Protein 8WX5 (pdb70)

Radius of gyration: 22.92 Å; Cα contacts (8 Å, |Δi|>4): 724; chains: 2; bounding box: 66×60×56 Å

Secondary structure (DSSP, 8-state):
-HHHHHHHHHHHHHHHHHHHHHHHHHHHHSHHHHHHHSTT---THHHHHHHHHHHHHHHHHHHHHHHHHTTTS-HHHHHHHHHHHHHHHHHHHHHHHSHHHHHHHH--TTTTT--SSSHHHHHHHHHHHHHHHHHHHHHHHHHHHHHHHHHHHHHHHTT-HHHHHHHHHHHHHHHHHHHHHIIIIIHHHHHHT-HHHHHHHHHHHHHHHHHHHHHHHTTS--------THHHHHHHHHHH--HHHHHHHHHHHHHHHHHHHHHHHHHHHHHHHHHHHHHHHSB--B-GGG-SS-PBPPHHHHHHHHHHHHHHHHHHHHHHHHHHHHTSTT---HHHHHHHHHHHHHHHHHHHHHHHHHHHHHHTT--EEE--TTS-EEE-S-BGGGHHHHHHHHHHHHHHHHHHHHHHHHHTS-STTHHHHHHHHHHHHHHHHHHHHHHHHHHHSTTT-SS-TT--SS-GGGS-HHHHHHHHHHHHHHHHHHHHHHHH--/-TTHHHHHHHHHH-

Foldseek 3Di:
DVCVLLVLLLVLLLLLLLLLLLLVLLCLFCQLVVCQQALLNDFALVSLLVSLLLLLLLLQLL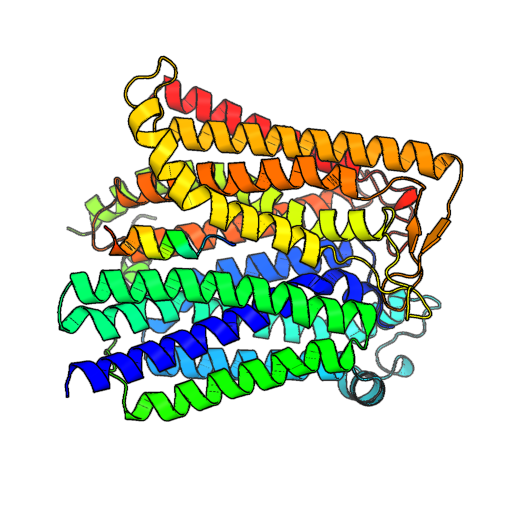LVLLLVCLPPHDLLVSLLVLLVLLLVLLVLVLLCQDVVSVCVVQHDLVPQVLPDPDSNSSNSRRVVSNSVSSNSNSNSSSNNVNRSLVQSVVSQVPPHDVSSVVSVVSNVVSSLVSSLVSLPPLQLCCWAPGVNVSSVVSSVSSVVSSVSSVVSVVSTDTDHRDHSCVVVLVVVVVVVCVVVVQSVQLCVQQVLLLLLCLLVLLLVSVCSRVLQVVQLQADWDFPCPVHDLGRTDGPSVLVSVLSVVLVVCLVVVCVPCVVVLVVDPNNDALLNLLLVLLVLLLVLLLLVLVVLVVFLVQVVVPWDWRATGNRIATYGHHHSVSNSSSSNSNSVSCSRNVVSSLVSSCVSHDDVCNSVSSSVSSNSSSVSSNVSSVLSVVQADVPPHQFDPVGRSRPCSNGNVSVSSNVSSVVSVVSSVVSVVVVVVD/DVPVPCVVVVVVVD

B-factor: mean 110.36, std 24.59, range [78.03, 239.89]

Nearest PDB structures (foldseek):
  8wx5-assembly1_A  TM=1.002E+00  e=7.885E-67  Homo sapiens
  8jzu-assembly1_A  TM=9.643E-01  e=3.768E-49  Homo sapiens
  8qsk-assembly1_C  TM=7.786E-01  e=4.017E-47  Homo sapiens
  8wx4-assembly1_A  TM=7.878E-01  e=1.775E-46  Homo sapiens
  8qsn-assembly1_A  TM=7.482E-01  e=2.469E-41  Homo sapiens

Sequence (504 aa):
GAFAGRRAACGAVLLTELLERAAFYGITSNLVLFLNGAPFCWEGAQASEALLLFMGLTYLGSPFGGWLADARLGRARAILLSLALYLLGMLAFPLLAAPATRAALCGSARLLNCTAPGPDAAARCCSPATFAGLVLVGLGVATVKANITPFGADQVKDRGPEATRRFFNWFYWSINLGAILSLGGIAYIQQNVSFVTGYAIPTVCVGLAFVVFLCGQSVFITKPPDGSAFTDMFKILTYSCEEKVEDVKALVKIVPVFLALIPYWTVYFQMQTTYVLQSLHLRIPEISNITTTPHTLPAAWLTMFDAVLILLLIPLKDKLVDPILRRHGLLPSSLKRIAVGMFFVMCSAFAAGILESKRLNLVKEKTINQTIGNVVYHAADLSLWWQVPQYLLIGISEIFASIAGLEFAYSAAPKSMQSAIMGLFFFFSGVGSFVGSGLLALVSIKAIGWMSSHTDFGNINGCYLNYYFFLLAAIQGATLLLFLIISVKYMLSEGYLSGLEYWN

Solvent-accessible surface area: 22351 Å² total; per-residue (Å²): 94,60,148,45,34,77,166,69,9,20,31,20,0,22,72,2,1,41,15,3,1,12,1,1,4,0,0,3,3,6,0,0,3,5,1,11,16,5,84,3,31,7,69,1,8,69,0,0,39,5,1,0,66,4,1,0,48,1,8,34,10,1,8,133,8,18,92,77,2,30,16,202,41,11,36,10,141,1,2,27,98,2,3,42,55,1,46,90,0,0,84,21,2,17,50,6,3,25,94,80,44,32,69,82,88,22,20,54,32,199,126,85,136,8,107,67,140,46,75,73,9,31,5,159,6,16,26,82,27,2,94,48,3,8,58,49,0,0,76,1,0,0,20,3,6,22,2,2,16,37,2,0,3,32,2,10,129,82,95,18,100,137,32,11,117,176,11,4,58,175,1,20,139,17,4,11,91,0,4,41,121,1,4,12,34,21,0,84,49,4,14,23,101,35,28,53,62,0,0,33,71,2,19,98,22,0,20,100,0,49,66,37,0,81,86,11,75,102,112,22,62,81,114,100,75,115,44,9,62,46,56,67,49,130,112,38,112,70,179,97,146,175,92,148,80,50,20,70,129,9,80,84,60,4,53,66,8,2,95,16,1,15,22,0,7,4,6,4,1,0,2,6,0,1,2,5,5,4,0,6,2,0,64,5,36,83,77,43,122,170,26,123,93,52,34,12,29,4,7,3,107,12,4,33,94,3,10,52,45,5,24,115,62,12,69,107,30,43,155,101,42,74,62,88,34,205,180,79,73,127,112,49,41,17,40,102,65,0,24,64,0,0,108,48,1,28,53,0,1,83,32,0,0,94,11,2,41,89,1,8,86,59,15,139,148,128,51,59,89,18,62,0,21,123,42,75,5,72,0,1,86,22,44,1,139,134,0,23,69,0,1,69,44,1,4,49,0,1,6,46,0,0,7,0,0,1,60,28,2,35,104,27,23,43,188,72,26,52,63,20,4,32,6,41,7,17,60,26,4,0,37,0,0,80,69,0,7,31,36,0,46,119,8,30,92,167,85,142,21,103,3,45,56,174,45,14,85,12,64,5,32,50,2,92,7,8,117,0,4,74,54,7,0,59,54,1,10,50,25,14,108,118,18,91,106,104,51,108,183,173,14,9,1,12,0,34,6,8,2,11,16,57,84,121

GO terms:
  GO:0071916 dipeptide transmembrane transporter activity (F, IDA)
  GO:0015333 peptide:proton symporter activity (F, IDA)
  GO:0015647 peptidoglycan transmembrane transporter activity (F, IDA)
  GO:0005290 L-histidine transmembrane transporter activity (F, IDA)
  GO:0036020 endolysosome membrane (C, IDA)
  GO:0005765 lysosomal membrane (C, IDA)
  GO:0045089 positive regulation of innate immune response (P, IDA)
  GO:0015835 peptidoglycan transport (P, IDA)
  GO:0140206 dipeptide import across plasma membrane (P, IDA)
  GO:0034157 positive regulation of toll-like receptor 7 signaling pathway (P, IMP)
  GO:0034161 positive regulation of toll-like receptor 8 signaling pathway (P, IMP)
  GO:0034165 positive regulation of toll-like receptor 9 signaling pathway (P, IMP)
  GO:0005515 protein binding (F, IPI)
  GO:0015333 peptide:proton symporter activity (F, TAS)
  GO:0035579 specific granule membrane (C, TAS)
  GO:0036020 endolysosome membrane (C, TAS)
  GO:0035672 oligopeptide transmembrane transport (P, TAS)
  GO:0005765 lysosomal membrane (C, TAS)
  GO:0005886 plasma membrane (C, TAS)
  GO:0034157 positive regulation of toll-like receptor 7 signaling pathway (P, IDA)

Structure (mmCIF, N/CA/C/O backbone):
data_8WX5
#
_entry.id   8WX5
#
_cell.length_a   1.00
_cell.length_b   1.00
_cell.length_c   1.00
_cell.angle_alpha   90.00
_cell.angle_beta   90.00
_cell.angle_gamma   90.00
#
_symmetry.space_group_name_H-M   'P 1'
#
loop_
_entity.id
_entity.type
_entity.pdbx_description
1 polymer 'Solute carrier family 15 member 4'
2 polymer 'TASL (TASL-SLC15A4 fusion protein)'
#
loop_
_atom_site.group_PDB
_atom_site.id
_atom_site.type_symbol
_atom_site.label_atom_id
_atom_site.label_alt_id
_atom_site.label_comp_id
_atom_site.label_asym_id
_atom_site.label_entity_id
_atom_site.label_seq_id
_atom_site.pdbx_PDB_ins_code
_atom_site.Cartn_x
_atom_site.Cartn_y
_atom_site.Cartn_z
_atom_site.occupancy
_atom_site.B_iso_or_equiv
_atom_site.auth_seq_id
_atom_site.auth_comp_id
_atom_site.auth_asym_id
_atom_site.auth_atom_id
_atom_site.pdbx_PDB_model_num
ATOM 1 N N . GLY A 1 28 ? 76.795 112.848 130.071 1.00 142.77 28 GLY A N 1
ATOM 2 C CA . GLY A 1 28 ? 77.095 111.506 130.536 1.00 142.77 28 GLY A CA 1
ATOM 3 C C . GLY A 1 28 ? 77.771 110.650 129.484 1.00 142.77 28 GLY A C 1
ATOM 4 O O . GLY A 1 28 ? 78.994 110.492 129.491 1.00 142.77 28 GLY A O 1
ATOM 5 N N . ALA A 1 29 ? 76.964 110.090 128.579 1.00 144.53 29 ALA A N 1
ATOM 6 C CA . ALA A 1 29 ? 77.510 109.279 127.496 1.00 144.53 29 ALA A CA 1
ATOM 7 C C . ALA A 1 29 ? 78.434 110.105 126.610 1.00 144.53 29 ALA A C 1
ATOM 8 O O . ALA A 1 29 ? 79.498 109.634 126.189 1.00 144.53 29 ALA A O 1
ATOM 10 N N . PHE A 1 30 ? 78.035 111.344 126.314 1.00 137.96 30 PHE A N 1
ATOM 11 C CA . PHE A 1 30 ? 78.873 112.271 125.563 1.00 137.96 30 PHE A CA 1
ATOM 12 C C . PHE A 1 30 ? 80.250 112.385 126.201 1.00 137.96 30 PHE A C 1
ATOM 13 O O . PHE A 1 30 ? 81.261 112.111 125.549 1.00 137.96 30 PHE A O 1
ATOM 21 N N . ALA A 1 31 ? 80.292 112.781 127.474 1.00 132.69 31 ALA A N 1
ATOM 22 C CA . ALA A 1 31 ? 81.541 112.967 128.205 1.00 132.69 31 ALA A CA 1
ATOM 23 C C . ALA A 1 31 ? 82.376 111.693 128.247 1.00 132.69 31 ALA A C 1
ATOM 24 O O . ALA A 1 31 ? 83.594 111.738 128.045 1.00 132.69 31 ALA A O 1
ATOM 26 N N . GLY A 1 32 ? 81.737 110.556 128.515 1.00 126.41 32 GLY A N 1
ATOM 27 C CA . GLY A 1 32 ? 82.450 109.296 128.605 1.00 126.41 32 GLY A CA 1
ATOM 28 C C . GLY A 1 32 ? 83.101 108.871 127.305 1.00 126.41 32 GLY A C 1
ATOM 29 O O . GLY A 1 32 ? 84.310 108.601 127.262 1.00 126.41 32 GLY A O 1
ATOM 30 N N . ARG A 1 33 ? 82.310 108.805 126.234 1.00 127.04 33 ARG A N 1
ATOM 31 C CA . ARG A 1 33 ? 82.852 108.426 124.937 1.00 127.04 33 ARG A CA 1
ATOM 32 C C . ARG A 1 33 ? 83.857 109.466 124.461 1.00 127.04 33 ARG A C 1
ATOM 33 O O . ARG A 1 33 ? 84.811 109.126 123.755 1.00 127.04 33 ARG A O 1
ATOM 41 N N . ARG A 1 34 ? 83.683 110.724 124.876 1.00 123.29 34 ARG A N 1
ATOM 42 C CA . ARG A 1 34 ? 84.619 111.774 124.495 1.00 123.29 34 ARG A CA 1
ATOM 43 C C . ARG A 1 34 ? 85.971 111.569 125.165 1.00 123.29 34 ARG A C 1
ATOM 44 O O . ARG A 1 34 ? 87.016 111.679 124.520 1.00 123.29 34 ARG A O 1
ATOM 52 N N . ALA A 1 35 ? 85.966 111.265 126.464 1.00 112.02 35 ALA A N 1
ATOM 53 C CA . ALA A 1 35 ? 87.208 110.928 127.149 1.00 112.02 35 ALA A CA 1
ATOM 54 C C . ALA A 1 35 ? 87.866 109.694 126.550 1.00 112.02 35 ALA A C 1
ATOM 55 O O . ALA A 1 35 ? 89.093 109.669 126.391 1.00 112.02 35 ALA A O 1
ATOM 57 N N . ALA A 1 36 ? 87.074 108.678 126.197 1.00 104.95 36 ALA A N 1
ATOM 58 C CA . ALA A 1 36 ? 87.640 107.475 125.591 1.00 104.95 36 ALA A CA 1
ATOM 59 C C . ALA A 1 36 ? 88.322 107.790 124.263 1.00 104.95 36 ALA A C 1
ATOM 60 O O . ALA A 1 36 ? 89.488 107.426 124.045 1.00 104.95 36 ALA A O 1
ATOM 62 N N . CYS A 1 37 ? 87.611 108.471 123.359 1.00 107.22 37 CYS A N 1
ATOM 63 C CA . CYS A 1 37 ? 88.201 108.773 122.061 1.00 107.22 37 CYS A CA 1
ATOM 64 C C . CYS A 1 37 ? 89.350 109.760 122.194 1.00 107.22 37 CYS A C 1
ATOM 65 O O . CYS A 1 37 ? 90.277 109.732 121.386 1.00 107.22 37 CYS A O 1
ATOM 68 N N . GLY A 1 38 ? 89.328 110.618 123.216 1.00 99.97 38 GLY A N 1
ATOM 69 C CA . GLY A 1 38 ? 90.446 111.524 123.426 1.00 99.97 38 GLY A CA 1
ATOM 70 C C . GLY A 1 38 ? 91.692 110.796 123.891 1.00 99.97 38 GLY A C 1
ATOM 71 O O . GLY A 1 38 ? 92.807 111.124 123.481 1.00 99.97 38 GLY A O 1
ATOM 72 N N . ALA A 1 39 ? 91.518 109.794 124.755 1.00 90.91 39 ALA A N 1
ATOM 73 C CA . ALA A 1 39 ? 92.643 108.943 125.129 1.00 90.91 39 ALA A CA 1
ATOM 74 C C . ALA A 1 39 ? 93.202 108.220 123.909 1.00 90.91 39 ALA A C 1
ATOM 75 O O . ALA A 1 39 ? 94.423 108.169 123.703 1.00 90.91 39 ALA A O 1
ATOM 77 N N . VAL A 1 40 ? 92.314 107.655 123.084 1.00 85.60 40 VAL A N 1
ATOM 78 C CA . VAL A 1 40 ? 92.761 106.975 121.868 1.00 85.60 40 VAL A CA 1
ATOM 79 C C . VAL A 1 40 ? 93.494 107.946 120.948 1.00 85.60 40 VAL A C 1
ATOM 80 O O . VAL A 1 40 ? 94.518 107.606 120.340 1.00 85.60 40 VAL A O 1
ATOM 84 N N . LEU A 1 41 ? 92.987 109.177 120.846 1.00 84.79 41 LEU A N 1
ATOM 85 C CA . LEU A 1 41 ? 93.604 110.190 119.998 1.00 84.79 41 LEU A CA 1
ATOM 86 C C . LEU A 1 41 ? 94.985 110.564 120.514 1.00 84.79 41 LEU A C 1
ATOM 87 O O . LEU A 1 41 ? 95.916 110.770 119.730 1.00 84.79 41 LEU A O 1
ATOM 92 N N . LEU A 1 42 ? 95.129 110.674 121.836 1.00 86.98 42 LEU A N 1
ATOM 93 C CA . LEU A 1 42 ? 96.435 110.963 122.415 1.00 86.98 42 LEU A CA 1
ATOM 94 C C . LEU A 1 42 ? 97.428 109.846 122.127 1.00 86.98 42 LEU A C 1
ATOM 95 O O . LEU A 1 42 ? 98.574 110.120 121.750 1.00 86.98 42 LEU A O 1
ATOM 100 N N . THR A 1 43 ? 97.010 108.587 122.291 1.00 85.72 43 THR A N 1
ATOM 101 C CA . THR A 1 43 ? 97.903 107.475 121.967 1.00 85.72 43 THR A CA 1
ATOM 102 C C . THR A 1 43 ? 98.306 107.501 120.496 1.00 85.72 43 THR A C 1
ATOM 103 O O . THR A 1 43 ? 99.479 107.293 120.160 1.00 85.72 43 THR A O 1
ATOM 107 N N . GLU A 1 44 ? 97.345 107.760 119.605 1.00 88.28 44 GLU A N 1
ATOM 108 C CA . GLU A 1 44 ? 97.656 107.810 118.179 1.00 88.28 44 GLU A CA 1
ATOM 109 C C . GLU A 1 44 ? 98.626 108.939 117.861 1.00 88.28 44 GLU A C 1
ATOM 110 O O . GLU A 1 44 ? 99.585 108.751 117.101 1.00 88.28 44 GLU A O 1
ATOM 116 N N . LEU A 1 45 ? 98.391 110.122 118.431 1.00 82.27 45 LEU A N 1
ATOM 117 C CA . LEU A 1 45 ? 99.276 111.254 118.195 1.00 82.27 45 LEU A CA 1
ATOM 118 C C . LEU A 1 45 ? 100.686 110.948 118.679 1.00 82.27 45 LEU A C 1
ATOM 119 O O . LEU A 1 45 ? 101.666 111.222 117.979 1.00 82.27 45 LEU A O 1
ATOM 124 N N . LEU A 1 46 ? 100.807 110.356 119.870 1.00 83.04 46 LEU A N 1
ATOM 125 C CA . LEU A 1 46 ? 102.133 110.082 120.413 1.00 83.04 46 LEU A CA 1
ATOM 126 C C . LEU A 1 46 ? 102.860 109.012 119.606 1.00 83.04 46 LEU A C 1
ATOM 127 O O . LEU A 1 46 ? 104.072 109.117 119.380 1.00 83.04 46 LEU A O 1
ATOM 132 N N . GLU A 1 47 ? 102.143 107.982 119.144 1.00 89.28 47 GLU A N 1
ATOM 133 C CA . GLU A 1 47 ? 102.814 106.939 118.373 1.00 89.28 47 GLU A CA 1
ATOM 134 C C . GLU A 1 47 ? 103.236 107.465 117.004 1.00 89.28 47 GLU A C 1
ATOM 135 O O . GLU A 1 47 ? 104.343 107.174 116.531 1.00 89.28 47 GLU A O 1
ATOM 141 N N . ARG A 1 48 ? 102.374 108.257 116.358 1.00 93.63 48 ARG A N 1
ATOM 142 C CA . ARG A 1 48 ? 102.749 108.872 115.090 1.00 93.63 48 ARG A CA 1
ATOM 143 C C . ARG A 1 48 ? 103.929 109.815 115.272 1.00 93.63 48 ARG A C 1
ATOM 144 O O . ARG A 1 48 ? 104.818 109.886 114.413 1.00 93.63 48 ARG A O 1
ATOM 152 N N . ALA A 1 49 ? 103.964 110.533 116.395 1.00 86.66 49 ALA A N 1
ATOM 153 C CA . ALA A 1 49 ? 105.061 111.436 116.704 1.00 86.66 49 ALA A CA 1
ATOM 154 C C . ALA A 1 49 ? 106.367 110.669 116.835 1.00 86.66 49 ALA A C 1
ATOM 155 O O . ALA A 1 49 ? 107.372 111.043 116.227 1.00 86.66 49 ALA A O 1
ATOM 157 N N . ALA A 1 50 ? 106.356 109.597 117.629 1.00 84.44 50 ALA A N 1
ATOM 158 C CA . ALA A 1 50 ? 107.557 108.787 117.802 1.00 84.44 50 ALA A CA 1
ATOM 159 C C . ALA A 1 50 ? 108.026 108.203 116.475 1.00 84.44 50 ALA A C 1
ATOM 160 O O . ALA A 1 50 ? 109.227 108.186 116.177 1.00 84.44 50 ALA A O 1
ATOM 162 N N . PHE A 1 51 ? 107.083 107.723 115.660 1.00 89.65 51 PHE A N 1
ATOM 163 C CA . PHE A 1 51 ? 107.434 107.140 114.369 1.00 89.65 51 PHE A CA 1
ATOM 164 C C . PHE A 1 51 ? 108.101 108.168 113.462 1.00 89.65 51 PHE A C 1
ATOM 165 O O . PHE A 1 51 ? 109.194 107.936 112.931 1.00 89.65 51 PHE A O 1
ATOM 173 N N . TYR A 1 52 ? 107.453 109.320 113.275 1.00 92.93 52 TYR A N 1
ATOM 174 C CA . TYR A 1 52 ? 107.992 110.328 112.367 1.00 92.93 52 TYR A CA 1
ATOM 175 C C . TYR A 1 52 ? 109.253 110.966 112.937 1.00 92.93 52 TYR A C 1
ATOM 176 O O . TYR A 1 52 ? 110.052 111.554 112.199 1.00 92.93 52 TYR A O 1
ATOM 185 N N . GLY A 1 53 ? 109.451 110.860 114.248 1.00 85.61 53 GLY A N 1
ATOM 186 C CA . GLY A 1 53 ? 110.676 111.333 114.856 1.00 85.61 53 GLY A CA 1
ATOM 187 C C . GLY A 1 53 ? 111.849 110.414 114.594 1.00 85.61 53 GLY A C 1
ATOM 188 O O . GLY A 1 53 ? 112.920 110.871 114.185 1.00 85.61 53 GLY A O 1
ATOM 189 N N . ILE A 1 54 ? 111.661 109.115 114.826 1.00 84.25 54 ILE A N 1
ATOM 190 C CA . ILE A 1 54 ? 112.750 108.158 114.663 1.00 84.25 54 ILE A CA 1
ATOM 191 C C . ILE A 1 54 ? 113.076 107.977 113.184 1.00 84.25 54 ILE A C 1
ATOM 192 O O . ILE A 1 54 ? 114.246 107.827 112.814 1.00 84.25 54 ILE A O 1
ATOM 197 N N . THR A 1 55 ? 112.056 108.002 112.325 1.00 91.24 55 THR A N 1
ATOM 198 C CA . THR A 1 55 ? 112.277 107.715 110.912 1.00 91.24 55 THR A CA 1
ATOM 199 C C . THR A 1 55 ? 112.929 108.892 110.192 1.00 91.24 55 THR A C 1
ATOM 200 O O . THR A 1 55 ? 113.590 108.703 109.166 1.00 91.24 55 THR A O 1
ATOM 204 N N . SER A 1 56 ? 112.748 110.105 110.714 1.00 89.56 56 SER A N 1
ATOM 205 C CA . SER A 1 56 ? 113.270 111.303 110.066 1.00 89.56 56 SER A CA 1
ATOM 206 C C . SER A 1 56 ? 114.794 111.319 110.029 1.00 89.56 56 SER A C 1
ATOM 207 O O . SER A 1 56 ? 115.395 111.288 108.950 1.00 89.56 56 SER A O 1
ATOM 210 N N . ASN A 1 57 ? 115.425 111.366 111.201 1.00 92.04 57 ASN A N 1
ATOM 211 C CA . ASN A 1 57 ? 116.875 111.501 111.286 1.00 92.04 57 ASN A CA 1
ATOM 212 C C . ASN A 1 57 ? 117.595 110.174 111.474 1.00 92.04 57 ASN A C 1
ATOM 213 O O . ASN A 1 57 ? 118.727 110.177 111.970 1.00 92.04 57 ASN A O 1
ATOM 218 N N . LEU A 1 58 ? 116.980 109.049 111.107 1.00 91.04 58 LEU A N 1
ATOM 219 C CA . LEU A 1 58 ? 117.636 107.757 111.276 1.00 91.04 58 LEU A CA 1
ATOM 220 C C . LEU A 1 58 ? 118.856 107.640 110.370 1.00 91.04 58 LEU A C 1
ATOM 221 O O . LEU A 1 58 ? 119.903 107.127 110.779 1.00 91.04 58 LEU A O 1
ATOM 226 N N . VAL A 1 59 ? 118.735 108.113 109.127 1.00 85.67 59 VAL A N 1
ATOM 227 C CA . VAL A 1 59 ? 119.844 108.023 108.178 1.00 85.67 59 VAL A CA 1
ATOM 228 C C . VAL A 1 59 ? 121.028 108.850 108.665 1.00 85.67 59 VAL A C 1
ATOM 229 O O . VAL A 1 59 ? 122.188 108.434 108.561 1.00 85.67 59 VAL A O 1
ATOM 233 N N . LEU A 1 60 ? 120.749 110.037 109.210 1.00 88.45 60 LEU A N 1
ATOM 234 C CA . LEU A 1 60 ? 121.814 110.903 109.704 1.00 88.45 60 LEU A CA 1
ATOM 235 C C . LEU A 1 60 ? 122.554 110.261 110.872 1.00 88.45 60 LEU A C 1
ATOM 236 O O . LEU A 1 60 ? 123.790 110.254 110.913 1.00 88.45 60 LEU A O 1
ATOM 241 N N . PHE A 1 61 ? 121.810 109.715 111.836 1.00 98.57 61 PHE A N 1
ATOM 242 C CA . PHE A 1 61 ? 122.443 109.127 113.011 1.00 98.57 61 PHE A CA 1
ATOM 243 C C . PHE A 1 61 ? 123.131 107.806 112.693 1.00 98.57 61 PHE A C 1
ATOM 244 O O . PHE A 1 61 ? 124.102 107.442 113.365 1.00 98.57 61 PHE A O 1
ATOM 252 N N . LEU A 1 62 ? 122.650 107.082 111.680 1.00 97.82 62 LEU A N 1
ATOM 253 C CA . LEU A 1 62 ? 123.269 105.819 111.297 1.00 97.82 62 LEU A CA 1
ATOM 254 C C . LEU A 1 62 ? 124.671 106.002 110.735 1.00 97.82 62 LEU A C 1
ATOM 255 O O . LEU A 1 62 ? 125.435 105.032 110.699 1.00 97.82 62 LEU A O 1
ATOM 260 N N . ASN A 1 63 ? 125.022 107.207 110.290 1.00 101.16 63 ASN A N 1
ATOM 261 C CA . ASN A 1 63 ? 126.368 107.520 109.830 1.00 101.16 63 ASN A CA 1
ATOM 262 C C . ASN A 1 63 ? 127.087 108.496 110.752 1.00 101.16 63 ASN A C 1
ATOM 263 O O . ASN A 1 63 ? 128.259 108.808 110.516 1.00 101.16 63 ASN A O 1
ATOM 268 N N . GLY A 1 64 ? 126.415 108.985 111.791 1.00 108.73 64 GLY A N 1
ATOM 269 C CA . GLY A 1 64 ? 127.024 109.917 112.719 1.00 108.73 64 GLY A CA 1
ATOM 270 C C . GLY A 1 64 ? 127.682 109.234 113.900 1.00 108.73 64 GLY A C 1
ATOM 271 O O . GLY A 1 64 ? 128.781 109.613 114.317 1.00 108.73 64 GLY A O 1
ATOM 272 N N . ALA A 1 65 ? 127.013 108.222 114.446 1.00 118.66 65 ALA A N 1
ATOM 273 C CA . ALA A 1 65 ? 127.498 107.442 115.570 1.00 118.66 65 ALA A CA 1
ATOM 274 C C . ALA A 1 65 ? 128.717 106.623 115.157 1.00 118.66 65 ALA A C 1
ATOM 275 O O . ALA A 1 65 ? 128.932 106.391 113.963 1.00 118.66 65 ALA A O 1
ATOM 277 N N . PRO A 1 66 ? 129.541 106.170 116.119 1.00 126.18 66 PRO A N 1
ATOM 278 C CA . PRO A 1 66 ? 130.774 105.455 115.750 1.00 126.18 66 PRO A CA 1
ATOM 279 C C . PRO A 1 66 ? 130.540 104.129 115.041 1.00 126.18 66 PRO A C 1
ATOM 280 O O . PRO A 1 66 ? 131.487 103.548 114.503 1.00 126.18 66 PRO A O 1
ATOM 284 N N . PHE A 1 67 ? 129.300 103.639 115.016 1.00 127.48 67 PHE A N 1
ATOM 285 C CA . PHE A 1 67 ? 128.999 102.452 114.224 1.00 127.48 67 PHE A CA 1
ATOM 286 C C . PHE A 1 67 ? 128.504 102.867 112.845 1.00 127.48 67 PHE A C 1
ATOM 287 O O . PHE A 1 67 ? 127.721 102.150 112.212 1.00 127.48 67 PHE A O 1
ATOM 295 N N . CYS A 1 68 ? 128.981 104.021 112.373 1.00 114.72 68 CYS A N 1
ATOM 296 C CA . CYS A 1 68 ? 128.571 104.613 111.105 1.00 114.72 68 CYS A CA 1
ATOM 297 C C . CYS A 1 68 ? 128.593 103.608 109.961 1.00 114.72 68 CYS A C 1
ATOM 298 O O . CYS A 1 68 ? 129.648 103.062 109.622 1.00 114.72 68 CYS A O 1
ATOM 301 N N . TRP A 1 69 ? 127.429 103.360 109.364 1.00 111.03 69 TRP A N 1
ATOM 302 C CA . TRP A 1 69 ? 127.330 102.441 108.238 1.00 111.03 69 TRP A CA 1
ATOM 303 C C . TRP A 1 69 ? 127.769 103.137 106.957 1.00 111.03 69 TRP A C 1
ATOM 304 O O . TRP A 1 69 ? 128.317 104.243 107.004 1.00 111.03 69 TRP A O 1
ATOM 315 N N . GLU A 1 70 ? 127.535 102.505 105.809 1.00 117.31 70 GLU A N 1
ATOM 316 C CA . GLU A 1 70 ? 128.066 102.983 104.533 1.00 117.31 70 GLU A CA 1
ATOM 317 C C . GLU A 1 70 ? 126.918 103.463 103.648 1.00 117.31 70 GLU A C 1
ATOM 318 O O . GLU A 1 70 ? 126.457 102.721 102.777 1.00 117.31 70 GLU A O 1
ATOM 324 N N . GLY A 1 71 ? 126.479 104.706 103.861 1.00 107.23 71 GLY A N 1
ATOM 325 C CA . GLY A 1 71 ? 125.590 105.373 102.926 1.00 107.23 71 GLY A CA 1
ATOM 326 C C . GLY A 1 71 ? 124.345 104.595 102.554 1.00 107.23 71 GLY A C 1
ATOM 327 O O . GLY A 1 71 ? 123.375 104.513 103.320 1.00 107.23 71 GLY A O 1
ATOM 328 N N . ALA A 1 72 ? 124.365 104.050 101.334 1.00 104.15 72 ALA A N 1
ATOM 329 C CA . ALA A 1 72 ? 123.279 103.193 100.869 1.00 104.15 72 ALA A CA 1
ATOM 330 C C . ALA A 1 72 ? 122.981 102.074 101.860 1.00 104.15 72 ALA A C 1
ATOM 331 O O . ALA A 1 72 ? 121.870 101.538 101.876 1.00 104.15 72 ALA A O 1
ATOM 333 N N . GLN A 1 73 ? 123.955 101.707 102.697 1.00 108.82 73 GLN A N 1
ATOM 334 C CA . GLN A 1 73 ? 123.679 100.748 103.762 1.00 108.82 73 GLN A CA 1
ATOM 335 C C . GLN A 1 73 ? 122.626 101.277 104.728 1.00 108.82 73 GLN A C 1
ATOM 336 O O . GLN A 1 73 ? 121.630 100.595 104.997 1.00 108.82 73 GLN A O 1
ATOM 342 N N . ALA A 1 74 ? 122.813 102.492 105.247 1.00 96.06 74 ALA A N 1
ATOM 343 C CA . ALA A 1 74 ? 121.790 103.106 106.086 1.00 96.06 74 ALA A CA 1
ATOM 344 C C . ALA A 1 74 ? 120.507 103.371 105.311 1.00 96.06 74 ALA A C 1
ATOM 345 O O . ALA A 1 74 ? 119.409 103.288 105.880 1.00 96.06 74 ALA A O 1
ATOM 347 N N . SER A 1 75 ? 120.627 103.686 104.019 1.00 92.26 75 SER A N 1
ATOM 348 C CA . SER A 1 75 ? 119.438 103.892 103.198 1.00 92.26 75 SER A CA 1
ATOM 349 C C . SER A 1 75 ? 118.578 102.633 103.145 1.00 92.26 75 SER A C 1
ATOM 350 O O . SER A 1 75 ? 117.367 102.687 103.395 1.00 92.26 75 SER A O 1
ATOM 353 N N . GLU A 1 76 ? 119.189 101.486 102.835 1.00 101.38 76 GLU A N 1
ATOM 354 C CA . GLU A 1 76 ? 118.437 100.237 102.784 1.00 101.38 76 GLU A CA 1
ATOM 355 C C . GLU A 1 76 ? 118.016 99.799 104.180 1.00 101.38 76 GLU A C 1
ATOM 356 O O . GLU A 1 76 ? 117.019 99.094 104.341 1.00 101.38 76 GLU A O 1
ATOM 362 N N . ALA A 1 77 ? 118.764 100.211 105.207 1.00 93.02 77 ALA A N 1
ATOM 363 C CA . ALA A 1 77 ? 118.335 99.943 106.576 1.00 93.02 77 ALA A CA 1
ATOM 364 C C . ALA A 1 77 ? 116.997 100.612 106.867 1.00 93.02 77 ALA A C 1
ATOM 365 O O . ALA A 1 77 ? 116.056 99.968 107.348 1.00 93.02 77 ALA A O 1
ATOM 367 N N . LEU A 1 78 ? 116.890 101.908 106.565 1.00 86.91 78 LEU A N 1
ATOM 368 C CA . LEU A 1 78 ? 115.620 102.606 106.755 1.00 86.91 78 LEU A CA 1
ATOM 369 C C . LEU A 1 78 ? 114.532 102.058 105.835 1.00 86.91 78 LEU A C 1
ATOM 370 O O . LEU A 1 78 ? 113.364 101.952 106.243 1.00 86.91 78 LEU A O 1
ATOM 375 N N . LEU A 1 79 ? 114.895 101.706 104.598 1.00 85.16 79 LEU A N 1
ATOM 376 C C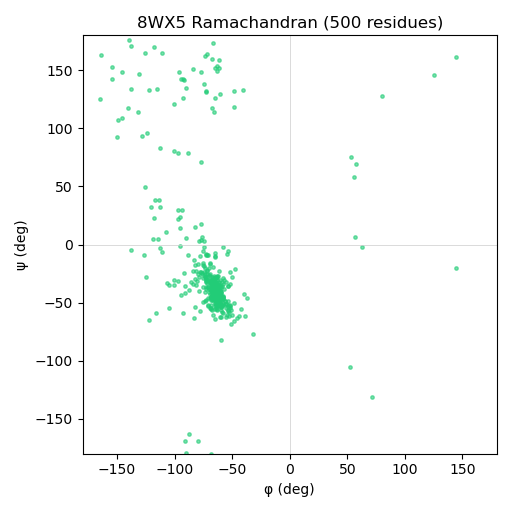A . LEU A 1 79 ? 113.925 101.127 103.675 1.00 85.16 79 LEU A CA 1
ATOM 377 C C . LEU A 1 79 ? 113.366 99.817 104.214 1.00 85.16 79 LEU A C 1
ATOM 378 O O . LEU A 1 79 ? 112.153 99.584 104.163 1.00 85.16 79 LEU A O 1
ATOM 383 N N . LEU A 1 80 ? 114.236 98.951 104.738 1.00 81.86 80 LEU A N 1
ATOM 384 C CA . LEU A 1 80 ? 113.791 97.690 105.313 1.00 81.86 80 LEU A CA 1
ATOM 385 C C . LEU A 1 80 ? 113.000 97.909 106.592 1.00 81.86 80 LEU A C 1
ATOM 386 O O . LEU A 1 80 ? 112.085 97.139 106.882 1.00 81.86 80 LEU A O 1
ATOM 391 N N . PHE A 1 81 ? 113.327 98.950 107.360 1.00 80.16 81 PHE A N 1
ATOM 392 C CA . PHE A 1 81 ? 112.509 99.294 108.519 1.00 80.16 81 PHE A CA 1
ATOM 393 C C . PHE A 1 81 ? 111.076 99.604 108.099 1.00 80.16 81 PHE A C 1
ATOM 3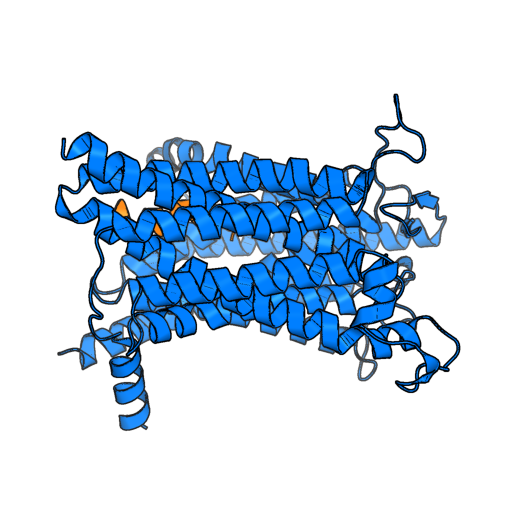94 O O . PHE A 1 81 ? 110.119 99.017 108.623 1.00 80.16 81 PHE A O 1
ATOM 402 N N . MET A 1 82 ? 110.914 100.524 107.144 1.00 78.03 82 MET A N 1
ATOM 403 C CA . MET A 1 82 ? 109.575 100.869 106.669 1.00 78.03 82 MET A CA 1
ATOM 404 C C . MET A 1 82 ? 108.867 99.666 106.054 1.00 78.03 82 MET A C 1
ATOM 405 O O . MET A 1 82 ? 107.666 99.461 106.288 1.00 78.03 82 MET A O 1
ATOM 410 N N . GLY A 1 83 ? 109.589 98.865 105.269 1.00 82.86 83 GLY A N 1
ATOM 411 C CA . GLY A 1 83 ? 108.981 97.693 104.663 1.00 82.86 83 GLY A CA 1
ATOM 412 C C . GLY A 1 83 ? 108.543 96.673 105.692 1.00 82.86 83 GLY A C 1
ATOM 413 O O . GLY A 1 83 ? 107.492 96.050 105.556 1.00 82.86 83 GLY A O 1
ATOM 414 N N . LEU A 1 84 ? 109.341 96.499 106.746 1.00 80.43 84 LEU A N 1
ATOM 415 C CA . LEU A 1 84 ? 108.977 95.587 107.820 1.00 80.43 84 LEU A CA 1
ATOM 416 C C . LEU A 1 84 ? 107.733 96.074 108.546 1.00 80.43 84 LEU A C 1
ATOM 417 O O . LEU A 1 84 ? 106.849 95.282 108.885 1.00 80.43 84 LEU A O 1
ATOM 422 N N . THR A 1 85 ? 107.648 97.384 108.791 1.00 80.04 85 THR A N 1
ATOM 423 C CA . THR A 1 85 ? 106.437 97.942 109.388 1.00 80.04 85 THR A CA 1
ATOM 424 C C . THR A 1 85 ? 105.212 97.637 108.533 1.00 80.04 85 THR A C 1
ATOM 425 O O . THR A 1 85 ? 104.200 97.120 109.024 1.00 80.04 85 THR A O 1
ATOM 429 N N . TYR A 1 86 ? 105.295 97.943 107.239 1.00 81.86 86 TYR A N 1
ATOM 430 C CA . TYR A 1 86 ? 104.118 97.813 106.386 1.00 81.86 86 TYR A CA 1
ATOM 431 C C . TYR A 1 86 ? 103.821 96.352 106.058 1.00 81.86 86 TYR A C 1
ATOM 432 O O . TYR A 1 86 ? 102.706 96.013 105.645 1.00 81.86 86 TYR A O 1
ATOM 441 N N . LEU A 1 87 ? 104.802 95.466 106.249 1.00 82.03 87 LEU A N 1
ATOM 442 C CA . LEU A 1 87 ? 104.562 94.039 106.064 1.00 82.03 87 LEU A CA 1
ATOM 443 C C . LEU A 1 87 ? 103.970 93.407 107.315 1.00 82.03 87 LEU A C 1
ATOM 444 O O . LEU A 1 87 ? 103.171 92.469 107.221 1.00 82.03 87 LEU A O 1
ATOM 449 N N . GLY A 1 88 ? 104.361 93.892 108.490 1.00 86.83 88 GLY A N 1
ATOM 450 C CA . GLY A 1 88 ? 103.828 93.392 109.737 1.00 86.83 88 GLY A CA 1
ATOM 451 C C . GLY A 1 88 ? 102.444 93.923 110.036 1.00 86.83 88 GLY A C 1
ATOM 452 O O . GLY A 1 88 ? 101.699 93.311 110.806 1.00 86.83 88 GLY A O 1
ATOM 453 N N . SER A 1 89 ? 102.097 95.075 109.449 1.00 86.63 89 SER A N 1
ATOM 454 C CA . SER A 1 89 ? 100.770 95.652 109.649 1.00 86.63 89 SER A CA 1
ATOM 455 C C . SER A 1 89 ? 99.646 94.652 109.361 1.00 86.63 89 SER A C 1
ATOM 456 O O . SER A 1 89 ? 98.800 94.431 110.237 1.00 86.63 89 SER A O 1
ATOM 459 N N . PRO A 1 90 ? 99.586 94.009 108.169 1.00 85.55 90 PRO A N 1
ATOM 460 C CA . PRO A 1 90 ? 98.490 93.056 107.931 1.00 85.55 90 PRO A CA 1
ATOM 461 C C . PRO A 1 90 ? 98.591 91.819 108.810 1.00 85.55 90 PRO A C 1
ATOM 462 O O . PRO A 1 90 ? 97.586 91.354 109.360 1.00 85.55 90 PRO A O 1
ATOM 466 N N . PHE A 1 91 ? 99.803 91.275 108.947 1.00 90.50 91 PHE A N 1
ATOM 467 C CA . PHE A 1 91 ? 100.003 90.139 109.839 1.00 90.50 91 PHE A CA 1
ATOM 468 C C . PHE A 1 91 ? 99.719 90.514 111.285 1.00 90.50 91 PHE A C 1
ATOM 469 O O . PHE A 1 91 ? 99.189 89.699 112.048 1.00 90.50 91 PHE A O 1
ATOM 477 N N . GLY A 1 92 ? 100.051 91.745 111.679 1.00 94.44 92 GLY A N 1
ATOM 478 C CA . GLY A 1 92 ? 99.714 92.196 113.018 1.00 94.44 92 GLY A CA 1
ATOM 479 C C . GLY A 1 92 ? 98.217 92.285 113.239 1.00 94.44 92 GLY A C 1
ATOM 480 O O . GLY A 1 92 ? 97.713 91.891 114.294 1.00 94.44 92 GLY A O 1
ATOM 481 N N . GLY A 1 93 ? 97.485 92.796 112.248 1.00 96.76 93 GLY A N 1
ATOM 482 C CA . GLY A 1 93 ? 96.035 92.827 112.358 1.00 96.76 93 GLY A CA 1
ATOM 483 C C . GLY A 1 93 ? 95.432 91.437 112.422 1.00 96.76 93 GLY A C 1
ATOM 484 O O . GLY A 1 93 ? 94.468 91.195 113.154 1.00 96.76 93 GLY A O 1
ATOM 485 N N . TRP A 1 94 ? 95.993 90.504 111.650 1.00 102.00 94 TRP A N 1
ATOM 486 C CA . TRP A 1 94 ? 95.547 89.116 111.706 1.00 102.00 94 TRP A CA 1
ATOM 487 C C . TRP A 1 94 ? 95.771 88.530 113.095 1.00 102.00 94 TRP A C 1
ATOM 488 O O . TRP A 1 94 ? 94.876 87.908 113.677 1.00 102.00 94 TRP A O 1
ATOM 499 N N . LEU A 1 95 ? 96.974 88.723 113.641 1.00 101.69 95 LEU A N 1
ATOM 500 C CA . LEU A 1 95 ? 97.306 88.225 114.970 1.00 101.69 95 LEU A CA 1
ATOM 501 C C . LEU A 1 95 ? 96.410 88.850 116.036 1.00 101.69 95 LEU A C 1
ATOM 502 O O . LEU A 1 95 ? 96.050 88.204 117.027 1.00 101.69 95 LEU A O 1
ATOM 507 N N . ALA A 1 96 ? 96.050 90.119 115.846 1.00 98.81 96 ALA A N 1
ATOM 508 C CA . ALA A 1 96 ? 95.182 90.822 116.782 1.00 98.81 96 ALA A CA 1
ATOM 509 C C . ALA A 1 96 ? 93.766 90.264 116.753 1.00 98.81 96 ALA A C 1
ATOM 510 O O . ALA A 1 96 ? 93.227 89.873 117.793 1.00 98.81 96 ALA A O 1
ATOM 512 N N . ASP A 1 97 ? 93.153 90.224 115.570 1.00 109.99 97 ASP A N 1
ATOM 513 C CA . ASP A 1 97 ? 91.797 89.702 115.438 1.00 109.99 97 ASP A CA 1
ATOM 514 C C . ASP A 1 97 ? 91.786 88.181 115.551 1.00 109.99 97 ASP A C 1
ATOM 515 O O . ASP A 1 97 ? 90.737 87.544 115.409 1.00 109.99 97 ASP A O 1
ATOM 520 N N . ALA A 1 98 ? 92.954 87.597 115.810 1.00 109.17 98 ALA A N 1
ATOM 521 C CA . ALA A 1 98 ? 93.162 86.182 116.050 1.00 109.17 98 ALA A CA 1
ATOM 522 C C . ALA A 1 98 ? 92.969 85.886 117.539 1.00 109.17 98 ALA A C 1
ATOM 523 O O . ALA A 1 98 ? 92.338 86.671 118.260 1.00 109.17 98 ALA A O 1
ATOM 525 N N . ARG A 1 99 ? 93.466 84.728 117.979 1.00 113.39 99 ARG A N 1
ATOM 526 C CA . ARG A 1 99 ? 93.369 84.260 119.359 1.00 113.39 99 ARG A CA 1
ATOM 527 C C . ARG A 1 99 ? 93.568 85.360 120.402 1.00 113.39 99 ARG A C 1
ATOM 528 O O . ARG A 1 99 ? 92.837 85.408 121.397 1.00 113.39 99 ARG A O 1
ATOM 536 N N . LEU A 1 100 ? 94.544 86.245 120.194 1.00 105.11 100 LEU A N 1
ATOM 537 C CA . LEU A 1 100 ? 94.849 87.290 121.166 1.00 105.11 100 LEU A CA 1
ATOM 538 C C . LEU A 1 100 ? 93.765 88.365 121.134 1.00 105.11 100 LEU A C 1
ATOM 539 O O . LEU A 1 100 ? 92.997 88.446 120.171 1.00 105.11 100 LEU A O 1
ATOM 544 N N . GLY A 1 101 ? 93.685 89.185 122.168 1.00 105.70 101 GLY A N 1
ATOM 545 C CA . GLY A 1 101 ? 92.684 90.239 122.230 1.00 105.70 101 GLY A CA 1
ATOM 546 C C . GLY A 1 101 ? 93.224 91.540 121.681 1.00 105.70 101 GLY A C 1
ATOM 547 O O . GLY A 1 101 ? 94.391 91.874 121.882 1.00 105.70 101 GLY A O 1
ATOM 548 N N . ARG A 1 102 ? 92.358 92.268 120.973 1.00 95.55 102 ARG A N 1
ATOM 549 C CA . ARG A 1 102 ? 92.727 93.521 120.322 1.00 95.55 102 ARG A CA 1
ATOM 550 C C . ARG A 1 102 ? 93.374 94.494 121.300 1.00 95.55 102 ARG A C 1
ATOM 551 O O . ARG A 1 102 ? 94.462 95.018 121.035 1.00 95.55 102 ARG A O 1
ATOM 559 N N . ALA A 1 103 ? 92.714 94.738 122.435 1.00 98.09 103 ALA A N 1
ATOM 560 C CA . ALA A 1 103 ? 93.269 95.652 123.428 1.00 98.09 103 ALA A CA 1
ATOM 561 C C . ALA A 1 103 ? 94.585 95.127 123.988 1.00 98.09 103 ALA A C 1
ATOM 562 O O . ALA A 1 103 ? 95.556 95.882 124.117 1.00 98.09 103 ALA A O 1
ATOM 564 N N . ARG A 1 104 ? 94.641 93.835 124.321 1.00 101.91 104 ARG A N 1
ATOM 565 C CA . ARG A 1 104 ? 95.897 93.251 124.777 1.00 101.91 104 ARG A CA 1
ATOM 566 C C . ARG A 1 104 ? 96.953 93.279 123.682 1.00 101.91 104 ARG A C 1
ATOM 567 O O . ARG A 1 104 ? 98.147 93.425 123.971 1.00 101.91 104 ARG A O 1
ATOM 575 N N . ALA A 1 105 ? 96.536 93.148 122.423 1.00 99.81 105 ALA A N 1
ATOM 576 C CA . ALA A 1 105 ? 97.458 93.247 121.301 1.00 99.81 105 ALA A CA 1
ATOM 577 C C . ALA A 1 105 ? 98.092 94.631 121.255 1.00 99.81 105 ALA A C 1
ATOM 578 O O . ALA A 1 105 ? 99.305 94.755 121.065 1.00 99.81 105 ALA A O 1
ATOM 580 N N . ILE A 1 106 ? 97.282 95.673 121.438 1.00 89.02 106 ILE A N 1
ATOM 581 C CA . ILE A 1 106 ? 97.788 97.043 121.414 1.00 89.02 106 ILE A CA 1
ATOM 582 C C . ILE A 1 106 ? 98.699 97.268 122.614 1.00 89.02 106 ILE A C 1
ATOM 583 O O . ILE A 1 106 ? 99.719 97.957 122.508 1.00 89.02 106 ILE A O 1
ATOM 588 N N . LEU A 1 107 ? 98.338 96.688 123.762 1.00 93.38 107 LEU A N 1
ATOM 589 C CA . LEU A 1 107 ? 99.195 96.783 124.943 1.00 93.38 107 LEU A CA 1
ATOM 590 C C . LEU A 1 107 ? 100.575 96.190 124.677 1.00 93.38 107 LEU A C 1
ATOM 591 O O . LEU A 1 107 ? 101.599 96.836 124.927 1.00 93.38 107 LEU A O 1
ATOM 596 N N . LEU A 1 108 ? 100.623 94.952 124.179 1.00 94.52 108 LEU A N 1
ATOM 597 C CA . LEU A 1 108 ? 101.905 94.316 123.887 1.00 94.52 108 LEU A CA 1
ATOM 598 C C . LEU A 1 108 ? 102.676 95.053 122.797 1.00 94.52 108 LEU A C 1
ATOM 599 O O . LEU A 1 108 ? 103.909 95.152 122.874 1.00 94.52 108 LEU A O 1
ATOM 604 N N . SER A 1 109 ? 101.976 95.583 121.792 1.00 93.64 109 SER A N 1
ATOM 605 C CA . SER A 1 109 ? 102.626 96.364 120.747 1.00 93.64 109 SER A CA 1
ATOM 606 C C . SER A 1 109 ? 103.282 97.615 121.320 1.00 93.64 109 SER A C 1
ATOM 607 O O . SER A 1 109 ? 104.435 97.921 121.007 1.00 93.64 109 SER A O 1
ATOM 610 N N . LEU A 1 110 ? 102.553 98.354 122.160 1.00 89.63 110 LEU A N 1
ATOM 611 C CA . LEU A 1 110 ? 103.123 99.535 122.796 1.00 89.63 110 LEU A CA 1
ATOM 612 C C . LEU A 1 110 ? 104.255 99.178 123.747 1.00 89.63 110 LEU A C 1
ATOM 613 O O . LEU A 1 110 ? 105.208 99.952 123.877 1.00 89.63 110 LEU A O 1
ATOM 618 N N . ALA A 1 111 ? 104.184 98.016 124.397 1.00 93.12 111 ALA A N 1
ATOM 619 C CA . ALA A 1 111 ? 105.273 97.582 125.266 1.00 93.12 111 ALA A CA 1
ATOM 620 C C . ALA A 1 111 ? 106.548 97.347 124.464 1.00 93.12 111 ALA A C 1
ATOM 621 O O . ALA A 1 111 ? 107.624 97.842 124.821 1.00 93.12 111 ALA A O 1
ATOM 623 N N . LEU A 1 112 ? 106.445 96.589 123.369 1.00 92.81 112 LEU A N 1
ATOM 624 C CA . LEU A 1 112 ? 107.607 96.380 122.510 1.00 92.81 112 LEU A CA 1
ATOM 625 C C . LEU A 1 112 ? 108.087 97.677 121.869 1.00 92.81 112 LEU A C 1
ATOM 626 O O . LEU A 1 112 ? 109.298 97.863 121.689 1.00 92.81 112 LEU A O 1
ATOM 631 N N . TYR A 1 113 ? 107.166 98.585 121.540 1.00 89.22 113 TYR A N 1
ATOM 632 C CA . TYR A 1 113 ? 107.549 99.876 120.983 1.00 89.22 113 TYR A CA 1
ATOM 633 C C . TYR A 1 113 ? 108.349 100.688 121.991 1.00 89.22 113 TYR A C 1
ATOM 634 O O . TYR A 1 113 ? 109.355 101.312 121.638 1.00 89.22 113 TYR A O 1
ATOM 643 N N . LEU A 1 114 ? 107.918 100.688 123.254 1.00 89.89 114 LEU A N 1
ATOM 644 C CA . LEU A 1 114 ? 108.666 101.377 124.299 1.00 89.89 114 LEU A CA 1
ATOM 645 C C . LEU A 1 114 ? 110.023 100.721 124.515 1.00 89.89 114 LEU A C 1
ATOM 646 O O . LEU A 1 114 ? 111.029 101.405 124.725 1.00 89.89 114 LEU A O 1
ATOM 651 N N . LEU A 1 115 ? 110.069 99.390 124.457 1.00 90.34 115 LEU A N 1
ATOM 652 C CA . LEU A 1 115 ? 111.331 98.670 124.578 1.00 90.34 115 LEU A CA 1
ATOM 653 C C . LEU A 1 115 ? 112.313 99.127 123.505 1.00 90.34 115 LEU A C 1
ATOM 654 O O . LEU A 1 115 ? 113.474 99.425 123.801 1.00 90.34 115 LEU A O 1
ATOM 659 N N . GLY A 1 116 ? 111.846 99.209 122.259 1.00 83.15 116 GLY A N 1
ATOM 660 C CA . GLY A 1 116 ? 112.729 99.629 121.179 1.00 83.15 116 GLY A CA 1
ATOM 661 C C . GLY A 1 116 ? 113.129 101.092 121.277 1.00 83.15 116 GLY A C 1
ATOM 662 O O . GLY A 1 116 ? 114.292 101.451 121.052 1.00 83.15 116 GLY A O 1
ATOM 663 N N . MET A 1 117 ? 112.166 101.960 121.603 1.00 89.99 117 MET A N 1
ATOM 664 C CA . MET A 1 117 ? 112.452 103.387 121.697 1.00 89.99 117 MET A CA 1
ATOM 665 C C . MET A 1 117 ? 113.224 103.721 122.964 1.00 89.99 117 MET A C 1
ATOM 666 O O . MET A 1 117 ? 113.604 104.878 123.172 1.00 89.99 117 MET A O 1
ATOM 671 N N . LEU A 1 118 ? 113.420 102.737 123.843 1.00 90.52 118 LEU A N 1
ATOM 672 C CA . LEU A 1 118 ? 114.343 102.909 124.959 1.00 90.52 118 LEU A CA 1
ATOM 673 C C . LEU A 1 118 ? 115.704 102.311 124.625 1.00 90.52 118 LEU A C 1
ATOM 674 O O . LEU A 1 118 ? 116.741 102.787 125.103 1.00 90.52 118 LEU A O 1
ATOM 679 N N . ALA A 1 119 ? 115.718 101.256 123.807 1.00 90.98 119 ALA A N 1
ATOM 680 C CA . ALA A 1 119 ? 116.968 100.663 123.352 1.00 90.98 119 ALA A CA 1
ATOM 681 C C . ALA A 1 119 ? 117.754 101.626 122.467 1.00 90.98 119 ALA A C 1
ATOM 682 O O . ALA A 1 119 ? 118.987 101.680 122.525 1.00 90.98 119 ALA A O 1
ATOM 684 N N . PHE A 1 120 ? 117.046 102.389 121.634 1.00 92.26 120 PHE A N 1
ATOM 685 C CA . PHE A 1 120 ? 117.716 103.334 120.738 1.00 92.26 120 PHE A CA 1
ATOM 686 C C . PHE A 1 120 ? 118.516 104.412 121.468 1.00 92.26 120 PHE A C 1
ATOM 687 O O . PHE A 1 120 ? 119.679 104.641 121.095 1.00 92.26 120 PHE A O 1
ATOM 695 N N . PRO A 1 121 ? 117.983 105.107 122.483 1.00 92.90 121 PRO A N 1
ATOM 696 C CA . PRO A 1 121 ? 118.826 106.088 123.192 1.00 92.90 121 PRO A CA 1
ATOM 697 C C . PRO A 1 121 ? 120.018 105.457 123.890 1.00 92.90 121 PRO A C 1
ATOM 698 O O . PRO A 1 121 ? 121.039 106.128 124.094 1.00 92.90 121 PRO A O 1
ATOM 702 N N . LEU A 1 122 ? 119.915 104.182 124.275 1.00 100.60 122 LEU A N 1
ATOM 703 C CA . LEU A 1 122 ? 121.080 103.489 124.816 1.00 100.60 122 LEU A CA 1
ATOM 704 C C . LEU A 1 122 ? 122.197 103.421 123.784 1.00 100.60 122 LEU A C 1
ATOM 705 O O . LEU A 1 122 ? 123.377 103.572 124.123 1.00 100.60 122 LEU A O 1
ATOM 710 N N . LEU A 1 123 ? 121.846 103.197 122.517 1.00 97.81 123 LEU A N 1
ATOM 711 C CA . LEU A 1 123 ? 122.823 103.312 121.441 1.00 97.81 123 LEU A CA 1
ATOM 712 C C . LEU A 1 123 ? 123.277 104.757 121.279 1.00 97.81 123 LEU A C 1
ATOM 713 O O . LEU A 1 123 ? 124.422 105.030 120.906 1.00 97.81 123 LEU A O 1
ATOM 718 N N . ALA A 1 124 ? 122.377 105.703 121.557 1.00 97.50 124 ALA A N 1
ATOM 719 C CA . ALA A 1 124 ? 122.691 107.115 121.366 1.00 97.50 124 ALA A CA 1
ATOM 720 C C . ALA A 1 124 ? 123.602 107.683 122.449 1.00 97.50 124 ALA A C 1
ATOM 721 O O . ALA A 1 124 ? 124.354 108.622 122.165 1.00 97.50 124 ALA A O 1
ATOM 723 N N . ALA A 1 125 ? 123.563 107.146 123.670 1.00 108.39 125 ALA A N 1
ATOM 724 C CA . ALA A 1 125 ? 124.347 107.696 124.766 1.00 108.39 125 ALA A CA 1
ATOM 725 C C . ALA A 1 125 ? 125.684 106.976 124.850 1.00 108.39 125 ALA A C 1
ATOM 726 O O . ALA A 1 125 ? 125.702 105.740 124.942 1.00 108.39 125 ALA A O 1
ATOM 728 N N . PRO A 1 126 ? 126.820 107.699 124.832 1.00 110.76 126 PRO A N 1
ATOM 729 C CA . PRO A 1 126 ? 128.143 107.052 124.768 1.00 110.76 126 PRO A CA 1
ATOM 730 C C . PRO A 1 126 ? 128.359 105.913 125.755 1.00 110.76 126 PRO A C 1
ATOM 731 O O . PRO A 1 126 ? 128.805 104.829 125.365 1.00 110.76 126 PRO A O 1
ATOM 735 N N . ALA A 1 127 ? 128.062 106.151 127.033 1.00 121.05 127 ALA A N 1
ATOM 736 C CA . ALA A 1 127 ? 128.279 105.147 128.068 1.00 121.05 127 ALA A CA 1
ATOM 737 C C . ALA A 1 127 ? 127.472 103.887 127.783 1.00 121.05 127 ALA A C 1
ATOM 738 O O . ALA A 1 127 ? 128.030 102.788 127.685 1.00 121.05 127 ALA A O 1
ATOM 740 N N . THR A 1 128 ? 126.157 104.042 127.640 1.00 113.25 128 THR A N 1
ATOM 741 C CA . THR A 1 128 ? 125.278 102.918 127.344 1.00 113.25 128 THR A CA 1
ATOM 742 C C . THR A 1 128 ? 125.578 102.336 125.967 1.00 113.25 128 THR A C 1
ATOM 743 O O . THR A 1 128 ? 125.370 101.141 125.739 1.00 113.25 128 THR A O 1
ATOM 747 N N . ARG A 1 129 ? 126.062 103.170 125.046 1.00 117.96 129 ARG A N 1
ATOM 748 C CA . ARG A 1 129 ? 126.469 102.701 123.726 1.00 117.96 129 ARG A CA 1
ATOM 749 C C . ARG A 1 129 ? 127.581 101.669 123.856 1.00 117.96 129 ARG A C 1
ATOM 750 O O . ARG A 1 129 ? 127.481 100.563 123.316 1.00 117.96 129 ARG A O 1
ATOM 758 N N . ALA A 1 130 ? 128.648 102.032 124.570 1.00 123.34 130 ALA A N 1
ATOM 759 C CA . ALA A 1 130 ? 129.758 101.116 124.798 1.00 123.34 130 ALA A CA 1
ATOM 760 C C . ALA A 1 130 ? 129.324 99.900 125.610 1.00 123.34 130 ALA A C 1
ATOM 761 O O . ALA A 1 130 ? 129.773 98.775 125.361 1.00 123.34 130 ALA A O 1
ATOM 763 N N . ALA A 1 131 ? 128.449 100.114 126.593 1.00 125.90 131 ALA A N 1
ATOM 764 C CA . ALA A 1 131 ? 128.020 99.039 127.480 1.00 125.90 131 ALA A CA 1
ATOM 765 C C . ALA A 1 131 ? 127.200 97.976 126.757 1.00 125.90 131 ALA A C 1
ATOM 766 O O . ALA A 1 131 ? 127.589 96.804 126.721 1.00 125.90 131 ALA A O 1
ATOM 768 N N . LEU A 1 132 ? 126.065 98.373 126.181 1.00 131.64 132 LEU A N 1
ATOM 769 C CA . LEU A 1 132 ? 125.107 97.426 125.621 1.00 131.64 132 LEU A CA 1
ATOM 770 C C . LEU A 1 132 ? 125.652 96.729 124.379 1.00 131.64 132 LEU A C 1
ATOM 771 O O . LEU A 1 132 ? 125.617 95.497 124.292 1.00 131.64 132 LEU A O 1
ATOM 776 N N . CYS A 1 133 ? 126.140 97.504 123.408 1.00 150.31 133 CYS A N 1
ATOM 777 C CA . CYS A 1 133 ? 126.647 96.944 122.159 1.00 150.31 133 CYS A CA 1
ATOM 778 C C . CYS A 1 133 ? 127.786 95.963 122.404 1.00 150.31 133 CYS A C 1
ATOM 779 O O . CYS A 1 133 ? 127.702 94.795 122.011 1.00 150.31 133 CYS A O 1
ATOM 782 N N . GLY A 1 134 ? 128.854 96.426 123.048 1.00 168.53 134 GLY A N 1
ATOM 783 C CA . GLY A 1 134 ? 130.000 95.578 123.307 1.00 168.53 134 GLY A CA 1
ATOM 784 C C . GLY A 1 134 ? 131.300 96.165 122.797 1.00 168.53 134 GLY A C 1
ATOM 785 O O . GLY A 1 134 ? 131.320 96.846 121.767 1.00 168.53 134 GLY A O 1
ATOM 786 N N . SER A 1 135 ? 132.391 95.912 123.515 1.00 201.09 135 SER A N 1
ATOM 787 C CA . SER A 1 135 ? 133.691 96.428 123.114 1.00 201.09 135 SER A CA 1
ATOM 788 C C . SER A 1 135 ? 134.135 95.811 121.793 1.00 201.09 135 SER A C 1
ATOM 789 O O . SER A 1 135 ? 133.756 94.690 121.443 1.00 201.09 135 SER A O 1
ATOM 792 N N . ALA A 1 136 ? 134.953 96.564 121.054 1.00 209.85 136 ALA A N 1
ATOM 793 C CA . ALA A 1 136 ? 135.445 96.092 119.765 1.00 209.85 136 ALA A CA 1
ATOM 794 C C . ALA A 1 136 ? 136.486 94.990 119.907 1.00 209.85 136 ALA A C 1
ATOM 795 O O . ALA A 1 136 ? 136.869 94.383 118.901 1.00 209.85 136 ALA A O 1
ATOM 797 N N . ARG A 1 137 ? 136.952 94.717 121.126 1.00 207.81 137 ARG A N 1
ATOM 798 C CA . ARG A 1 137 ? 137.988 93.714 121.334 1.00 207.81 137 ARG A CA 1
ATOM 799 C C . ARG A 1 137 ? 137.425 92.314 121.540 1.00 207.81 137 ARG A C 1
ATOM 800 O O . ARG A 1 137 ? 138.199 91.350 121.568 1.00 207.81 137 ARG A O 1
ATOM 808 N N . LEU A 1 138 ? 136.108 92.177 121.688 1.00 206.86 138 LEU A N 1
ATOM 809 C CA . LEU A 1 138 ? 135.510 90.875 121.964 1.00 206.86 138 LEU A CA 1
ATOM 810 C C . LEU A 1 138 ? 134.772 90.298 120.761 1.00 206.86 138 LEU A C 1
ATOM 811 O O . LEU A 1 138 ? 134.750 89.075 120.580 1.00 206.86 138 LEU A O 1
ATOM 816 N N . LEU A 1 139 ? 134.166 91.148 119.931 1.00 196.45 139 LEU A N 1
ATOM 817 C CA . LEU A 1 139 ? 133.376 90.702 118.788 1.00 196.45 139 LEU A CA 1
ATOM 818 C C . LEU A 1 139 ? 134.191 90.672 117.498 1.00 196.45 139 LEU A C 1
ATOM 819 O O . LEU A 1 139 ? 133.622 90.746 116.403 1.00 196.45 139 LEU A O 1
ATOM 824 N N . ASN A 1 140 ? 135.516 90.557 117.614 1.00 200.98 140 ASN A N 1
ATOM 825 C CA . ASN A 1 140 ? 136.426 90.524 116.467 1.00 200.98 140 ASN A CA 1
ATOM 826 C C . ASN A 1 140 ? 136.235 91.765 115.593 1.00 200.98 140 ASN A C 1
ATOM 827 O O . ASN A 1 140 ? 135.911 91.682 114.406 1.00 200.98 140 ASN A O 1
ATOM 832 N N . CYS A 1 141 ? 136.411 92.934 116.209 1.00 211.19 141 CYS A N 1
ATOM 833 C CA . CYS A 1 141 ? 136.325 94.216 115.523 1.00 211.19 141 CYS A CA 1
ATOM 834 C C . CYS A 1 141 ? 137.657 94.962 115.552 1.00 211.19 141 CYS A C 1
ATOM 835 O O . CYS A 1 141 ? 137.688 96.185 115.706 1.00 211.19 141 CYS A O 1
ATOM 838 N N . THR A 1 142 ? 138.765 94.236 115.414 1.00 225.01 142 THR A N 1
ATOM 839 C CA . THR A 1 142 ? 140.098 94.825 115.450 1.00 225.01 142 THR A CA 1
ATOM 840 C C . THR A 1 142 ? 140.600 95.252 114.075 1.00 225.01 142 THR A C 1
ATOM 841 O O . THR A 1 142 ? 141.755 95.676 113.959 1.00 225.01 142 THR A O 1
ATOM 845 N N . ALA A 1 143 ? 139.773 95.153 113.042 1.00 230.64 143 ALA A N 1
ATOM 846 C CA . ALA A 1 143 ? 140.200 95.552 111.707 1.00 230.64 143 ALA A CA 1
ATOM 847 C C . ALA A 1 143 ? 140.293 97.071 111.624 1.00 230.64 143 ALA A C 1
ATOM 848 O O . ALA A 1 143 ? 139.361 97.768 112.045 1.00 230.64 143 ALA A O 1
ATOM 850 N N . PRO A 1 144 ? 141.392 97.624 111.100 1.00 239.89 144 PRO A N 1
ATOM 851 C CA . PRO A 1 144 ? 141.514 99.086 111.010 1.00 239.89 144 PRO A CA 1
ATOM 852 C C . PRO A 1 144 ? 140.504 99.697 110.051 1.00 239.89 144 PRO A C 1
ATOM 853 O O . PRO A 1 144 ? 140.555 99.453 108.842 1.00 239.89 144 PRO A O 1
ATOM 857 N N . GLY A 1 145 ? 139.582 100.493 110.585 1.00 224.53 145 GLY A N 1
ATOM 858 C CA . GLY A 1 145 ? 138.562 101.124 109.784 1.00 224.53 145 GLY A CA 1
ATOM 859 C C . GLY A 1 145 ? 137.240 101.225 110.515 1.00 224.53 145 GLY A C 1
ATOM 860 O O . GLY A 1 145 ? 136.993 100.524 111.501 1.00 224.53 145 GLY A O 1
ATOM 861 N N . PRO A 1 146 ? 136.356 102.110 110.042 1.00 207.04 146 PRO A N 1
ATOM 862 C CA . PRO A 1 146 ? 135.046 102.264 110.693 1.00 207.04 146 PRO A CA 1
ATOM 863 C C . PRO A 1 146 ? 134.102 101.094 110.465 1.00 207.04 146 PRO A C 1
ATOM 864 O O . PRO A 1 146 ? 133.040 101.051 111.099 1.00 207.04 146 PRO A O 1
ATOM 868 N N . ASP A 1 147 ? 134.449 100.151 109.586 1.00 203.55 147 ASP A N 1
ATOM 869 C CA . ASP A 1 147 ? 133.570 99.012 109.338 1.00 203.55 147 ASP A CA 1
ATOM 870 C C . ASP A 1 147 ? 133.551 98.047 110.516 1.00 203.55 147 ASP A C 1
ATOM 871 O O . ASP A 1 147 ? 132.567 97.321 110.704 1.00 203.55 147 ASP A O 1
ATOM 876 N N . ALA A 1 148 ? 134.618 98.023 111.318 1.00 204.72 148 ALA A N 1
ATOM 877 C CA . ALA A 1 148 ? 134.669 97.111 112.456 1.00 204.72 148 ALA A CA 1
ATOM 878 C C . ALA A 1 148 ? 133.629 97.466 113.511 1.00 204.72 148 ALA A C 1
ATOM 879 O O . ALA A 1 148 ? 132.936 96.579 114.024 1.00 204.72 148 ALA A O 1
ATOM 881 N N . ALA A 1 149 ? 133.505 98.751 113.851 1.00 185.46 149 ALA A N 1
ATOM 882 C CA . ALA A 1 149 ? 132.478 99.158 114.803 1.00 185.46 149 ALA A CA 1
ATOM 883 C C . ALA A 1 149 ? 131.081 98.886 114.262 1.00 185.46 149 ALA A C 1
ATOM 884 O O . ALA A 1 149 ? 130.159 98.606 115.037 1.00 185.46 149 ALA A O 1
ATOM 886 N N . ALA A 1 150 ? 130.910 98.948 112.940 1.00 177.81 150 ALA A N 1
ATOM 887 C CA . ALA A 1 150 ? 129.629 98.591 112.341 1.00 177.81 150 ALA A CA 1
ATOM 888 C C . ALA A 1 150 ? 129.339 97.107 112.525 1.00 177.81 150 ALA A C 1
ATOM 889 O O . ALA A 1 150 ? 128.231 96.720 112.915 1.00 177.81 150 ALA A O 1
ATOM 891 N N . ARG A 1 151 ? 130.330 96.256 112.239 1.00 189.67 151 ARG A N 1
ATOM 892 C CA . ARG A 1 151 ? 130.169 94.824 112.476 1.00 189.67 151 ARG A CA 1
ATOM 893 C C . ARG A 1 151 ? 129.832 94.545 113.935 1.00 189.67 151 ARG A C 1
ATOM 894 O O . ARG A 1 151 ? 129.022 93.661 114.238 1.00 189.67 151 ARG A O 1
ATOM 902 N N . CYS A 1 152 ? 130.447 95.291 114.853 1.00 181.67 152 CYS A N 1
ATOM 903 C CA . CYS A 1 152 ? 130.167 95.137 116.276 1.00 181.67 152 CYS A CA 1
ATOM 904 C C . CYS A 1 152 ? 128.734 95.524 116.636 1.00 181.67 152 CYS A C 1
ATOM 905 O O . CYS A 1 152 ? 128.003 94.720 117.222 1.00 181.67 152 CYS A O 1
ATOM 908 N N . CYS A 1 153 ? 128.320 96.746 116.297 1.00 149.59 153 CYS A N 1
ATOM 909 C CA . CYS A 1 153 ? 127.055 97.294 116.775 1.00 149.59 153 CYS A CA 1
ATOM 910 C C . CYS A 1 153 ? 125.898 97.114 115.791 1.00 149.59 153 CYS A C 1
ATOM 911 O O . CYS A 1 153 ? 124.855 97.757 115.958 1.00 149.59 153 CYS A O 1
ATOM 914 N N . SER A 1 154 ? 126.049 96.261 114.780 1.00 133.32 154 SER A N 1
ATOM 915 C CA . SER A 1 154 ? 124.932 95.981 113.882 1.00 133.32 154 SER A CA 1
ATOM 916 C C . SER A 1 154 ? 123.788 95.210 114.544 1.00 133.32 154 SER A C 1
ATOM 917 O O . SER A 1 154 ? 122.623 95.600 114.375 1.00 133.32 154 SER A O 1
ATOM 920 N N . PRO A 1 155 ? 124.048 94.113 115.278 1.00 124.13 155 PRO A N 1
ATOM 921 C CA . PRO A 1 155 ? 122.920 93.323 115.809 1.00 124.13 155 PRO A CA 1
ATOM 922 C C . PRO A 1 155 ? 122.015 94.084 116.765 1.00 124.13 155 PRO A C 1
ATOM 923 O O . PRO A 1 155 ? 120.793 93.906 116.711 1.00 124.13 155 PRO A O 1
ATOM 927 N N . ALA A 1 156 ? 122.575 94.917 117.642 1.00 113.52 156 ALA A N 1
ATOM 928 C CA . ALA A 1 156 ? 121.770 95.676 118.593 1.00 113.52 156 ALA A CA 1
ATOM 929 C C . ALA A 1 156 ? 120.820 96.623 117.870 1.00 113.52 156 ALA A C 1
ATOM 930 O O . ALA A 1 156 ? 119.613 96.640 118.146 1.00 113.52 156 ALA A O 1
ATOM 932 N N . THR A 1 157 ? 121.364 97.421 116.949 1.00 111.72 157 THR A N 1
ATOM 933 C CA . THR A 1 157 ? 120.548 98.322 116.147 1.00 111.72 157 THR A CA 1
ATOM 934 C C . THR A 1 157 ? 119.499 97.582 115.330 1.00 111.72 157 THR A C 1
ATOM 935 O O . THR A 1 157 ? 118.357 98.049 115.254 1.00 111.72 157 THR A O 1
ATOM 939 N N . PHE A 1 158 ? 119.844 96.439 114.737 1.00 112.65 158 PHE A N 1
ATOM 940 C CA . PHE A 1 158 ? 118.878 95.681 113.951 1.00 112.65 158 PHE A CA 1
ATOM 941 C C . PHE A 1 158 ? 117.756 95.114 114.818 1.00 112.65 158 PHE A C 1
ATOM 942 O O . PHE A 1 158 ? 116.592 95.107 114.405 1.00 112.65 158 PHE A O 1
ATOM 950 N N . ALA A 1 159 ? 118.090 94.636 116.020 1.00 103.99 159 ALA A N 1
ATOM 951 C CA . ALA A 1 159 ? 117.061 94.156 116.936 1.00 103.99 159 ALA A CA 1
ATOM 952 C C . ALA A 1 159 ? 116.142 95.289 117.368 1.00 103.99 159 ALA A C 1
ATOM 953 O O . ALA A 1 159 ? 114.916 95.124 117.421 1.00 103.99 159 ALA A O 1
ATOM 955 N N . GLY A 1 160 ? 116.716 96.449 117.678 1.00 96.35 160 GLY A N 1
ATOM 956 C CA . GLY A 1 160 ? 115.911 97.608 118.005 1.00 96.35 160 GLY A CA 1
ATOM 957 C C . GLY A 1 160 ? 114.967 97.968 116.876 1.00 96.35 160 GLY A C 1
ATOM 958 O O . GLY A 1 160 ? 113.780 98.228 117.101 1.00 96.35 160 GLY A O 1
ATOM 959 N N . LEU A 1 161 ? 115.495 97.967 115.649 1.00 90.43 161 LEU A N 1
ATOM 960 C CA . LEU A 1 161 ? 114.686 98.299 114.483 1.00 90.43 161 LEU A CA 1
ATOM 961 C C . LEU A 1 161 ? 113.552 97.308 114.270 1.00 90.43 161 LEU A C 1
ATOM 962 O O . LEU A 1 161 ? 112.422 97.718 113.994 1.00 90.43 161 LEU A O 1
ATOM 967 N N . VAL A 1 162 ? 113.823 96.006 114.395 1.00 90.02 162 VAL A N 1
ATOM 968 C CA . VAL A 1 162 ? 112.773 95.016 114.162 1.00 90.02 162 VAL A CA 1
ATOM 969 C C . VAL A 1 162 ? 111.703 95.102 115.248 1.00 90.02 162 VAL A C 1
ATOM 970 O O . VAL A 1 162 ? 110.502 94.984 114.967 1.00 90.02 162 VAL A O 1
ATOM 974 N N . LEU A 1 163 ? 112.116 95.329 116.500 1.00 89.78 163 LEU A N 1
ATOM 975 C CA . LEU A 1 163 ? 111.141 95.473 117.578 1.00 89.78 163 LEU A CA 1
ATOM 976 C C . LEU A 1 163 ? 110.259 96.695 117.357 1.00 89.78 163 LEU A C 1
ATOM 977 O O . LEU A 1 163 ? 109.026 96.614 117.456 1.00 89.78 163 LEU A O 1
ATOM 982 N N . VAL A 1 164 ? 110.877 97.841 117.051 1.00 84.85 164 VAL A N 1
ATOM 983 C CA . VAL A 1 164 ? 110.113 99.055 116.777 1.00 84.85 164 VAL A CA 1
ATOM 984 C C . VAL A 1 164 ? 109.184 98.855 115.589 1.00 84.85 164 VAL A C 1
ATOM 985 O O . VAL A 1 164 ? 108.032 99.308 115.610 1.00 84.85 164 VAL A O 1
ATOM 989 N N . GLY A 1 165 ? 109.656 98.170 114.546 1.00 83.81 165 GLY A N 1
ATOM 990 C CA . GLY A 1 165 ? 108.829 97.968 113.369 1.00 83.81 165 GLY A CA 1
ATOM 991 C C . GLY A 1 165 ? 107.608 97.119 113.657 1.00 83.81 165 GLY A C 1
ATOM 992 O O . GLY A 1 165 ? 106.491 97.471 113.272 1.00 83.81 165 GLY A O 1
ATOM 993 N N . LEU A 1 166 ? 107.802 95.989 114.343 1.00 84.61 166 LEU A N 1
ATOM 994 C CA . LEU A 1 166 ? 106.660 95.158 114.714 1.00 84.61 166 LEU A CA 1
ATOM 995 C C . LEU A 1 166 ? 105.685 95.918 115.605 1.00 84.61 166 LEU A C 1
ATOM 996 O O . LEU A 1 166 ? 104.462 95.838 115.406 1.00 84.61 166 LEU A O 1
ATOM 1001 N N . GLY A 1 167 ? 106.205 96.670 116.579 1.00 90.21 167 GLY A N 1
ATOM 1002 C CA . GLY A 1 167 ? 105.329 97.421 117.462 1.00 90.21 167 GLY A CA 1
ATOM 1003 C C . GLY A 1 167 ? 104.481 98.436 116.719 1.00 90.21 167 GLY A C 1
ATOM 1004 O O . GLY A 1 167 ? 103.253 98.458 116.861 1.00 90.21 167 GLY A O 1
ATOM 1005 N N . VAL A 1 168 ? 105.120 99.284 115.907 1.00 87.92 168 VAL A N 1
ATOM 1006 C CA . VAL A 1 168 ? 104.373 100.308 115.188 1.00 87.92 168 VAL A CA 1
ATOM 1007 C C . VAL A 1 168 ? 103.454 99.686 114.149 1.00 87.92 168 VAL A C 1
ATOM 1008 O O . VAL A 1 168 ? 102.378 100.225 113.880 1.00 87.92 168 VAL A O 1
ATOM 1012 N N . ALA A 1 169 ? 103.830 98.538 113.580 1.00 90.07 169 ALA A N 1
ATOM 1013 C CA . ALA A 1 169 ? 102.961 97.856 112.630 1.00 90.07 169 ALA A CA 1
ATOM 1014 C C . ALA A 1 169 ? 101.665 97.419 113.297 1.00 90.07 169 ALA A C 1
ATOM 1015 O O . ALA A 1 169 ? 100.565 97.710 112.808 1.00 90.07 169 ALA A O 1
ATOM 1017 N N . THR A 1 170 ? 101.779 96.708 114.422 1.00 89.17 170 THR A N 1
ATOM 1018 C CA . THR A 1 170 ? 100.581 96.267 115.128 1.00 89.17 170 THR A CA 1
ATOM 1019 C C . THR A 1 170 ? 99.755 97.460 115.599 1.00 89.17 170 THR A C 1
ATOM 1020 O O . THR A 1 170 ? 98.521 97.446 115.514 1.00 89.17 170 THR A O 1
ATOM 1024 N N . VAL A 1 171 ? 100.423 98.515 116.077 1.00 90.86 171 VAL A N 1
ATOM 1025 C CA . VAL A 1 171 ? 99.700 99.696 116.546 1.00 90.86 171 VAL A CA 1
ATOM 1026 C C . VAL A 1 171 ? 98.919 100.340 115.407 1.00 90.86 171 VAL A C 1
ATOM 1027 O O . VAL A 1 171 ? 97.741 100.685 115.561 1.00 90.86 171 VAL A O 1
ATOM 1031 N N . LYS A 1 172 ? 99.558 100.517 114.251 1.00 90.83 172 LYS A N 1
ATOM 1032 C CA . LYS A 1 172 ? 98.917 101.129 113.095 1.00 90.83 172 LYS A CA 1
ATOM 1033 C C . LYS A 1 172 ? 97.746 100.284 112.617 1.00 90.83 172 LYS A C 1
ATOM 1034 O O . LYS A 1 172 ? 96.704 100.819 112.225 1.00 90.83 172 LYS A O 1
ATOM 1040 N N . ALA A 1 173 ? 97.907 98.962 112.645 1.00 86.74 173 ALA A N 1
ATOM 1041 C CA . ALA A 1 173 ? 96.854 98.073 112.173 1.00 86.74 173 ALA A CA 1
ATOM 1042 C C . ALA A 1 173 ? 95.682 98.008 113.144 1.00 86.74 173 ALA A C 1
ATOM 1043 O O . ALA A 1 173 ? 94.553 97.715 112.737 1.00 86.74 173 ALA A O 1
ATOM 1045 N N . ASN A 1 174 ? 95.932 98.276 114.426 1.00 90.62 174 ASN A N 1
ATOM 1046 C CA . ASN A 1 174 ? 94.930 98.045 115.462 1.00 90.62 174 ASN A CA 1
ATOM 1047 C C . ASN A 1 174 ? 94.195 99.311 115.893 1.00 90.62 174 ASN A C 1
ATOM 1048 O O . ASN A 1 174 ? 93.008 99.253 116.227 1.00 90.62 174 ASN A O 1
ATOM 1053 N N . ILE A 1 175 ? 94.878 100.454 115.907 1.00 94.73 175 ILE A N 1
ATOM 1054 C CA . ILE A 1 175 ? 94.354 101.641 116.574 1.00 94.73 175 ILE A CA 1
ATOM 1055 C C . ILE A 1 175 ? 93.147 102.215 115.839 1.00 94.73 175 ILE A C 1
ATOM 1056 O O . ILE A 1 175 ? 92.246 102.784 116.466 1.00 94.73 175 ILE A O 1
ATOM 1061 N N . THR A 1 176 ? 93.108 102.069 114.516 1.00 90.60 176 THR A N 1
ATOM 1062 C CA . THR A 1 176 ? 92.007 102.648 113.753 1.00 90.60 176 THR A CA 1
ATOM 1063 C C . THR A 1 176 ? 90.704 101.888 114.007 1.00 90.60 176 THR A C 1
ATOM 1064 O O . THR A 1 176 ? 89.699 102.518 114.369 1.00 90.60 176 THR A O 1
ATOM 1068 N N . PRO A 1 177 ? 90.659 100.553 113.849 1.00 90.40 177 PRO A N 1
ATOM 1069 C CA . PRO A 1 177 ? 89.413 99.843 114.187 1.00 90.40 177 PRO A CA 1
ATOM 1070 C C . PRO A 1 177 ? 89.050 99.949 115.658 1.00 90.40 177 PRO A C 1
ATOM 1071 O O . PRO A 1 177 ? 87.864 99.889 116.007 1.00 90.40 177 PRO A O 1
ATOM 1075 N N . PHE A 1 178 ? 90.048 100.119 116.532 1.00 96.95 178 PHE A N 1
ATOM 1076 C CA . PHE A 1 178 ? 89.768 100.263 117.956 1.00 96.95 178 PHE A CA 1
ATOM 1077 C C . PHE A 1 178 ? 88.898 101.485 118.223 1.00 96.95 178 PHE A C 1
ATOM 1078 O O . PHE A 1 178 ? 87.771 101.355 118.714 1.00 96.95 178 PHE A O 1
ATOM 1086 N N . GLY A 1 179 ? 89.397 102.678 117.896 1.00 97.38 179 GLY A N 1
ATOM 1087 C CA . GLY A 1 179 ? 88.583 103.872 118.058 1.00 97.38 179 GLY A CA 1
ATOM 1088 C C . GLY A 1 179 ? 87.322 103.821 117.217 1.00 97.38 179 GLY A C 1
ATOM 1089 O O . GLY A 1 179 ? 86.280 104.370 117.597 1.00 97.38 179 GLY A O 1
ATOM 1090 N N . ALA A 1 180 ? 87.395 103.143 116.070 1.00 96.63 180 ALA A N 1
ATOM 1091 C CA . ALA A 1 180 ? 86.231 102.947 115.219 1.00 96.63 180 ALA A CA 1
ATOM 1092 C C . ALA A 1 180 ? 85.079 102.336 116.001 1.00 96.63 180 ALA A C 1
ATOM 1093 O O . ALA A 1 180 ? 83.993 102.918 116.053 1.00 96.63 180 ALA A O 1
ATOM 1095 N N . ASP A 1 181 ? 85.303 101.173 116.617 1.00 105.56 181 ASP A N 1
ATOM 1096 C CA . ASP A 1 181 ? 84.218 100.521 117.353 1.00 105.56 181 ASP A CA 1
ATOM 1097 C C . ASP A 1 181 ? 83.957 101.240 118.675 1.00 105.56 181 ASP A C 1
ATOM 1098 O O . ASP A 1 181 ? 82.862 101.147 119.239 1.00 105.56 181 ASP A O 1
ATOM 1103 N N . GLN A 1 182 ? 84.963 101.948 119.192 1.00 97.53 182 GLN A N 1
ATOM 1104 C CA . GLN A 1 182 ? 84.789 102.756 120.392 1.00 97.53 182 GLN A CA 1
ATOM 1105 C C . GLN A 1 182 ? 83.728 103.829 120.180 1.00 97.53 182 GLN A C 1
ATOM 1106 O O . GLN A 1 182 ? 82.982 104.164 121.105 1.00 97.53 182 GLN A O 1
ATOM 1112 N N . VAL A 1 183 ? 83.660 104.378 118.968 1.00 98.80 183 VAL A N 1
ATOM 1113 C CA . VAL A 1 183 ? 82.752 105.492 118.698 1.00 98.80 183 VAL A CA 1
ATOM 1114 C C . VAL A 1 183 ? 81.483 105.025 117.988 1.00 98.80 183 VAL A C 1
ATOM 1115 O O . VAL A 1 183 ? 80.410 105.612 118.173 1.00 98.80 183 VAL A O 1
ATOM 1119 N N . LYS A 1 184 ? 81.585 103.962 117.188 1.00 106.17 184 LYS A N 1
ATOM 1120 C CA . LYS A 1 184 ? 80.515 103.537 116.290 1.00 106.17 184 LYS A CA 1
ATOM 1121 C C . LYS A 1 184 ? 79.200 103.220 116.993 1.00 106.17 184 LYS A C 1
ATOM 1122 O O . LYS A 1 184 ? 78.126 103.418 116.415 1.00 106.17 184 LYS A O 1
ATOM 1128 N N . ASP A 1 185 ? 79.271 102.721 118.228 1.00 121.21 185 ASP A N 1
ATOM 1129 C CA . ASP A 1 185 ? 78.096 102.244 118.951 1.00 121.21 185 ASP A CA 1
ATOM 1130 C C . ASP A 1 185 ? 76.962 103.264 118.995 1.00 121.21 185 ASP A C 1
ATOM 1131 O O . ASP A 1 185 ? 75.786 102.887 118.968 1.00 121.21 185 ASP A O 1
ATOM 1136 N N . ARG A 1 186 ? 77.295 104.554 119.063 1.00 127.89 186 ARG A N 1
ATOM 1137 C CA . ARG A 1 186 ? 76.262 105.573 119.221 1.00 127.89 186 ARG A CA 1
ATOM 1138 C C . ARG A 1 186 ? 75.628 105.955 117.885 1.00 127.89 186 ARG A C 1
ATOM 1139 O O . ARG A 1 186 ? 74.429 105.742 117.674 1.00 127.89 186 ARG A O 1
ATOM 1147 N N . GLY A 1 187 ? 76.415 106.519 116.971 1.00 122.64 187 GLY A N 1
ATOM 1148 C CA . GLY A 1 187 ? 75.885 106.986 115.711 1.00 122.64 187 GLY A CA 1
ATOM 1149 C C . GLY A 1 187 ? 76.951 107.236 114.662 1.00 122.64 187 GLY A C 1
ATOM 1150 O O . GLY A 1 187 ? 78.140 107.362 114.968 1.00 122.64 187 GLY A O 1
ATOM 1151 N N . PRO A 1 188 ? 76.535 107.324 113.394 1.00 116.10 188 PRO A N 1
ATOM 1152 C CA . PRO A 1 188 ? 77.527 107.491 112.318 1.00 116.10 188 PRO A CA 1
ATOM 1153 C C . PRO A 1 188 ? 78.141 108.878 112.272 1.00 116.10 188 PRO A C 1
ATOM 1154 O O . PRO A 1 188 ? 79.332 109.011 111.959 1.00 116.10 188 PRO A O 1
ATOM 1158 N N . GLU A 1 189 ? 77.359 109.923 112.556 1.00 113.28 189 GLU A N 1
ATOM 1159 C CA . GLU A 1 189 ? 77.919 111.270 112.587 1.00 113.28 189 GLU A CA 1
ATOM 1160 C C . GLU A 1 189 ? 78.978 111.406 113.673 1.00 113.28 189 GLU A C 1
ATOM 1161 O O . GLU A 1 189 ? 79.954 112.147 113.499 1.00 113.28 189 GLU A O 1
ATOM 1167 N N . ALA A 1 190 ? 78.807 110.695 114.790 1.00 111.71 190 ALA A N 1
ATOM 1168 C CA . ALA A 1 190 ? 79.847 110.665 115.810 1.00 111.71 190 ALA A CA 1
ATOM 1169 C C . ALA A 1 190 ? 81.130 110.053 115.263 1.00 111.71 190 ALA A C 1
ATOM 1170 O O . ALA A 1 190 ? 82.227 110.546 115.546 1.00 111.71 190 ALA A O 1
ATOM 1172 N N . THR A 1 191 ? 81.012 108.991 114.463 1.00 108.79 191 THR A N 1
ATOM 1173 C CA . THR A 1 191 ? 82.193 108.388 113.852 1.00 108.79 191 THR A CA 1
ATOM 1174 C C . THR A 1 191 ? 82.853 109.351 112.876 1.00 108.79 191 THR A C 1
ATOM 1175 O O . THR A 1 191 ? 84.084 109.452 112.822 1.00 108.79 191 THR A O 1
ATOM 1179 N N . ARG A 1 192 ? 82.045 110.068 112.091 1.00 108.24 192 ARG A N 1
ATOM 1180 C CA . ARG A 1 192 ? 82.601 111.030 111.144 1.00 108.24 192 ARG A CA 1
ATOM 1181 C C . ARG A 1 192 ? 83.358 112.138 111.866 1.00 108.24 192 ARG A C 1
ATOM 1182 O O . ARG A 1 192 ? 84.479 112.489 111.477 1.00 108.24 192 ARG A O 1
ATOM 1190 N N . ARG A 1 193 ? 82.768 112.693 112.926 1.00 107.81 193 ARG A N 1
ATOM 1191 C CA . ARG A 1 193 ? 83.456 113.731 113.690 1.00 107.81 193 ARG A CA 1
ATOM 1192 C C . ARG A 1 193 ? 84.728 113.190 114.333 1.00 107.81 193 ARG A C 1
ATOM 1193 O O . ARG A 1 193 ? 85.783 113.838 114.289 1.00 107.81 193 ARG A O 1
ATOM 1201 N N . PHE A 1 194 ? 84.648 111.997 114.931 1.00 95.52 194 PHE A N 1
ATOM 1202 C CA . PHE A 1 194 ? 85.804 111.425 115.610 1.00 95.52 194 PHE A CA 1
ATOM 1203 C C . PHE A 1 194 ? 86.938 111.153 114.634 1.00 95.52 194 PHE A C 1
ATOM 1204 O O . PHE A 1 194 ? 88.108 111.372 114.954 1.00 95.52 194 PHE A O 1
ATOM 1212 N N . PHE A 1 195 ? 86.619 110.682 113.431 1.00 96.60 195 PHE A N 1
ATOM 1213 C CA . PHE A 1 195 ? 87.696 110.393 112.495 1.00 96.60 195 PHE A CA 1
ATOM 1214 C C . PHE A 1 195 ? 88.192 111.636 111.765 1.00 96.60 195 PHE A C 1
ATOM 1215 O O . PHE A 1 195 ? 89.342 111.642 111.314 1.00 96.60 195 PHE A O 1
ATOM 1223 N N . ASN A 1 196 ? 87.381 112.692 111.658 1.00 100.74 196 ASN A N 1
ATOM 1224 C CA . ASN A 1 196 ? 87.936 113.984 111.266 1.00 100.74 196 ASN A CA 1
ATOM 1225 C C . ASN A 1 196 ? 88.962 114.454 112.290 1.00 100.74 196 ASN A C 1
ATOM 1226 O O . ASN A 1 196 ? 90.061 114.899 111.930 1.00 100.74 196 ASN A O 1
ATOM 1231 N N . TRP A 1 197 ? 88.609 114.355 113.577 1.00 97.39 197 TRP A N 1
ATOM 1232 C CA . TRP A 1 197 ? 89.569 114.638 114.639 1.00 97.39 197 TRP A CA 1
ATOM 1233 C C . TRP A 1 197 ? 90.784 113.723 114.550 1.00 97.39 197 TRP A C 1
ATOM 1234 O O . TRP A 1 197 ? 91.904 114.149 114.840 1.00 97.39 197 TRP A O 1
ATOM 1245 N N . PHE A 1 198 ? 90.579 112.471 114.140 1.00 91.16 198 PHE A N 1
ATOM 1246 C CA . PHE A 1 198 ? 91.676 111.516 114.010 1.00 91.16 198 PHE A CA 1
ATOM 1247 C C . PHE A 1 198 ? 92.658 111.952 112.931 1.00 91.16 198 PHE A C 1
ATOM 1248 O O . PHE A 1 198 ? 93.873 111.977 113.154 1.00 91.16 198 PHE A O 1
ATOM 1256 N N . TYR A 1 199 ? 92.141 112.282 111.746 1.00 96.49 199 TYR A N 1
ATOM 1257 C CA . TYR A 1 199 ? 92.985 112.775 110.661 1.00 96.49 199 TYR A CA 1
ATOM 1258 C C . TYR A 1 199 ? 93.734 114.036 111.077 1.00 96.49 199 TYR A C 1
ATOM 1259 O O . TYR A 1 199 ? 94.948 114.161 110.850 1.00 96.49 199 TYR A O 1
ATOM 1268 N N . TRP A 1 200 ? 93.022 114.983 111.697 1.00 97.70 200 TRP A N 1
ATOM 1269 C CA . TRP A 1 200 ? 93.659 116.231 112.104 1.00 97.70 200 TRP A CA 1
ATOM 1270 C C . TRP A 1 200 ? 94.751 115.987 113.139 1.00 97.70 200 TRP A C 1
ATOM 1271 O O . TRP A 1 200 ? 95.832 116.580 113.060 1.00 97.70 200 TRP A O 1
ATOM 1282 N N . SER A 1 201 ? 94.492 115.108 114.110 1.00 94.46 201 SER A N 1
ATOM 1283 C CA . SER A 1 201 ? 95.481 114.824 115.143 1.00 94.46 201 SER A CA 1
ATOM 1284 C C . SER A 1 201 ? 96.688 114.102 114.560 1.00 94.46 201 SER A C 1
ATOM 1285 O O . SER A 1 201 ? 97.828 114.373 114.950 1.00 94.46 201 SER A O 1
ATOM 1288 N N . ILE A 1 202 ? 96.457 113.178 113.625 1.00 90.57 202 ILE A N 1
ATOM 1289 C CA . ILE A 1 202 ? 97.566 112.484 112.978 1.00 90.57 202 ILE A CA 1
ATOM 1290 C C . ILE A 1 202 ? 98.465 113.480 112.262 1.00 90.57 202 ILE A C 1
ATOM 1291 O O . ILE A 1 202 ? 99.692 113.463 112.425 1.00 90.57 202 ILE A O 1
ATOM 1296 N N . ASN A 1 203 ? 97.869 114.379 111.474 1.00 94.01 203 ASN A N 1
ATOM 1297 C CA . ASN A 1 203 ? 98.682 115.339 110.733 1.00 94.01 203 ASN A CA 1
ATOM 1298 C C . ASN A 1 203 ? 99.389 116.315 111.669 1.00 94.01 203 ASN A C 1
ATOM 1299 O O . ASN A 1 203 ? 100.563 116.646 111.457 1.00 94.01 203 ASN A O 1
ATOM 1304 N N . LEU A 1 204 ? 98.698 116.780 112.715 1.00 93.34 204 LEU A N 1
ATOM 1305 C CA . LEU A 1 204 ? 99.320 117.707 113.655 1.00 93.34 204 LEU A CA 1
ATOM 1306 C C . LEU A 1 204 ? 100.471 117.056 114.407 1.00 93.34 204 LEU A C 1
ATOM 1307 O O . LEU A 1 204 ? 101.514 117.689 114.607 1.00 93.34 204 LEU A O 1
ATOM 1312 N N . GLY A 1 205 ? 100.303 115.806 114.833 1.00 94.73 205 GLY A N 1
ATOM 1313 C CA . GLY A 1 205 ? 101.372 115.066 115.466 1.00 94.73 205 GLY A CA 1
ATOM 1314 C C . GLY A 1 205 ? 102.543 114.886 114.529 1.00 94.73 205 GLY A C 1
ATOM 1315 O O . GLY A 1 205 ? 103.693 115.041 114.942 1.00 94.73 205 GLY A O 1
ATOM 1316 N N . ALA A 1 206 ? 102.263 114.573 113.262 1.00 88.63 206 ALA A N 1
ATOM 1317 C CA . ALA A 1 206 ? 103.325 114.443 112.271 1.00 88.63 206 ALA A CA 1
ATOM 1318 C C . ALA A 1 206 ? 104.140 115.728 112.165 1.00 88.63 206 ALA A C 1
ATOM 1319 O O . ALA A 1 206 ? 105.373 115.708 112.255 1.00 88.63 206 ALA A O 1
ATOM 1321 N N . ILE A 1 207 ? 103.459 116.859 111.977 1.00 100.26 207 ILE A N 1
ATOM 1322 C CA . ILE A 1 207 ? 104.127 118.152 111.839 1.00 100.26 207 ILE A CA 1
ATOM 1323 C C . ILE A 1 207 ? 104.939 118.493 113.084 1.00 100.26 207 ILE A C 1
ATOM 1324 O O . ILE A 1 207 ? 106.121 118.850 112.986 1.00 100.26 207 ILE A O 1
ATOM 1329 N N . LEU A 1 208 ? 104.309 118.401 114.259 1.00 102.70 208 LEU A N 1
ATOM 1330 C CA . LEU A 1 208 ? 104.977 118.784 115.498 1.00 102.70 208 LEU A CA 1
ATOM 1331 C C . LEU A 1 208 ? 106.182 117.894 115.777 1.00 102.70 208 LEU A C 1
ATOM 1332 O O . LEU A 1 208 ? 107.253 118.379 116.161 1.00 102.70 208 LEU A O 1
ATOM 1337 N N . SER A 1 209 ? 106.019 116.583 115.594 1.00 98.97 209 SER A N 1
ATOM 1338 C CA . SER A 1 209 ? 107.109 115.634 115.749 1.00 98.97 209 SER A CA 1
ATOM 1339 C C . SER A 1 209 ? 108.254 115.985 114.818 1.00 98.97 209 SER A C 1
ATOM 1340 O O . SER A 1 209 ? 109.374 116.215 115.282 1.00 98.97 209 SER A O 1
ATOM 1343 N N . LEU A 1 210 ? 107.986 116.022 113.509 1.00 100.27 210 LEU A N 1
ATOM 1344 C CA . LEU A 1 210 ? 109.009 116.379 112.536 1.00 100.27 210 LEU A CA 1
ATOM 1345 C C . LEU A 1 210 ? 109.765 117.608 113.016 1.00 100.27 210 LEU A C 1
ATOM 1346 O O . LEU A 1 210 ? 110.951 117.515 113.343 1.00 100.27 210 LEU A O 1
ATOM 1351 N N . GLY A 1 211 ? 109.065 118.734 113.150 1.00 100.17 211 GLY A N 1
ATOM 1352 C CA . GLY A 1 211 ? 109.705 119.966 113.568 1.00 100.17 211 GLY A CA 1
ATOM 1353 C C . GLY A 1 211 ? 110.549 119.848 114.819 1.00 100.17 211 GLY A C 1
ATOM 1354 O O . GLY A 1 211 ? 111.783 119.930 114.750 1.00 100.17 211 GLY A O 1
ATOM 1355 N N . GLY A 1 212 ? 109.901 119.618 115.964 1.00 101.94 212 GLY A N 1
ATOM 1356 C CA . GLY A 1 212 ? 110.618 119.660 117.227 1.00 101.94 212 GLY A CA 1
ATOM 1357 C C . GLY A 1 212 ? 111.678 118.582 117.349 1.00 101.94 212 GLY A C 1
ATOM 1358 O O . GLY A 1 212 ? 112.835 118.871 117.670 1.00 101.94 212 GLY A O 1
ATOM 1359 N N . ILE A 1 213 ? 111.298 117.323 117.111 1.00 95.93 213 ILE A N 1
ATOM 1360 C CA . ILE A 1 213 ? 112.225 116.218 117.318 1.00 95.93 213 ILE A CA 1
ATOM 1361 C C . ILE A 1 213 ? 113.396 116.308 116.349 1.00 95.93 213 ILE A C 1
ATOM 1362 O O . ILE A 1 213 ? 114.548 116.082 116.736 1.00 95.93 213 ILE A O 1
ATOM 1367 N N . ALA A 1 214 ? 113.134 116.632 115.076 1.00 98.34 214 ALA A N 1
ATOM 1368 C CA . ALA A 1 214 ? 114.221 116.730 114.111 1.00 98.34 214 ALA A CA 1
ATOM 1369 C C . ALA A 1 214 ? 115.153 117.884 114.449 1.00 98.34 214 ALA A C 1
ATOM 1370 O O . ALA A 1 214 ? 116.378 117.748 114.351 1.00 98.34 214 ALA A O 1
ATOM 1372 N N . TYR A 1 215 ? 114.595 119.033 114.847 1.00 108.29 215 TYR A N 1
ATOM 1373 C CA . TYR A 1 215 ? 115.439 120.150 115.253 1.00 108.29 215 TYR A CA 1
ATOM 1374 C C . TYR A 1 215 ? 116.333 119.752 116.420 1.00 108.29 215 TYR A C 1
ATOM 1375 O O . TYR A 1 215 ? 117.545 120.004 116.404 1.00 108.29 215 TYR A O 1
ATOM 1384 N N . ILE A 1 216 ? 115.752 119.105 117.434 1.00 98.29 216 ILE A N 1
ATOM 1385 C CA . ILE A 1 216 ? 116.530 118.697 118.603 1.00 98.29 216 ILE A CA 1
ATOM 1386 C C . ILE A 1 216 ? 117.639 117.735 118.194 1.00 98.29 216 ILE A C 1
ATOM 1387 O O . ILE A 1 216 ? 118.816 117.951 118.504 1.00 98.29 216 ILE A O 1
ATOM 1392 N N . GLN A 1 217 ? 117.280 116.669 117.476 1.00 95.19 217 GLN A N 1
ATOM 1393 C CA . GLN A 1 217 ? 118.243 115.677 117.010 1.00 95.19 217 GLN A CA 1
ATOM 1394 C C . GLN A 1 217 ? 119.392 116.314 116.242 1.00 95.19 217 GLN A C 1
ATOM 1395 O O . GLN A 1 217 ? 120.563 116.019 116.501 1.00 95.19 217 GLN A O 1
ATOM 1401 N N . GLN A 1 218 ? 119.064 117.193 115.293 1.00 99.69 218 GLN A N 1
ATOM 1402 C CA . GLN A 1 218 ? 120.063 117.653 114.339 1.00 99.69 218 GLN A CA 1
ATOM 1403 C C . GLN A 1 218 ? 120.898 118.807 114.877 1.00 99.69 218 GLN A C 1
ATOM 1404 O O . GLN A 1 218 ? 122.019 119.026 114.404 1.00 99.69 218 GLN A O 1
ATOM 1410 N N . ASN A 1 219 ? 120.387 119.557 115.858 1.00 105.43 219 ASN A N 1
ATOM 1411 C CA . ASN A 1 219 ? 121.040 120.810 116.217 1.00 105.43 219 ASN A CA 1
ATOM 1412 C C . ASN A 1 219 ? 121.371 120.903 117.703 1.00 105.43 219 ASN A C 1
ATOM 1413 O O . ASN A 1 219 ? 122.075 121.826 118.122 1.00 105.43 219 ASN A O 1
ATOM 1418 N N . VAL A 1 220 ? 120.882 119.972 118.523 1.00 101.05 220 VAL A N 1
ATOM 1419 C CA . VAL A 1 220 ? 121.131 120.059 119.958 1.00 101.05 220 VAL A CA 1
ATOM 1420 C C . VAL A 1 220 ? 121.835 118.804 120.455 1.00 101.05 220 VAL A C 1
ATOM 1421 O O . VAL A 1 220 ? 122.986 118.862 120.901 1.00 101.05 220 VAL A O 1
ATOM 1425 N N . SER A 1 221 ? 121.153 117.661 120.376 1.00 102.39 221 SER A N 1
ATOM 1426 C CA . SER A 1 221 ? 121.694 116.417 120.909 1.00 102.39 221 SER A CA 1
ATOM 1427 C C . SER A 1 221 ? 120.934 115.207 120.382 1.00 102.39 221 SER A C 1
ATOM 1428 O O . SER A 1 221 ? 119.707 115.138 120.502 1.00 102.39 221 SER A O 1
ATOM 1431 N N . PHE A 1 222 ? 121.654 114.255 119.791 1.00 99.28 222 PHE A N 1
ATOM 1432 C CA . PHE A 1 222 ? 121.056 113.000 119.355 1.00 99.28 222 PHE A CA 1
ATOM 1433 C C . PHE A 1 222 ? 120.483 112.235 120.543 1.00 99.28 222 PHE A C 1
ATOM 1434 O O . PHE A 1 222 ? 119.449 111.570 120.421 1.00 99.28 222 PHE A O 1
ATOM 1442 N N . VAL A 1 223 ? 121.149 112.333 121.694 1.00 97.63 223 VAL A N 1
ATOM 1443 C CA . VAL A 1 223 ? 120.739 111.628 122.905 1.00 97.63 223 VAL A CA 1
ATOM 1444 C C . VAL A 1 223 ? 119.331 112.053 123.302 1.00 97.63 223 VAL A C 1
ATOM 1445 O O . VAL A 1 223 ? 118.409 111.233 123.328 1.00 97.63 223 VAL A O 1
ATOM 1449 N N . THR A 1 224 ? 119.154 113.341 123.607 1.00 90.72 224 THR A N 1
ATOM 1450 C CA . THR A 1 224 ? 117.826 113.835 123.959 1.00 90.72 224 THR A CA 1
ATOM 1451 C C . THR A 1 224 ? 116.868 113.746 122.780 1.00 90.72 224 THR A C 1
ATOM 1452 O O . THR A 1 224 ? 115.663 113.533 122.968 1.00 90.72 224 THR A O 1
ATOM 1456 N N . GLY A 1 225 ? 117.385 113.898 121.562 1.00 89.17 225 GLY A N 1
ATOM 1457 C CA . GLY A 1 225 ? 116.587 113.778 120.359 1.00 89.17 225 GLY A CA 1
ATOM 1458 C C . GLY A 1 225 ? 115.903 112.434 120.228 1.00 89.17 225 GLY A C 1
ATOM 1459 O O . GLY A 1 225 ? 114.805 112.342 119.675 1.00 89.17 225 GLY A O 1
ATOM 1460 N N . TYR A 1 226 ? 116.561 111.377 120.710 1.00 94.79 226 TYR A N 1
ATOM 1461 C CA . TYR A 1 226 ? 115.925 110.065 120.741 1.00 94.79 226 TYR A CA 1
ATOM 1462 C C . TYR A 1 226 ? 115.204 109.819 122.061 1.00 94.79 226 TYR A C 1
ATOM 1463 O O . TYR A 1 226 ? 114.266 109.015 122.115 1.00 94.79 226 TYR A O 1
ATOM 1472 N N . ALA A 1 227 ? 115.624 110.496 123.132 1.00 91.39 227 ALA A N 1
ATOM 1473 C CA . ALA A 1 227 ? 115.027 110.251 124.441 1.00 91.39 227 ALA A CA 1
ATOM 1474 C C . ALA A 1 227 ? 113.630 110.852 124.544 1.00 91.39 227 ALA A C 1
ATOM 1475 O O . ALA A 1 227 ? 112.793 110.363 125.311 1.00 91.39 227 ALA A O 1
ATOM 1477 N N . ILE A 1 228 ? 113.363 111.919 123.799 1.00 90.78 228 ILE A N 1
ATOM 1478 C CA . ILE A 1 228 ? 112.036 112.537 123.828 1.00 90.78 228 ILE A CA 1
ATOM 1479 C C . ILE A 1 228 ? 111.009 111.588 123.209 1.00 90.78 228 ILE A C 1
ATOM 1480 O O . ILE A 1 228 ? 109.910 111.441 123.765 1.00 90.78 228 ILE A O 1
ATOM 1485 N N . PRO A 1 229 ? 111.296 110.923 122.062 1.00 82.98 229 PRO A N 1
ATOM 1486 C CA . PRO A 1 229 ? 110.389 109.859 121.605 1.00 82.98 229 PRO A CA 1
ATOM 1487 C C . PRO A 1 229 ? 110.161 108.786 122.658 1.00 82.98 229 PRO A C 1
ATOM 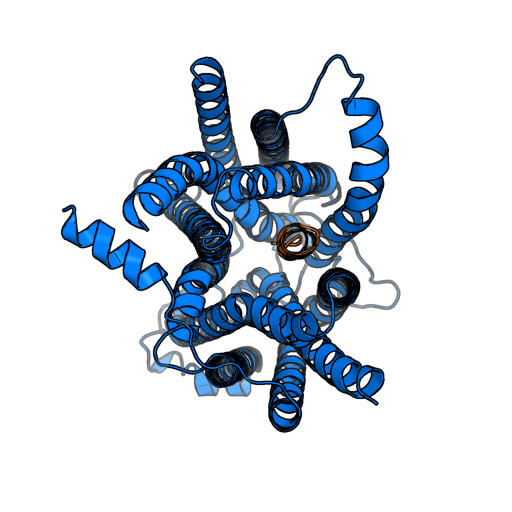1488 O O . PRO A 1 229 ? 109.074 108.207 122.729 1.00 82.98 229 PRO A O 1
ATOM 1492 N N . THR A 1 230 ? 111.174 108.513 123.484 1.00 92.56 230 THR A N 1
ATOM 1493 C CA . THR A 1 230 ? 111.039 107.479 124.505 1.00 92.56 230 THR A CA 1
ATOM 1494 C C . THR A 1 230 ? 109.980 107.846 125.539 1.00 92.56 230 THR A C 1
ATOM 1495 O O . THR A 1 230 ? 109.083 107.047 125.828 1.00 92.56 230 THR A O 1
ATOM 1499 N N . VAL A 1 231 ? 110.062 109.051 126.103 1.00 91.20 231 VAL A N 1
ATOM 1500 C CA . VAL A 1 231 ? 109.089 109.482 127.101 1.00 91.20 231 VAL A CA 1
ATOM 1501 C C . VAL A 1 231 ? 107.739 109.683 126.424 1.00 91.20 231 VAL A C 1
ATOM 1502 O O . VAL A 1 231 ? 106.690 109.529 127.057 1.00 91.20 231 VAL A O 1
ATOM 1506 N N . CYS A 1 232 ? 107.753 109.996 125.127 1.00 88.54 232 CYS A N 1
ATOM 1507 C CA . CYS A 1 232 ? 106.504 110.095 124.376 1.00 88.54 232 CYS A CA 1
ATOM 1508 C C . CYS A 1 232 ? 105.789 108.747 124.324 1.00 88.54 232 CYS A C 1
ATOM 1509 O O . CYS A 1 232 ? 104.587 108.649 124.607 1.00 88.54 232 CYS A O 1
ATOM 1512 N N . VAL A 1 233 ? 106.522 107.693 123.968 1.00 84.66 233 VAL A N 1
ATOM 1513 C CA . VAL A 1 233 ? 105.968 106.346 123.888 1.00 84.66 233 VAL A CA 1
ATOM 1514 C C . VAL A 1 233 ? 105.554 105.892 125.281 1.00 84.66 233 VAL A C 1
ATOM 1515 O O . VAL A 1 233 ? 104.551 105.191 125.442 1.00 84.66 233 VAL A O 1
ATOM 1519 N N . GLY A 1 234 ? 106.317 106.291 126.296 1.00 89.53 234 GLY A N 1
ATOM 1520 C CA . GLY A 1 234 ? 105.968 105.966 127.666 1.00 89.53 234 GLY A CA 1
ATOM 1521 C C . GLY A 1 234 ? 104.643 106.570 128.083 1.00 89.53 234 GLY A C 1
ATOM 1522 O O . GLY A 1 234 ? 103.800 105.894 128.685 1.00 89.53 234 GLY A O 1
ATOM 1523 N N . LEU A 1 235 ? 104.455 107.854 127.767 1.00 80.87 235 LEU A N 1
ATOM 1524 C CA . LEU A 1 235 ? 103.184 108.515 128.036 1.00 80.87 235 LEU A CA 1
ATOM 1525 C C . LEU A 1 235 ? 102.041 107.852 127.283 1.00 80.87 235 LEU A C 1
ATOM 1526 O O . LEU A 1 235 ? 100.960 107.646 127.848 1.00 80.87 235 LEU A O 1
ATOM 1531 N N . ALA A 1 236 ? 102.258 107.514 126.010 1.00 86.40 236 ALA A N 1
ATOM 1532 C CA . ALA A 1 236 ? 101.229 106.824 125.237 1.00 86.40 236 ALA A CA 1
ATOM 1533 C C . ALA A 1 236 ? 100.855 105.497 125.887 1.00 86.40 236 ALA A C 1
ATOM 1534 O O . ALA A 1 236 ? 99.673 105.166 126.035 1.00 86.40 236 ALA A O 1
ATOM 1536 N N . PHE A 1 237 ? 101.866 104.729 126.298 1.00 85.21 237 PHE A N 1
ATOM 1537 C CA . PHE A 1 237 ? 101.627 103.429 126.911 1.00 85.21 237 PHE A CA 1
ATOM 1538 C C . PHE A 1 237 ? 100.853 103.565 128.215 1.00 85.21 237 PHE A C 1
ATOM 1539 O O . PHE A 1 237 ? 99.899 102.820 128.464 1.00 85.21 237 PHE A O 1
ATOM 1547 N N . VAL A 1 238 ? 101.241 104.523 129.062 1.00 82.12 238 VAL A N 1
ATOM 1548 C CA . VAL A 1 238 ? 100.588 104.632 130.364 1.00 82.12 238 VAL A CA 1
ATOM 1549 C C . VAL A 1 238 ? 99.163 105.154 130.209 1.00 82.12 238 VAL A C 1
ATOM 1550 O O . VAL A 1 238 ? 98.250 104.717 130.921 1.00 82.12 238 VAL A O 1
ATOM 1554 N N . VAL A 1 239 ? 98.935 106.071 129.263 1.00 88.09 239 VAL A N 1
ATOM 1555 C CA . VAL A 1 239 ? 97.583 106.592 129.081 1.00 88.09 239 VAL A CA 1
ATOM 1556 C C . VAL A 1 239 ? 96.684 105.530 128.455 1.00 88.09 239 VAL A C 1
ATOM 1557 O O . VAL A 1 239 ? 95.493 105.439 128.776 1.00 88.09 239 VAL A O 1
ATOM 1561 N N . PHE A 1 240 ? 97.245 104.680 127.588 1.00 89.16 240 PHE A N 1
ATOM 1562 C CA . PHE A 1 240 ? 96.453 103.589 127.032 1.00 89.16 240 PHE A CA 1
ATOM 1563 C C . PHE A 1 240 ? 96.212 102.486 128.052 1.00 89.16 240 PHE A C 1
ATOM 1564 O O . PHE A 1 240 ? 95.210 101.770 127.949 1.00 89.16 240 PHE A O 1
ATOM 1572 N N . LEU A 1 241 ? 97.107 102.332 129.029 1.00 95.80 241 LEU A N 1
ATOM 1573 C CA . LEU A 1 241 ? 96.892 101.354 130.089 1.00 95.80 241 LEU A CA 1
ATOM 1574 C C . LEU A 1 241 ? 95.816 101.824 131.060 1.00 95.80 241 LEU A C 1
ATOM 1575 O O . LEU A 1 241 ? 94.899 101.067 131.395 1.00 95.80 241 LEU A O 1
ATOM 1580 N N . CYS A 1 242 ? 95.911 103.073 131.523 1.00 96.66 242 CYS A N 1
ATOM 1581 C CA . CYS A 1 242 ? 94.870 103.617 132.387 1.00 96.66 242 CYS A CA 1
ATOM 1582 C C . CYS A 1 242 ? 93.557 103.850 131.651 1.00 96.66 242 CYS A C 1
ATOM 1583 O O . CYS A 1 242 ? 92.520 103.999 132.306 1.00 96.66 242 CYS A O 1
ATOM 1586 N N . GLY A 1 243 ? 93.572 103.887 130.320 1.00 98.67 243 GLY A N 1
ATOM 1587 C CA . GLY A 1 243 ? 92.342 103.996 129.561 1.00 98.67 243 GLY A CA 1
ATOM 1588 C C . GLY A 1 243 ? 91.601 102.680 129.454 1.00 98.67 243 GLY A C 1
ATOM 1589 O O . GLY A 1 243 ? 90.373 102.661 129.331 1.00 98.67 243 GLY A O 1
ATOM 1590 N N . GLN A 1 244 ? 92.346 101.571 129.503 1.00 102.42 244 GLN A N 1
ATOM 1591 C CA . GLN A 1 244 ? 91.747 100.247 129.357 1.00 102.42 244 GLN A CA 1
ATOM 1592 C C . GLN A 1 244 ? 90.665 100.005 130.403 1.00 102.42 244 GLN A C 1
ATOM 1593 O O . GLN A 1 244 ? 89.695 99.280 130.156 1.00 102.42 244 GLN A O 1
ATOM 1599 N N . SER A 1 245 ? 90.818 100.609 131.582 1.00 103.42 245 SER A N 1
ATOM 1600 C CA . SER A 1 245 ? 89.816 100.468 132.632 1.00 103.42 245 SER A CA 1
ATOM 1601 C C . SER A 1 245 ? 88.484 101.088 132.224 1.00 103.42 245 SER A C 1
ATOM 1602 O O . SER A 1 245 ? 87.416 100.618 132.629 1.00 103.42 245 SER A O 1
ATOM 1605 N N . VAL A 1 246 ? 88.530 102.150 131.420 1.00 96.00 246 VAL A N 1
ATOM 1606 C CA . VAL A 1 246 ? 87.324 102.881 131.047 1.00 96.00 246 VAL A CA 1
ATOM 1607 C C . VAL A 1 246 ? 87.144 102.800 129.533 1.00 96.00 246 VAL A C 1
ATOM 1608 O O . VAL A 1 246 ? 86.477 103.644 128.924 1.00 96.00 246 VAL A O 1
ATOM 1612 N N . PHE A 1 247 ? 87.733 101.781 128.913 1.00 94.37 247 PHE A N 1
ATOM 1613 C CA . PHE A 1 247 ? 87.557 101.559 127.484 1.00 94.37 247 PHE A CA 1
ATOM 1614 C C . PHE A 1 247 ? 86.346 100.659 127.246 1.00 94.37 247 PHE A C 1
ATOM 1615 O O . PHE A 1 247 ? 85.658 100.234 128.178 1.00 94.37 247 PHE A O 1
ATOM 1623 N N . ILE A 1 248 ? 86.074 100.363 125.981 1.00 96.87 248 ILE A N 1
ATOM 1624 C CA . ILE A 1 248 ? 84.989 99.469 125.583 1.00 96.87 248 ILE A CA 1
ATOM 1625 C C . ILE A 1 248 ? 85.632 98.368 124.747 1.00 96.87 248 ILE A C 1
ATOM 1626 O O . ILE A 1 248 ? 85.858 98.523 123.544 1.00 96.87 248 ILE A O 1
ATOM 1631 N N . THR A 1 249 ? 85.938 97.244 125.388 1.00 98.89 249 THR A N 1
ATOM 1632 C CA . THR A 1 249 ? 86.643 96.164 124.717 1.00 98.89 249 THR A CA 1
ATOM 1633 C C . THR A 1 249 ? 85.731 95.458 123.717 1.00 98.89 249 THR A C 1
ATOM 1634 O O . THR A 1 249 ? 84.505 95.595 123.740 1.00 98.89 249 THR A O 1
ATOM 1638 N N . LYS A 1 250 ? 86.357 94.691 122.826 1.00 104.26 250 LYS A N 1
ATOM 1639 C CA . LYS A 1 250 ? 85.648 93.941 121.798 1.00 104.26 250 LYS A CA 1
ATOM 1640 C C . LYS A 1 250 ? 86.293 92.571 121.623 1.00 104.26 250 LYS A C 1
ATOM 1641 O O . LYS A 1 250 ? 87.472 92.483 121.257 1.00 104.26 250 LYS A O 1
ATOM 1647 N N . PRO A 1 251 ? 85.566 91.489 121.885 1.00 112.07 251 PRO A N 1
ATOM 1648 C CA . PRO A 1 251 ? 86.121 90.144 121.683 1.00 112.07 251 PRO A CA 1
ATOM 1649 C C . PRO A 1 251 ? 86.482 89.916 120.227 1.00 112.07 251 PRO A C 1
ATOM 1650 O O . PRO A 1 251 ? 85.963 90.606 119.336 1.00 112.07 251 PRO A O 1
ATOM 1654 N N . PRO A 1 252 ? 87.369 88.966 119.942 1.00 116.35 252 PRO A N 1
ATOM 1655 C CA . PRO A 1 252 ? 87.762 88.701 118.555 1.00 116.35 252 PRO A CA 1
ATOM 1656 C C . PRO A 1 252 ? 86.582 88.219 117.719 1.00 116.35 252 PRO A C 1
ATOM 1657 O O . PRO A 1 252 ? 85.621 87.632 118.217 1.00 116.35 252 PRO A O 1
ATOM 1661 N N . ASP A 1 253 ? 86.679 88.480 116.415 1.00 131.62 253 ASP A N 1
ATOM 1662 C CA . ASP A 1 253 ? 85.599 88.168 115.488 1.00 131.62 253 ASP A CA 1
ATOM 1663 C C . ASP A 1 253 ? 85.918 86.938 114.647 1.00 131.62 253 ASP A C 1
ATOM 1664 O O . ASP A 1 253 ? 85.019 86.160 114.311 1.00 131.62 253 ASP A O 1
ATOM 1669 N N . GLY A 1 254 ? 87.189 86.750 114.303 1.00 133.07 254 GLY A N 1
ATOM 1670 C CA . GLY A 1 254 ? 87.584 85.597 113.519 1.00 133.07 254 GLY A CA 1
ATOM 1671 C C . GLY A 1 254 ? 88.695 85.861 112.525 1.00 133.07 254 GLY A C 1
ATOM 1672 O O . GLY A 1 254 ? 89.362 84.920 112.084 1.00 133.07 254 GLY A O 1
ATOM 1673 N N . SER A 1 255 ? 88.903 87.131 112.164 1.00 129.30 255 SER A N 1
ATOM 1674 C CA . SER A 1 255 ? 90.033 87.522 111.325 1.00 129.30 255 SER A CA 1
ATOM 1675 C C . SER A 1 255 ? 90.039 86.782 109.992 1.00 129.30 255 SER A C 1
ATOM 1676 O O . SER A 1 255 ? 90.923 85.956 109.749 1.00 129.30 255 SER A O 1
ATOM 1679 N N . ALA A 1 256 ? 89.074 87.081 109.112 1.00 132.11 256 ALA A N 1
ATOM 1680 C CA . ALA A 1 256 ? 88.806 86.298 107.898 1.00 132.11 256 ALA A CA 1
ATOM 1681 C C . ALA A 1 256 ? 90.018 86.180 106.954 1.00 132.11 256 ALA A C 1
ATOM 1682 O O . ALA A 1 256 ? 89.914 85.514 105.901 1.00 132.11 256 ALA A O 1
ATOM 1684 N N . PHE A 1 257 ? 91.151 86.801 107.283 1.00 128.32 257 PHE A N 1
ATOM 1685 C CA . PHE A 1 257 ? 92.410 86.454 106.640 1.00 128.32 257 PHE A CA 1
ATOM 1686 C C . PHE A 1 257 ? 92.697 84.961 106.741 1.00 128.32 257 PHE A C 1
ATOM 1687 O O . PHE A 1 257 ? 93.249 84.373 105.806 1.00 128.32 257 PHE A O 1
ATOM 1695 N N . THR A 1 258 ? 92.321 84.328 107.856 1.00 136.88 258 THR A N 1
ATOM 1696 C CA . THR A 1 258 ? 92.461 82.879 107.956 1.00 136.88 258 THR A CA 1
ATOM 1697 C C . THR A 1 258 ? 91.566 82.178 106.942 1.00 136.88 258 THR A C 1
ATOM 1698 O O . THR A 1 258 ? 91.943 81.152 106.368 1.00 136.88 258 THR A O 1
ATOM 1702 N N . ASP A 1 259 ? 90.380 82.739 106.685 1.00 141.53 259 ASP A N 1
ATOM 1703 C CA . ASP A 1 259 ? 89.487 82.149 105.693 1.00 141.53 259 ASP A CA 1
ATOM 1704 C C . ASP A 1 259 ? 90.077 82.255 104.293 1.00 141.53 259 ASP A C 1
ATOM 1705 O O . ASP A 1 259 ? 90.052 81.284 103.525 1.00 141.53 259 ASP A O 1
ATOM 1710 N N . MET A 1 260 ? 90.619 83.424 103.943 1.00 141.21 260 MET A N 1
ATOM 1711 C CA . MET A 1 260 ? 91.216 83.573 102.619 1.00 141.21 260 MET A CA 1
ATOM 1712 C C . MET A 1 260 ? 92.456 82.697 102.475 1.00 141.21 260 MET A C 1
ATOM 1713 O O . MET A 1 260 ? 92.694 82.122 101.407 1.00 141.21 260 MET A O 1
ATOM 1718 N N . PHE A 1 261 ? 93.238 82.554 103.550 1.00 144.47 261 PHE A N 1
ATOM 1719 C CA . PHE A 1 261 ? 94.398 81.668 103.516 1.00 144.47 261 PHE A CA 1
ATOM 1720 C C . PHE A 1 261 ? 93.976 80.219 103.314 1.00 144.47 261 PHE A C 1
ATOM 1721 O O . PHE A 1 261 ? 94.584 79.488 102.524 1.00 144.47 261 PHE A O 1
ATOM 1729 N N . LYS A 1 262 ? 92.940 79.783 104.035 1.00 142.17 262 LYS A N 1
ATOM 1730 C CA . LYS A 1 262 ? 92.429 78.426 103.886 1.00 142.17 262 LYS A CA 1
ATOM 1731 C C . LYS A 1 262 ? 91.949 78.179 102.461 1.00 142.17 262 LYS A C 1
ATOM 1732 O O . LYS A 1 262 ? 92.242 77.138 101.863 1.00 142.17 262 LYS A O 1
ATOM 1738 N N . ILE A 1 263 ? 91.207 79.137 101.901 1.00 144.17 263 ILE A N 1
ATOM 1739 C CA . ILE A 1 263 ? 90.711 78.995 100.531 1.00 144.17 263 ILE A CA 1
ATOM 1740 C C . ILE A 1 263 ? 91.877 78.892 99.555 1.00 144.17 263 ILE A C 1
ATOM 1741 O O . ILE A 1 263 ? 91.892 78.041 98.656 1.00 144.17 263 ILE A O 1
ATOM 1746 N N . LEU A 1 264 ? 92.880 79.756 99.729 1.00 144.22 264 LEU A N 1
ATOM 1747 C CA . LEU A 1 264 ? 94.007 79.782 98.803 1.00 144.22 264 LEU A CA 1
ATOM 1748 C C . LEU A 1 264 ? 94.812 78.488 98.874 1.00 144.22 264 LEU A C 1
ATOM 1749 O O . LEU A 1 264 ? 95.235 77.952 97.843 1.00 144.22 264 LEU A O 1
ATOM 1754 N N . THR A 1 265 ? 95.032 77.963 100.083 1.00 152.76 265 THR A N 1
ATOM 1755 C CA . THR A 1 265 ? 95.819 76.740 100.206 1.00 152.76 265 THR A CA 1
ATOM 1756 C C . THR A 1 265 ? 95.025 75.491 99.843 1.00 152.76 265 THR A C 1
ATOM 1757 O O . THR A 1 265 ? 95.630 74.476 99.479 1.00 152.76 265 THR A O 1
ATOM 1761 N N . TYR A 1 266 ? 93.693 75.536 99.930 1.00 157.57 266 TYR A N 1
ATOM 1762 C CA . TYR A 1 266 ? 92.899 74.378 99.533 1.00 157.57 266 TYR A CA 1
ATOM 1763 C C . TYR A 1 266 ? 92.689 74.350 98.026 1.00 157.57 266 TYR A C 1
ATOM 1764 O O . TYR A 1 266 ? 92.551 73.273 97.433 1.00 157.57 266 TYR A O 1
ATOM 1773 N N . SER A 1 267 ? 92.659 75.524 97.387 1.00 156.58 267 SER A N 1
ATOM 1774 C CA . SER A 1 267 ? 92.564 75.564 95.931 1.00 156.58 267 SER A CA 1
ATOM 1775 C C . SER A 1 267 ? 93.814 74.983 95.283 1.00 156.58 267 SER A C 1
ATOM 1776 O O . SER A 1 267 ? 93.750 74.421 94.184 1.00 156.58 267 SER A O 1
ATOM 1779 N N . CYS A 1 268 ? 94.958 75.109 95.948 1.00 154.80 268 CYS A N 1
ATOM 1780 C CA . CYS A 1 268 ? 96.211 74.565 95.436 1.00 154.80 268 CYS A CA 1
ATOM 1781 C C . CYS A 1 268 ? 96.280 73.056 95.643 1.00 154.80 268 CYS A C 1
ATOM 1782 O O . CYS A 1 268 ? 96.085 72.281 94.706 1.00 154.80 268 CYS A O 1
ATOM 1785 N N . GLU A 1 309 ? 79.536 81.330 100.960 1.00 133.23 309 GLU A N 1
ATOM 1786 C CA . GLU A 1 309 ? 79.392 82.378 99.956 1.00 133.23 309 GLU A CA 1
ATOM 1787 C C . GLU A 1 309 ? 80.639 83.252 99.889 1.00 133.23 309 GLU A C 1
ATOM 1788 O O . GLU A 1 309 ? 80.745 84.132 99.036 1.00 133.23 309 GLU A O 1
ATOM 1794 N N . GLU A 1 310 ? 81.583 83.003 100.799 1.00 135.30 310 GLU A N 1
ATOM 1795 C CA . GLU A 1 310 ? 82.817 83.778 100.833 1.00 135.30 310 GLU A CA 1
ATOM 1796 C C . GLU A 1 310 ? 83.728 83.496 99.648 1.00 135.30 310 GLU A C 1
ATOM 1797 O O . GLU A 1 310 ? 84.641 84.288 99.394 1.00 135.30 310 GLU A O 1
ATOM 1803 N N . LYS A 1 311 ? 83.505 82.403 98.919 1.00 140.71 311 LYS A N 1
ATOM 1804 C CA . LYS A 1 311 ? 84.372 82.017 97.811 1.00 140.71 311 LYS A CA 1
ATOM 1805 C C . LYS A 1 311 ? 84.355 83.052 96.692 1.00 140.71 311 LYS A C 1
ATOM 1806 O O . LYS A 1 311 ? 85.410 83.565 96.297 1.00 140.71 311 LYS A O 1
ATOM 1812 N N . VAL A 1 312 ? 83.164 83.353 96.167 1.00 142.70 312 VAL A N 1
ATOM 1813 C CA . VAL A 1 312 ? 83.049 84.288 95.055 1.00 142.70 312 VAL A CA 1
ATOM 1814 C C . VAL A 1 312 ? 83.463 85.699 95.457 1.00 142.70 312 VAL A C 1
ATOM 1815 O O . VAL A 1 312 ? 84.125 86.392 94.675 1.00 142.70 312 VAL A O 1
ATOM 1819 N N . GLU A 1 313 ? 83.121 86.134 96.672 1.00 138.84 313 GLU A N 1
ATOM 1820 C CA . GLU A 1 313 ? 83.530 87.451 97.141 1.00 138.84 313 GLU A CA 1
ATOM 1821 C C . GLU A 1 313 ? 85.046 87.509 97.249 1.00 138.84 313 GLU A C 1
ATOM 1822 O O . GLU A 1 313 ? 85.663 88.498 96.848 1.00 138.84 313 GLU A O 1
ATOM 1828 N N . ASP A 1 314 ? 85.649 86.447 97.780 1.00 138.35 314 ASP A N 1
ATOM 1829 C CA . ASP A 1 314 ? 87.095 86.362 97.933 1.00 138.35 314 ASP A CA 1
ATOM 1830 C C . ASP A 1 314 ? 87.788 86.462 96.581 1.00 138.35 314 ASP A C 1
ATOM 1831 O O . ASP A 1 314 ? 88.722 87.256 96.415 1.00 138.35 314 ASP A O 1
ATOM 1836 N N . VAL A 1 315 ? 87.342 85.662 95.611 1.00 139.04 315 VAL A N 1
ATOM 1837 C CA . VAL A 1 315 ? 87.995 85.629 94.305 1.00 139.04 315 VAL A CA 1
ATOM 1838 C C . VAL A 1 315 ? 87.825 86.973 93.601 1.00 139.04 315 VAL A C 1
ATOM 1839 O O . VAL A 1 315 ? 88.785 87.499 93.025 1.00 139.04 315 VAL A O 1
ATOM 1843 N N . LYS A 1 316 ? 86.618 87.552 93.649 1.00 133.01 316 LYS A N 1
ATOM 1844 C CA . LYS A 1 316 ? 86.413 88.857 93.029 1.00 133.01 316 LYS A CA 1
ATOM 1845 C C . LYS A 1 316 ? 87.272 89.929 93.682 1.00 133.01 316 LYS A C 1
ATOM 1846 O O . LYS A 1 316 ? 87.919 90.721 92.984 1.00 133.01 316 LYS A O 1
ATOM 1852 N N . ALA A 1 317 ? 87.296 89.968 95.015 1.00 131.08 317 ALA A N 1
ATOM 1853 C CA . ALA A 1 317 ? 88.106 90.925 95.750 1.00 131.08 317 ALA A CA 1
ATOM 1854 C C . ALA A 1 317 ? 89.565 90.808 95.343 1.00 131.08 317 ALA A C 1
ATOM 1855 O O . ALA A 1 317 ? 90.202 91.817 95.034 1.00 131.08 317 ALA A O 1
ATOM 1857 N N . LEU A 1 318 ? 90.103 89.587 95.323 1.00 129.15 318 LEU A N 1
ATOM 1858 C CA . LEU A 1 318 ? 91.518 89.433 95.008 1.00 129.15 318 LEU A CA 1
ATOM 1859 C C . LEU A 1 318 ? 91.812 89.836 93.566 1.00 129.15 318 LEU A C 1
ATOM 1860 O O . LEU A 1 318 ? 92.778 90.560 93.303 1.00 129.15 318 LEU A O 1
ATOM 1865 N N . VAL A 1 319 ? 90.977 89.403 92.617 1.00 132.90 319 VAL A N 1
ATOM 1866 C CA . VAL A 1 319 ? 91.267 89.651 91.206 1.00 132.90 319 VAL A CA 1
ATOM 1867 C C . VAL A 1 319 ? 91.126 91.140 90.914 1.00 132.90 319 VAL A C 1
ATOM 1868 O O . VAL A 1 319 ? 91.750 91.661 89.982 1.00 132.90 319 VAL A O 1
ATOM 1872 N N . LYS A 1 320 ? 90.319 91.845 91.712 1.00 129.18 320 LYS A N 1
ATOM 1873 C CA . LYS A 1 320 ? 90.142 93.275 91.486 1.00 129.18 320 LYS A CA 1
ATOM 1874 C C . LYS A 1 320 ? 91.231 94.086 92.182 1.00 129.18 320 LYS A C 1
ATOM 1875 O O . LYS A 1 320 ? 91.642 95.146 91.696 1.00 129.18 320 LYS A O 1
ATOM 1881 N N . ILE A 1 321 ? 91.713 93.601 93.329 1.00 116.79 321 ILE A N 1
ATOM 1882 C CA . ILE A 1 321 ? 92.641 94.393 94.136 1.00 116.79 321 ILE A CA 1
ATOM 1883 C C . ILE A 1 321 ? 94.087 94.179 93.703 1.00 116.79 321 ILE A C 1
ATOM 1884 O O . ILE A 1 321 ? 94.878 95.130 93.658 1.00 116.79 321 ILE A O 1
ATOM 1889 N N . VAL A 1 322 ? 94.462 92.938 93.368 1.00 106.33 322 VAL A N 1
ATOM 1890 C CA . VAL A 1 322 ? 95.884 92.621 93.193 1.00 106.33 322 VAL A CA 1
ATOM 1891 C C . VAL A 1 322 ? 96.547 93.388 92.047 1.00 106.33 322 VAL A C 1
ATOM 1892 O O . VAL A 1 322 ? 97.719 93.770 92.194 1.00 106.33 322 VAL A O 1
ATOM 1896 N N . PRO A 1 323 ? 95.885 93.659 90.907 1.00 105.56 323 PRO A N 1
ATOM 1897 C CA . PRO A 1 323 ? 96.634 94.310 89.811 1.00 105.56 323 PRO A CA 1
ATOM 1898 C C . PRO A 1 323 ? 97.016 95.752 90.109 1.00 105.56 323 PRO A C 1
ATOM 1899 O O . PRO A 1 323 ? 98.163 96.155 89.866 1.00 105.56 323 PRO A O 1
ATOM 1903 N N . VAL A 1 324 ? 96.075 96.548 90.623 1.00 104.86 324 VAL A N 1
ATOM 1904 C CA . VAL A 1 324 ? 96.366 97.945 90.928 1.00 104.86 324 VAL A CA 1
ATOM 1905 C C . VAL A 1 324 ? 97.447 98.048 91.994 1.00 104.86 324 VAL A C 1
ATOM 1906 O O . VAL A 1 324 ? 98.348 98.891 91.900 1.00 104.86 324 VAL A O 1
ATOM 1910 N N . PHE A 1 325 ? 97.401 97.181 93.003 1.00 102.60 325 PHE A N 1
ATOM 1911 C CA . PHE A 1 325 ? 98.410 97.237 94.053 1.00 102.60 325 PHE A CA 1
ATOM 1912 C C . PHE A 1 325 ? 99.761 96.729 93.558 1.00 102.60 325 PHE A C 1
ATOM 1913 O O . PHE A 1 325 ? 100.806 97.223 93.995 1.00 102.60 325 PHE A O 1
ATOM 1921 N N . LEU A 1 326 ? 99.766 95.759 92.637 1.00 101.61 326 LEU A N 1
ATOM 1922 C CA . LEU A 1 326 ? 101.016 95.383 91.985 1.00 101.61 326 LEU A CA 1
ATOM 1923 C C . LEU A 1 326 ? 101.608 96.552 91.215 1.00 101.61 326 LEU A C 1
ATOM 1924 O O . LEU A 1 326 ? 102.828 96.750 91.219 1.00 101.61 326 LEU A O 1
ATOM 1929 N N . ALA A 1 327 ? 100.760 97.335 90.549 1.00 97.92 327 ALA A N 1
ATOM 1930 C CA . ALA A 1 327 ? 101.243 98.524 89.853 1.00 97.92 327 ALA A CA 1
ATOM 1931 C C . ALA A 1 327 ? 101.735 99.575 90.842 1.00 97.92 327 ALA A C 1
ATOM 1932 O O . ALA A 1 327 ? 102.626 100.372 90.527 1.00 97.92 327 ALA A O 1
ATOM 1934 N N . LEU A 1 328 ? 101.155 99.597 92.041 1.00 97.57 328 LEU A N 1
ATOM 1935 C CA . LEU A 1 328 ? 101.517 100.587 93.051 1.00 97.57 328 LEU A CA 1
ATOM 1936 C C . LEU A 1 328 ? 102.773 100.201 93.828 1.00 97.57 328 LEU A C 1
ATOM 1937 O O . LEU A 1 328 ? 103.372 101.052 94.494 1.00 97.57 328 LEU A O 1
ATOM 1942 N N . ILE A 1 329 ? 103.157 98.927 93.780 1.00 93.28 329 ILE A N 1
ATOM 1943 C CA . ILE A 1 329 ? 104.382 98.465 94.441 1.00 93.28 329 ILE A CA 1
ATOM 1944 C C . ILE A 1 329 ? 105.585 99.320 94.044 1.00 93.28 329 ILE A C 1
ATOM 1945 O O . ILE A 1 329 ? 106.287 99.824 94.936 1.00 93.28 329 ILE A O 1
ATOM 1950 N N . PRO A 1 330 ? 105.877 99.525 92.751 1.00 89.32 330 PRO A N 1
ATOM 1951 C CA . PRO A 1 330 ? 106.991 100.427 92.409 1.00 89.32 330 PRO A CA 1
ATOM 1952 C C . PRO A 1 330 ? 106.759 101.853 92.866 1.00 89.32 330 PRO A C 1
ATOM 1953 O O . PRO A 1 330 ? 107.724 102.582 93.135 1.00 89.32 330 PRO A O 1
ATOM 1957 N N . TYR A 1 331 ? 105.498 102.271 92.986 1.00 92.77 331 TYR A N 1
ATOM 1958 C CA . TYR A 1 331 ? 105.226 103.627 93.446 1.00 92.77 331 TYR A CA 1
ATOM 1959 C C . TYR A 1 331 ? 105.612 103.804 94.910 1.00 92.77 331 TYR A C 1
ATOM 1960 O O . TYR A 1 331 ? 106.233 104.806 95.276 1.00 92.77 331 TYR A O 1
ATOM 1969 N N . TRP A 1 332 ? 105.254 102.848 95.768 1.00 90.63 332 TRP A N 1
ATOM 1970 C CA . TRP A 1 332 ? 105.677 102.940 97.161 1.00 90.63 332 TRP A CA 1
ATOM 1971 C C . TRP A 1 332 ? 107.180 102.729 97.289 1.00 90.63 332 TRP A C 1
ATOM 1972 O O . TRP A 1 332 ? 107.827 103.317 98.169 1.00 90.63 332 TRP A O 1
ATOM 1983 N N . THR A 1 333 ? 107.753 101.901 96.410 1.00 87.12 333 THR A N 1
ATOM 1984 C CA . THR A 1 333 ? 109.207 101.820 96.302 1.00 87.12 333 THR A CA 1
ATOM 1985 C C . THR A 1 333 ? 109.817 103.206 96.141 1.00 87.12 333 THR A C 1
ATOM 1986 O O . THR A 1 333 ? 110.661 103.624 96.942 1.00 87.12 333 THR A O 1
ATOM 1990 N N . VAL A 1 334 ? 109.379 103.943 95.117 1.00 87.24 334 VAL A N 1
ATOM 1991 C CA . VAL A 1 334 ? 109.990 105.237 94.823 1.00 87.24 334 VAL A CA 1
ATOM 1992 C C . VAL A 1 334 ? 109.596 106.272 95.872 1.00 87.24 334 VAL A C 1
ATOM 1993 O O . VAL A 1 334 ? 110.310 107.251 96.089 1.00 87.24 334 VAL A O 1
ATOM 1997 N N . TYR A 1 335 ? 108.483 106.049 96.575 1.00 86.18 335 TYR A N 1
ATOM 1998 C CA . TYR A 1 335 ? 108.089 106.956 97.654 1.00 86.18 335 TYR A CA 1
ATOM 1999 C C . TYR A 1 335 ? 109.048 106.856 98.839 1.00 86.18 335 TYR A C 1
ATOM 2000 O O . TYR A 1 335 ? 109.604 107.863 99.307 1.00 86.18 335 TYR A O 1
ATOM 2009 N N . PHE A 1 336 ? 109.247 105.642 99.350 1.00 84.50 336 PHE A N 1
ATOM 2010 C CA . PHE A 1 336 ? 110.193 105.478 100.446 1.00 84.50 336 PHE A CA 1
ATOM 2011 C C . PHE A 1 336 ? 111.617 105.775 99.996 1.00 84.50 336 PHE A C 1
ATOM 2012 O O . PHE A 1 336 ? 112.447 106.213 100.806 1.00 84.50 336 PHE A O 1
ATOM 2020 N N . GLN A 1 337 ? 111.907 105.575 98.706 1.00 97.37 337 GLN A N 1
ATOM 2021 C CA . GLN A 1 337 ? 113.210 105.953 98.177 1.00 97.37 337 GLN A CA 1
ATOM 2022 C C . GLN A 1 337 ? 113.373 107.466 98.180 1.00 97.37 337 GLN A C 1
ATOM 2023 O O . GLN A 1 337 ? 114.440 107.978 98.532 1.00 97.37 337 GLN A O 1
ATOM 2029 N N . MET A 1 338 ? 112.327 108.194 97.779 1.00 102.51 338 MET A N 1
ATOM 2030 C CA . MET A 1 338 ? 112.247 109.635 97.967 1.00 102.51 338 MET A CA 1
ATOM 2031 C C . MET A 1 338 ? 112.699 109.954 99.374 1.00 102.51 338 MET A C 1
ATOM 2032 O O . MET A 1 338 ? 113.715 110.624 99.563 1.00 102.51 338 MET A O 1
ATOM 2037 N N . GLN A 1 339 ? 111.976 109.421 100.357 1.00 92.83 339 GLN A N 1
ATOM 2038 C CA . GLN A 1 339 ? 112.292 109.697 101.755 1.00 92.83 339 GLN A CA 1
ATOM 2039 C C . GLN A 1 339 ? 113.780 109.519 102.045 1.00 92.83 339 GLN A C 1
ATOM 2040 O O . GLN A 1 339 ? 114.497 110.502 102.289 1.00 92.83 339 GLN A O 1
ATOM 2046 N N . THR A 1 340 ? 114.265 108.280 101.939 1.00 91.86 340 THR A N 1
ATOM 2047 C CA . THR A 1 340 ? 115.605 107.972 102.433 1.00 91.86 340 THR A CA 1
ATOM 2048 C C . THR A 1 340 ? 116.689 108.649 101.593 1.00 91.86 340 THR A C 1
ATOM 2049 O O . THR A 1 340 ? 117.541 109.378 102.122 1.00 91.86 340 THR A O 1
ATOM 2053 N N . THR A 1 341 ? 116.683 108.418 100.278 1.00 85.41 341 THR A N 1
ATOM 2054 C CA . THR A 1 341 ? 117.763 108.933 99.452 1.00 85.41 341 THR A CA 1
ATOM 2055 C C . THR A 1 341 ? 117.705 110.442 99.278 1.00 85.41 341 THR A C 1
ATOM 2056 O O . THR A 1 341 ? 118.747 111.048 99.027 1.00 85.41 341 THR A O 1
ATOM 2060 N N . TYR A 1 342 ? 116.546 111.088 99.445 1.00 90.79 342 TYR A N 1
ATOM 2061 C CA . TYR A 1 342 ? 116.541 112.542 99.381 1.00 90.79 342 TYR A CA 1
ATOM 2062 C C . TYR A 1 342 ? 117.003 113.140 100.700 1.00 90.79 342 TYR A C 1
ATOM 2063 O O . TYR A 1 342 ? 117.621 114.210 100.711 1.00 90.79 342 TYR A O 1
ATOM 2072 N N . VAL A 1 343 ? 116.732 112.465 101.823 1.00 91.09 343 VAL A N 1
ATOM 2073 C CA . VAL A 1 343 ? 117.405 112.856 103.058 1.00 91.09 343 VAL A CA 1
ATOM 2074 C C . VAL A 1 343 ? 118.917 112.776 102.880 1.00 91.09 343 VAL A C 1
ATOM 2075 O O . VAL A 1 343 ? 119.654 113.702 103.247 1.00 91.09 343 VAL A O 1
ATOM 2079 N N . LEU A 1 344 ? 119.399 111.689 102.272 1.00 89.56 344 LEU A N 1
ATOM 2080 C CA . LEU A 1 344 ? 120.834 111.541 102.031 1.00 89.56 344 LEU A CA 1
ATOM 2081 C C . LEU A 1 344 ? 121.361 112.626 101.092 1.00 89.56 344 LEU A C 1
ATOM 2082 O O . LEU A 1 344 ? 122.443 113.185 101.309 1.00 89.56 344 LEU A O 1
ATOM 2087 N N . GLN A 1 345 ? 120.605 112.933 100.035 1.00 92.76 345 GLN A N 1
ATOM 2088 C CA . GLN A 1 345 ? 121.046 113.917 99.053 1.00 92.76 345 GLN A CA 1
ATOM 2089 C C . GLN A 1 345 ? 121.076 115.322 99.639 1.00 92.76 345 GLN A C 1
ATOM 2090 O O . GLN A 1 345 ? 121.996 116.095 99.349 1.00 92.76 345 GLN A O 1
ATOM 2096 N N . SER A 1 346 ? 120.083 115.673 100.460 1.00 90.10 346 SER A N 1
ATOM 2097 C CA . SER A 1 346 ? 120.120 116.939 101.181 1.00 90.10 346 SER A CA 1
ATOM 2098 C C . SER A 1 346 ? 121.280 116.985 102.164 1.00 90.10 346 SER A C 1
ATOM 2099 O O . SER A 1 346 ? 121.875 118.050 102.362 1.00 90.10 346 SER A O 1
ATOM 2102 N N . LEU A 1 347 ? 121.608 115.851 102.790 1.00 95.33 347 LEU A N 1
ATOM 2103 C CA . LEU A 1 347 ? 122.831 115.781 103.581 1.00 95.33 347 LEU A CA 1
ATOM 2104 C C . LEU A 1 347 ? 124.055 116.068 102.720 1.00 95.33 347 LEU A C 1
ATOM 2105 O O . LEU A 1 347 ? 125.016 116.692 103.184 1.00 95.33 347 LEU A O 1
ATOM 2110 N N . HIS A 1 348 ? 124.038 115.618 101.462 1.00 106.68 348 HIS A N 1
ATOM 2111 C CA . HIS A 1 348 ? 125.162 115.868 100.566 1.00 106.68 348 HIS A CA 1
ATOM 2112 C C . HIS A 1 348 ? 124.954 117.101 99.693 1.00 106.68 348 HIS A C 1
ATOM 2113 O O . HIS A 1 348 ? 125.838 117.432 98.896 1.00 106.68 348 HIS A O 1
ATOM 2120 N N . LEU A 1 349 ? 123.812 117.777 99.812 1.00 104.93 349 LEU A N 1
ATOM 2121 C CA . LEU A 1 349 ? 123.613 119.056 99.140 1.00 104.93 349 LEU A CA 1
ATOM 2122 C C . LEU A 1 349 ? 124.051 120.190 100.057 1.00 104.93 349 LEU A C 1
ATOM 2123 O O . LEU A 1 349 ? 124.676 119.944 101.093 1.00 104.93 349 LEU A O 1
ATOM 2128 N N . ARG A 1 350 ? 123.733 121.428 99.694 1.00 101.80 350 ARG A N 1
ATOM 2129 C CA . ARG A 1 350 ? 124.060 122.590 100.508 1.00 101.80 350 ARG A CA 1
ATOM 2130 C C . ARG A 1 350 ? 122.916 122.883 101.469 1.00 101.80 350 ARG A C 1
ATOM 2131 O O . ARG A 1 350 ? 121.744 122.876 101.078 1.00 101.80 350 ARG A O 1
ATOM 2139 N N . ILE A 1 351 ? 123.263 123.138 102.725 1.00 99.13 351 ILE A N 1
ATOM 2140 C CA . ILE A 1 351 ? 122.302 123.378 103.793 1.00 99.13 351 ILE A CA 1
ATOM 2141 C C . ILE A 1 351 ? 122.484 124.812 104.280 1.00 99.13 351 ILE A C 1
ATOM 2142 O O . ILE A 1 351 ? 123.617 125.249 104.498 1.00 99.13 351 ILE A O 1
ATOM 2147 N N . PRO A 1 352 ? 121.412 125.581 104.461 1.00 101.45 352 PRO A N 1
ATOM 2148 C CA . PRO A 1 352 ? 121.559 126.959 104.945 1.00 101.45 352 PRO A CA 1
ATOM 2149 C C . PRO A 1 352 ? 122.033 126.994 106.391 1.00 101.45 352 PRO A C 1
ATOM 2150 O O . PRO A 1 352 ? 122.250 125.969 107.040 1.00 101.45 352 PRO A O 1
ATOM 2154 N N . GLU A 1 353 ? 122.185 128.216 106.898 1.00 113.60 353 GLU A N 1
ATOM 2155 C CA . GLU A 1 353 ? 122.728 128.451 108.231 1.00 113.60 353 GLU A CA 1
ATOM 2156 C C . GLU A 1 353 ? 121.721 129.239 109.055 1.00 113.60 353 GLU A C 1
ATOM 2157 O O . GLU A 1 353 ? 121.174 130.240 108.581 1.00 113.60 353 GLU A O 1
ATOM 2163 N N . ILE A 1 354 ? 121.480 128.783 110.283 1.00 113.77 354 ILE A N 1
ATOM 2164 C CA . ILE A 1 354 ? 120.635 129.488 111.241 1.00 113.77 354 ILE A CA 1
ATOM 2165 C C . ILE A 1 354 ? 121.540 129.971 112.369 1.00 113.77 354 ILE A C 1
ATOM 2166 O O . ILE A 1 354 ? 121.126 130.057 113.531 1.00 113.77 354 ILE A O 1
ATOM 2171 N N . SER A 1 355 ? 122.788 130.284 112.027 1.00 126.72 355 SER A N 1
ATOM 2172 C CA . SER A 1 355 ? 123.838 130.591 112.990 1.00 126.72 355 SER A CA 1
ATOM 2173 C C . SER A 1 355 ? 123.730 131.993 113.579 1.00 126.72 355 SER A C 1
ATOM 2174 O O . SER A 1 355 ? 124.724 132.499 114.111 1.00 126.72 355 SER A O 1
ATOM 2177 N N . ASN A 1 356 ? 122.565 132.636 113.476 1.00 139.30 356 ASN A N 1
ATOM 2178 C CA . ASN A 1 356 ? 122.358 133.970 114.030 1.00 139.30 356 ASN A CA 1
ATOM 2179 C C . ASN A 1 356 ? 122.770 134.035 115.496 1.00 139.30 356 ASN A C 1
ATOM 2180 O O . ASN A 1 356 ? 123.552 134.907 115.890 1.00 139.30 356 ASN A O 1
ATOM 2185 N N . ILE A 1 357 ? 122.252 133.116 116.309 1.00 142.03 357 ILE A N 1
ATOM 2186 C CA . ILE A 1 357 ? 122.600 133.038 117.724 1.00 142.03 357 ILE A CA 1
ATOM 2187 C C . ILE A 1 357 ? 123.196 131.659 117.983 1.00 142.03 357 ILE A C 1
ATOM 2188 O O . ILE A 1 357 ? 123.043 131.092 119.071 1.00 142.03 357 ILE A O 1
ATOM 2193 N N . THR A 1 358 ? 123.876 131.107 116.980 1.00 134.91 358 THR A N 1
ATOM 2194 C CA . THR A 1 358 ? 124.316 129.722 117.037 1.00 134.91 358 THR A CA 1
ATOM 2195 C C . THR A 1 358 ? 125.735 129.600 116.500 1.00 134.91 358 THR A C 1
ATOM 2196 O O . THR A 1 358 ? 126.074 130.152 115.451 1.00 134.91 358 THR A O 1
ATOM 2200 N N . THR A 1 359 ? 126.562 128.868 117.243 1.00 135.45 359 THR A N 1
ATOM 2201 C CA . THR A 1 359 ? 127.858 128.402 116.767 1.00 135.45 359 THR A CA 1
ATOM 2202 C C . THR A 1 359 ? 127.685 126.979 116.257 1.00 135.45 359 THR A C 1
ATOM 2203 O O . THR A 1 359 ? 126.846 126.232 116.775 1.00 135.45 359 THR A O 1
ATOM 2207 N N . THR A 1 360 ? 128.474 126.603 115.251 1.00 128.67 360 THR A N 1
ATOM 2208 C CA . THR A 1 360 ? 128.266 125.394 114.460 1.00 128.67 360 THR A CA 1
ATOM 2209 C C . THR A 1 360 ? 126.828 125.405 113.927 1.00 128.67 360 THR A C 1
ATOM 2210 O O . THR A 1 360 ? 125.965 124.691 114.444 1.00 128.67 360 THR A O 1
ATOM 2214 N N . PRO A 1 361 ? 126.541 126.230 112.898 1.00 126.07 361 PRO A N 1
ATOM 2215 C CA . PRO A 1 361 ? 125.155 126.554 112.516 1.00 126.07 361 PRO A CA 1
ATOM 2216 C C . PRO A 1 361 ? 124.157 125.406 112.546 1.00 126.07 361 PRO A C 1
ATOM 2217 O O . PRO A 1 361 ? 124.428 124.314 112.038 1.00 126.07 361 PRO A O 1
ATOM 2221 N N . HIS A 1 362 ? 122.997 125.657 113.150 1.00 114.26 362 HIS A N 1
ATOM 2222 C CA . HIS A 1 362 ? 121.879 124.727 113.077 1.00 114.26 362 HIS A CA 1
ATOM 2223 C C . HIS A 1 362 ? 121.449 124.537 111.629 1.00 114.26 362 HIS A C 1
ATOM 2224 O O . HIS A 1 362 ? 121.231 125.507 110.900 1.00 114.26 362 HIS A O 1
ATOM 2231 N N . THR A 1 363 ? 121.334 123.279 111.216 1.00 107.01 363 THR A N 1
ATOM 2232 C CA . THR A 1 363 ? 121.104 122.921 109.823 1.00 107.01 363 THR A CA 1
ATOM 2233 C C . THR A 1 363 ? 119.611 122.804 109.551 1.00 107.01 363 THR A C 1
ATOM 2234 O O . THR A 1 363 ? 118.858 122.310 110.398 1.00 107.01 363 THR A O 1
ATOM 2238 N N . LEU A 1 364 ? 119.188 123.263 108.372 1.00 99.47 364 LEU A N 1
ATOM 2239 C CA . LEU A 1 364 ? 117.807 123.125 107.927 1.00 99.47 364 LEU A CA 1
ATOM 2240 C C . LEU A 1 364 ? 117.497 121.652 107.688 1.00 99.47 364 LEU A C 1
ATOM 2241 O O . LEU A 1 364 ? 118.110 121.019 106.818 1.00 99.47 364 LEU A O 1
ATOM 2246 N N . PRO A 1 365 ? 116.560 121.075 108.435 1.00 103.89 365 PRO A N 1
ATOM 2247 C CA . PRO A 1 365 ? 116.360 119.622 108.377 1.00 103.89 365 PRO A CA 1
ATOM 2248 C C . PRO A 1 365 ? 115.660 119.165 107.102 1.00 103.89 365 PRO A C 1
ATOM 2249 O O . PRO A 1 365 ? 114.689 119.773 106.637 1.00 103.89 365 PRO A O 1
ATOM 2253 N N . ALA A 1 366 ? 116.160 118.060 106.542 1.00 100.25 366 ALA A N 1
ATOM 2254 C CA . ALA A 1 366 ? 115.393 117.337 105.538 1.00 100.25 366 ALA A CA 1
ATOM 2255 C C . ALA A 1 366 ? 114.041 116.902 106.083 1.00 100.25 366 ALA A C 1
ATOM 2256 O O . ALA A 1 366 ? 113.074 116.804 105.321 1.00 100.25 366 ALA A O 1
ATOM 2258 N N . ALA A 1 367 ? 113.946 116.664 107.389 1.00 104.32 367 ALA A N 1
ATOM 2259 C CA . ALA A 1 367 ? 112.649 116.467 108.016 1.00 104.32 367 ALA A CA 1
ATOM 2260 C C . ALA A 1 367 ? 111.807 117.733 108.006 1.00 104.32 367 ALA A C 1
ATOM 2261 O O . ALA A 1 367 ? 110.579 117.645 107.934 1.00 104.32 367 ALA A O 1
ATOM 2263 N N . TRP A 1 368 ? 112.429 118.915 108.047 1.00 103.31 368 TRP A N 1
ATOM 2264 C CA . TRP A 1 368 ? 111.662 120.140 107.836 1.00 103.31 368 TRP A CA 1
ATOM 2265 C C . TRP A 1 368 ? 111.166 120.236 106.400 1.00 103.31 368 TRP A C 1
ATOM 2266 O O . TRP A 1 368 ? 110.063 120.737 106.153 1.00 103.31 368 TRP A O 1
ATOM 2277 N N . LEU A 1 369 ? 111.960 119.758 105.441 1.00 100.36 369 LEU A N 1
ATOM 2278 C CA . LEU A 1 369 ? 111.489 119.702 104.059 1.00 100.36 369 LEU A CA 1
ATOM 2279 C C . LEU A 1 369 ? 110.304 118.746 103.929 1.00 100.36 369 LEU A C 1
ATOM 2280 O O . LEU A 1 369 ? 109.324 119.027 103.226 1.00 100.36 369 LEU A O 1
ATOM 2285 N N . THR A 1 370 ? 110.382 117.603 104.612 1.00 100.59 370 THR A N 1
ATOM 2286 C CA . THR A 1 370 ? 109.254 116.679 104.660 1.00 100.59 370 THR A CA 1
ATOM 2287 C C . THR A 1 370 ? 108.038 117.298 105.342 1.00 100.59 370 THR A C 1
ATOM 2288 O O . THR A 1 370 ? 106.904 117.024 104.938 1.00 100.59 370 THR A O 1
ATOM 2292 N N . MET A 1 371 ? 108.251 118.128 106.365 1.00 105.39 371 MET A N 1
ATOM 2293 C CA . MET A 1 371 ? 107.164 118.896 106.961 1.00 105.39 371 MET A CA 1
ATOM 2294 C C . MET A 1 371 ? 106.527 119.844 105.958 1.00 105.39 371 MET A C 1
ATOM 2295 O O . MET A 1 371 ? 105.305 120.006 105.955 1.00 105.39 371 MET A O 1
ATOM 2300 N N . PHE A 1 372 ? 107.346 120.507 105.143 1.00 110.78 372 PHE A N 1
ATOM 2301 C CA . PHE A 1 372 ? 106.833 121.359 104.075 1.00 110.78 372 PHE A CA 1
ATOM 2302 C C . PHE A 1 372 ? 105.951 120.553 103.126 1.00 110.78 372 PHE A C 1
ATOM 2303 O O . PHE A 1 372 ? 104.844 120.969 102.760 1.00 110.78 372 PHE A O 1
ATOM 2311 N N . ASP A 1 373 ? 106.434 119.371 102.738 1.00 107.62 373 ASP A N 1
ATOM 2312 C CA . ASP A 1 373 ? 105.635 118.459 101.923 1.00 107.62 373 ASP A CA 1
ATOM 2313 C C . ASP A 1 373 ? 104.293 118.155 102.584 1.00 107.62 373 ASP A C 1
ATOM 2314 O O . ASP A 1 373 ? 103.232 118.285 101.962 1.00 107.62 373 ASP A O 1
ATOM 2319 N N . ALA A 1 374 ? 104.325 117.758 103.859 1.00 102.29 374 ALA A N 1
ATOM 2320 C CA . ALA A 1 374 ? 103.108 117.322 104.539 1.00 102.29 374 ALA A CA 1
ATOM 2321 C C . ALA A 1 374 ? 102.132 118.476 104.742 1.00 102.29 374 ALA A C 1
ATOM 2322 O O . ALA A 1 374 ? 100.911 118.290 104.662 1.00 102.29 374 ALA A O 1
ATOM 2324 N N . VAL A 1 375 ? 102.645 119.678 105.007 1.00 106.65 375 VAL A N 1
ATOM 2325 C CA . VAL A 1 375 ? 101.751 120.812 105.200 1.00 106.65 375 VAL A CA 1
ATOM 2326 C C . VAL A 1 375 ? 101.148 121.237 103.868 1.00 106.65 375 VAL A C 1
ATOM 2327 O O . VAL A 1 375 ? 100.007 121.712 103.823 1.00 106.65 375 VAL A O 1
ATOM 2331 N N . LEU A 1 376 ? 101.868 121.044 102.760 1.00 103.72 376 LEU A N 1
ATOM 2332 C CA . LEU A 1 376 ? 101.241 121.246 101.457 1.00 103.72 376 LEU A CA 1
ATOM 2333 C C . LEU A 1 376 ? 100.161 120.201 101.203 1.00 103.72 376 LEU A C 1
ATOM 2334 O O . LEU A 1 376 ? 99.115 120.504 100.623 1.00 103.72 376 LEU A O 1
ATOM 2339 N N . ILE A 1 377 ? 100.403 118.957 101.625 1.00 105.64 377 ILE A N 1
ATOM 2340 C CA . ILE A 1 377 ? 99.364 117.928 101.541 1.00 105.64 377 ILE A CA 1
ATOM 2341 C C . ILE A 1 377 ? 98.110 118.391 102.275 1.00 105.64 377 ILE A C 1
ATOM 2342 O O . ILE A 1 377 ? 96.986 118.306 101.760 1.00 105.64 377 ILE A O 1
ATOM 2347 N N . LEU A 1 378 ? 98.295 118.870 103.505 1.00 106.23 378 LEU A N 1
ATOM 2348 C CA . LEU A 1 378 ? 97.211 119.358 104.351 1.00 106.23 378 LEU A CA 1
ATOM 2349 C C . LEU A 1 378 ? 96.466 120.526 103.717 1.00 106.23 378 LEU A C 1
ATOM 2350 O O . LEU A 1 378 ? 95.232 120.571 103.749 1.00 106.23 378 LEU A O 1
ATOM 2355 N N . LEU A 1 379 ? 97.205 121.482 103.151 1.00 108.42 379 LEU A N 1
ATOM 2356 C CA . LEU A 1 379 ? 96.565 122.645 102.544 1.00 108.42 379 LEU A CA 1
ATOM 2357 C C . LEU A 1 379 ? 95.850 122.274 101.251 1.00 108.42 379 LEU A C 1
ATOM 2358 O O . LEU A 1 379 ? 94.839 122.887 100.893 1.00 108.42 379 LEU A O 1
ATOM 2363 N N . LEU A 1 380 ? 96.360 121.272 100.537 1.00 104.24 380 LEU A N 1
ATOM 2364 C CA . LEU A 1 380 ? 95.798 120.895 99.249 1.00 104.24 380 LEU A CA 1
ATOM 2365 C C . LEU A 1 380 ? 94.528 120.069 99.396 1.00 104.24 380 LEU A C 1
ATOM 2366 O O . LEU A 1 380 ? 93.481 120.464 98.875 1.00 104.24 380 LEU A O 1
ATOM 2371 N N . ILE A 1 381 ? 94.609 118.944 100.108 1.00 107.18 381 ILE A N 1
ATOM 2372 C CA . ILE A 1 381 ? 93.574 117.903 100.096 1.00 107.18 381 ILE A CA 1
ATOM 2373 C C . ILE A 1 381 ? 92.154 118.472 100.140 1.00 107.18 381 ILE A C 1
ATOM 2374 O O . ILE A 1 381 ? 91.358 118.168 99.237 1.00 107.18 381 ILE A O 1
ATOM 2379 N N . PRO A 1 382 ? 91.775 119.311 101.135 1.00 106.68 382 PRO A N 1
ATOM 2380 C CA . PRO A 1 382 ? 90.409 119.856 101.124 1.00 106.68 382 PRO A CA 1
ATOM 2381 C C . PRO A 1 382 ? 90.180 120.794 99.949 1.00 106.68 382 PRO A C 1
ATOM 2382 O O . PRO A 1 382 ? 89.168 120.694 99.245 1.00 106.68 382 PRO A O 1
ATOM 2386 N N . LEU A 1 383 ? 91.123 121.718 99.742 1.00 111.04 383 LEU A N 1
ATOM 2387 C CA . LEU A 1 383 ? 91.059 122.603 98.586 1.00 111.04 383 LEU A CA 1
ATOM 2388 C C . LEU A 1 383 ? 91.116 121.815 97.287 1.00 111.04 383 LEU A C 1
ATOM 2389 O O . LEU A 1 383 ? 90.450 122.179 96.309 1.00 111.04 383 LEU A O 1
ATOM 2394 N N . LYS A 1 384 ? 91.892 120.730 97.262 1.00 117.17 384 LYS A N 1
ATOM 2395 C CA . LYS A 1 384 ? 91.986 119.871 96.089 1.00 117.17 384 LYS A CA 1
ATOM 2396 C C . LYS A 1 384 ? 90.605 119.326 95.759 1.00 117.17 384 LYS A C 1
ATOM 2397 O O . LYS A 1 384 ? 90.153 119.445 94.620 1.00 117.17 384 LYS A O 1
ATOM 2403 N N . ASP A 1 385 ? 89.923 118.739 96.741 1.00 122.75 385 ASP A N 1
ATOM 2404 C CA . ASP A 1 385 ? 88.558 118.276 96.518 1.00 122.75 385 ASP A CA 1
ATOM 2405 C C . ASP A 1 385 ? 87.687 119.412 95.994 1.00 122.75 385 ASP A C 1
ATOM 2406 O O . ASP A 1 385 ? 87.163 119.344 94.871 1.00 122.75 385 ASP A O 1
ATOM 2411 N N . LYS A 1 386 ? 87.573 120.476 96.794 1.00 126.79 386 LYS A N 1
ATOM 2412 C CA . LYS A 1 386 ? 86.652 121.581 96.547 1.00 126.79 386 LYS A CA 1
ATOM 2413 C C . LYS A 1 386 ? 86.809 122.198 95.162 1.00 126.79 386 LYS A C 1
ATOM 2414 O O . LYS A 1 386 ? 85.819 122.617 94.555 1.00 126.79 386 LYS A O 1
ATOM 2420 N N . LEU A 1 387 ? 88.041 122.273 94.654 1.00 128.17 387 LEU A N 1
ATOM 2421 C CA . LEU A 1 387 ? 88.248 122.914 93.359 1.00 128.17 387 LEU A CA 1
ATOM 2422 C C . LEU A 1 387 ? 88.248 121.900 92.221 1.00 128.17 387 LEU A C 1
ATOM 2423 O O . LEU A 1 387 ? 87.642 122.140 91.170 1.00 128.17 387 LEU A O 1
ATOM 2428 N N . VAL A 1 388 ? 88.928 120.764 92.403 1.00 131.85 388 VAL A N 1
ATOM 2429 C CA . VAL A 1 388 ? 89.064 119.783 91.330 1.00 131.85 388 VAL A CA 1
ATOM 2430 C C . VAL A 1 388 ? 87.710 119.187 90.969 1.00 131.85 388 VAL A C 1
ATOM 2431 O O . VAL A 1 388 ? 87.310 119.184 89.799 1.00 131.85 388 VAL A O 1
ATOM 2435 N N . ASP A 1 389 ? 86.977 118.674 91.971 1.00 134.64 389 ASP A N 1
ATOM 2436 C CA . ASP A 1 389 ? 85.783 117.883 91.673 1.00 134.64 389 ASP A CA 1
ATOM 2437 C C . ASP A 1 389 ? 84.771 118.628 90.798 1.00 134.64 389 ASP A C 1
ATOM 2438 O O . ASP A 1 389 ? 84.401 118.113 89.731 1.00 134.64 389 ASP A O 1
ATOM 2443 N N . PRO A 1 390 ? 84.310 119.845 91.177 1.00 135.47 390 PRO A N 1
ATOM 2444 C CA . PRO A 1 390 ? 83.292 120.520 90.356 1.00 135.47 390 PRO A CA 1
ATOM 2445 C C . PRO A 1 390 ? 83.790 120.893 88.968 1.00 135.47 390 PRO A C 1
ATOM 2446 O O . PRO A 1 390 ? 82.999 120.982 88.024 1.00 135.47 390 PRO A O 1
ATOM 2450 N N . ILE A 1 391 ? 85.097 121.113 88.831 1.00 141.90 391 ILE A N 1
ATOM 2451 C CA . ILE A 1 391 ? 85.664 121.567 87.565 1.00 141.90 391 ILE A CA 1
ATOM 2452 C C . ILE A 1 391 ? 86.064 120.362 86.725 1.00 141.90 391 ILE A C 1
ATOM 2453 O O . ILE A 1 391 ? 85.920 120.373 85.497 1.00 141.90 391 ILE A O 1
ATOM 2458 N N . LEU A 1 392 ? 86.547 119.304 87.376 1.00 141.28 392 LEU A N 1
ATOM 2459 C CA . LEU A 1 392 ? 86.919 118.093 86.654 1.00 141.28 392 LEU A CA 1
ATOM 2460 C C . LEU A 1 392 ? 85.676 117.323 86.232 1.00 141.28 392 LEU A C 1
ATOM 2461 O O . LEU A 1 392 ? 85.752 116.437 85.375 1.00 141.28 392 LEU A O 1
ATOM 2466 N N . ARG A 1 393 ? 84.528 117.648 86.828 1.00 151.88 393 ARG A N 1
ATOM 2467 C CA . ARG A 1 393 ? 83.267 117.105 86.339 1.00 151.88 393 ARG A CA 1
ATOM 2468 C C . ARG A 1 393 ? 83.010 117.592 84.918 1.00 151.88 393 ARG A C 1
ATOM 2469 O O . ARG A 1 393 ? 82.801 116.785 84.006 1.00 151.88 393 ARG A O 1
ATOM 2477 N N . ARG A 1 394 ? 83.022 118.911 84.723 1.00 149.13 394 ARG A N 1
ATOM 2478 C CA . ARG A 1 394 ? 82.877 119.511 83.396 1.00 149.13 394 ARG A CA 1
ATOM 2479 C C . ARG A 1 394 ? 84.260 119.915 82.891 1.00 149.13 394 ARG A C 1
ATOM 2480 O O . ARG A 1 394 ? 84.674 121.074 82.961 1.00 149.13 394 ARG A O 1
ATOM 2488 N N . HIS A 1 395 ? 84.988 118.931 82.368 1.00 153.21 395 HIS A N 1
ATOM 2489 C CA . HIS A 1 395 ? 86.363 119.137 81.915 1.00 153.21 395 HIS A CA 1
ATOM 2490 C C . HIS A 1 395 ? 86.613 118.258 80.699 1.00 153.21 395 HIS A C 1
ATOM 2491 O O . HIS A 1 395 ? 86.040 117.171 80.586 1.00 153.21 395 HIS A O 1
ATOM 2498 N N . GLY A 1 396 ? 87.468 118.728 79.792 1.00 151.80 396 GLY A N 1
ATOM 2499 C CA . GLY A 1 396 ? 87.880 117.930 78.654 1.00 151.80 396 GLY A CA 1
ATOM 2500 C C . GLY A 1 396 ? 88.944 116.919 79.027 1.00 151.80 396 GLY A C 1
ATOM 2501 O O . GLY A 1 396 ? 89.459 116.194 78.170 1.00 151.80 396 GLY A O 1
ATOM 2502 N N . LEU A 1 397 ? 89.281 116.868 80.319 1.00 146.81 397 LEU A N 1
ATOM 2503 C CA . LEU A 1 397 ? 90.244 115.915 80.855 1.00 146.81 397 LEU A CA 1
ATOM 2504 C C . LEU A 1 397 ? 89.642 115.127 82.012 1.00 146.81 397 LEU A C 1
ATOM 2505 O O . LEU A 1 397 ? 90.248 115.036 83.086 1.00 146.81 397 LEU A O 1
ATOM 2510 N N . LEU A 1 398 ? 88.440 114.573 81.813 1.00 149.23 398 LEU A N 1
ATOM 2511 C CA . LEU A 1 398 ? 87.654 113.883 82.830 1.00 149.23 398 LEU A CA 1
ATOM 2512 C C . LEU A 1 398 ? 88.490 112.865 83.599 1.00 149.23 398 LEU A C 1
ATOM 2513 O O . LEU A 1 398 ? 89.236 112.081 82.998 1.00 149.23 398 LEU A O 1
ATOM 2518 N N . PRO A 1 399 ? 88.411 112.867 84.931 1.00 138.18 399 PRO A N 1
ATOM 2519 C CA . PRO A 1 399 ? 89.240 111.953 85.724 1.00 138.18 399 PRO A CA 1
ATOM 2520 C C . PRO A 1 399 ? 88.534 110.656 86.087 1.00 138.18 399 PRO A C 1
ATOM 2521 O O . PRO A 1 399 ? 87.331 110.647 86.368 1.00 138.18 399 PRO A O 1
ATOM 2525 N N . SER A 1 400 ? 89.277 109.555 86.077 1.00 124.28 400 SER A N 1
ATOM 2526 C CA . SER A 1 400 ? 88.820 108.285 86.622 1.00 124.28 400 SER A CA 1
ATOM 2527 C C . SER A 1 400 ? 89.846 107.792 87.632 1.00 124.28 400 SER A C 1
ATOM 2528 O O . SER A 1 400 ? 90.971 108.301 87.680 1.00 124.28 400 SER A O 1
ATOM 2531 N N . SER A 1 401 ? 89.451 106.813 88.447 1.00 115.99 401 SER A N 1
ATOM 2532 C CA . SER A 1 401 ? 90.337 106.254 89.462 1.00 115.99 401 SER A CA 1
ATOM 2533 C C . SER A 1 401 ? 91.650 105.793 88.841 1.00 115.99 401 SER A C 1
ATOM 2534 O O . SER A 1 401 ? 92.732 106.199 89.281 1.00 115.99 401 SER A O 1
ATOM 2537 N N . LEU A 1 402 ? 91.560 104.953 87.808 1.00 124.21 402 LEU A N 1
ATOM 2538 C CA . LEU A 1 402 ? 92.755 104.504 87.105 1.00 124.21 402 LEU A CA 1
ATOM 2539 C C . LEU A 1 402 ? 93.495 105.656 86.439 1.00 124.21 402 LEU A C 1
ATOM 2540 O O . LEU A 1 402 ? 94.730 105.682 86.463 1.00 124.21 402 LEU A O 1
ATOM 2545 N N . LYS A 1 403 ? 92.771 106.618 85.860 1.00 119.41 403 LYS A N 1
ATOM 2546 C CA . LYS A 1 403 ? 93.433 107.765 85.248 1.00 119.41 403 LYS A CA 1
ATOM 2547 C C . LYS A 1 403 ? 94.116 108.642 86.290 1.00 119.41 403 LYS A C 1
ATOM 2548 O O . LYS A 1 403 ? 95.189 109.192 86.024 1.00 119.41 403 LYS A O 1
ATOM 2554 N N . ARG A 1 404 ? 93.527 108.776 87.480 1.00 113.33 404 ARG A N 1
ATOM 2555 C CA . ARG A 1 404 ? 94.189 109.532 88.538 1.00 113.33 404 ARG A CA 1
ATOM 2556 C C . ARG A 1 404 ? 95.432 108.809 89.044 1.00 113.33 404 ARG A C 1
ATOM 2557 O O . ARG A 1 404 ? 96.453 109.448 89.327 1.00 113.33 404 ARG A O 1
ATOM 2565 N N . ILE A 1 405 ? 95.367 107.479 89.162 1.00 112.40 405 ILE A N 1
ATOM 2566 C CA . ILE A 1 405 ? 96.560 106.712 89.514 1.00 112.40 405 ILE A CA 1
ATOM 2567 C C . ILE A 1 405 ? 97.644 106.895 88.461 1.00 112.40 405 ILE A C 1
ATOM 2568 O O . ILE A 1 405 ? 98.827 107.046 88.793 1.00 112.40 405 ILE A O 1
ATOM 2573 N N . ALA A 1 406 ? 97.265 106.899 87.183 1.00 114.60 406 ALA A N 1
ATOM 2574 C CA . ALA A 1 406 ? 98.213 107.127 86.100 1.00 114.60 406 ALA A CA 1
ATOM 2575 C C . ALA A 1 406 ? 98.825 108.522 86.152 1.00 114.60 406 ALA A C 1
ATOM 2576 O O . ALA A 1 406 ? 100.025 108.683 85.906 1.00 114.60 406 ALA A O 1
ATOM 2578 N N . VAL A 1 407 ? 98.016 109.537 86.464 1.00 112.57 407 VAL A N 1
ATOM 2579 C CA . VAL A 1 407 ? 98.532 110.896 86.609 1.00 112.57 407 VAL A CA 1
ATOM 2580 C C . VAL A 1 407 ? 99.518 110.977 87.765 1.00 112.57 407 VAL A C 1
ATOM 2581 O O . VAL A 1 407 ? 100.568 111.624 87.656 1.00 112.57 407 VAL A O 1
ATOM 2585 N N . GLY A 1 408 ? 99.207 110.317 88.882 1.00 106.73 408 GLY A N 1
ATOM 2586 C CA . GLY A 1 408 ? 100.143 110.292 89.996 1.00 106.73 408 GLY A CA 1
ATOM 2587 C C . GLY A 1 408 ? 101.445 109.595 89.643 1.00 106.73 408 GLY A C 1
ATOM 2588 O O . GLY A 1 408 ? 102.531 110.043 90.027 1.00 106.73 408 GLY A O 1
ATOM 2589 N N . MET A 1 409 ? 101.352 108.486 88.905 1.00 110.27 409 MET A N 1
ATOM 2590 C CA . MET A 1 409 ? 102.558 107.790 88.466 1.00 110.27 409 MET A CA 1
ATOM 2591 C C . MET A 1 409 ? 103.390 108.650 87.525 1.00 110.27 409 MET A C 1
ATOM 2592 O O . MET A 1 409 ? 104.623 108.658 87.616 1.00 110.27 409 MET A O 1
ATOM 2597 N N . PHE A 1 410 ? 102.741 109.387 86.622 1.00 112.97 410 PHE A N 1
ATOM 2598 C CA . PHE A 1 410 ? 103.479 110.284 85.737 1.00 112.97 410 PHE A CA 1
ATOM 2599 C C . PHE A 1 410 ? 104.153 111.402 86.524 1.00 112.97 410 PHE A C 1
ATOM 2600 O O . PHE A 1 410 ? 105.300 111.770 86.238 1.00 112.97 410 PHE A O 1
ATOM 2608 N N . PHE A 1 411 ? 103.457 111.948 87.525 1.00 110.73 411 PHE A N 1
ATOM 2609 C CA . PHE A 1 411 ? 104.054 112.985 88.360 1.00 110.73 411 PHE A CA 1
ATOM 2610 C C . PHE A 1 411 ? 105.260 112.461 89.128 1.00 110.73 411 PHE A C 1
ATOM 2611 O O . PHE A 1 411 ? 106.279 113.155 89.236 1.00 110.73 411 PHE A O 1
ATOM 2619 N N . VAL A 1 412 ? 105.176 111.237 89.657 1.00 102.04 412 VAL A N 1
ATOM 2620 C CA . VAL A 1 412 ? 106.315 110.713 90.404 1.00 102.04 412 VAL A CA 1
ATOM 2621 C C . VAL A 1 412 ? 107.456 110.351 89.458 1.00 102.04 412 VAL A C 1
ATOM 2622 O O . VAL A 1 412 ? 108.632 110.453 89.831 1.00 102.04 412 VAL A O 1
ATOM 2626 N N . MET A 1 413 ? 107.145 109.961 88.218 1.00 105.92 413 MET A N 1
ATOM 2627 C CA . MET A 1 413 ? 108.197 109.766 87.224 1.00 105.92 413 MET A CA 1
ATOM 2628 C C . MET A 1 413 ? 108.915 111.076 86.932 1.00 105.92 413 MET A C 1
ATOM 2629 O O . MET A 1 413 ? 110.146 111.113 86.820 1.00 105.92 413 MET A O 1
ATOM 2634 N N . CYS A 1 414 ? 108.152 112.162 86.784 1.00 110.38 414 CYS A N 1
ATOM 2635 C CA . CYS A 1 414 ? 108.764 113.468 86.562 1.00 110.38 414 CYS A CA 1
ATOM 2636 C C . CYS A 1 414 ? 109.621 113.890 87.748 1.00 110.38 414 CYS A C 1
ATOM 2637 O O . CYS A 1 414 ? 110.705 114.457 87.564 1.00 110.38 414 CYS A O 1
ATOM 2640 N N . SER A 1 415 ? 109.158 113.613 88.969 1.00 105.01 415 SER A N 1
ATOM 2641 C CA . SER A 1 415 ? 109.943 113.952 90.153 1.00 105.01 415 SER A CA 1
ATOM 2642 C C . SER A 1 415 ? 111.240 113.152 90.198 1.00 105.01 415 SER A C 1
ATOM 2643 O O . SER A 1 415 ? 112.303 113.688 90.534 1.00 105.01 415 SER A O 1
ATOM 2646 N N . ALA A 1 416 ? 111.173 111.861 89.868 1.00 101.51 416 ALA A N 1
ATOM 2647 C CA . ALA A 1 416 ? 112.376 111.042 89.811 1.00 101.51 416 ALA A CA 1
ATOM 2648 C C . ALA A 1 416 ? 113.341 111.500 88.725 1.00 101.51 416 ALA A C 1
ATOM 2649 O O . ALA A 1 416 ? 114.555 111.498 88.952 1.00 101.51 416 ALA A O 1
ATOM 2651 N N . PHE A 1 417 ? 112.827 111.895 87.557 1.00 104.07 417 PHE A N 1
ATOM 2652 C CA . PHE A 1 417 ? 113.678 112.483 86.527 1.00 104.07 417 PHE A CA 1
ATOM 2653 C 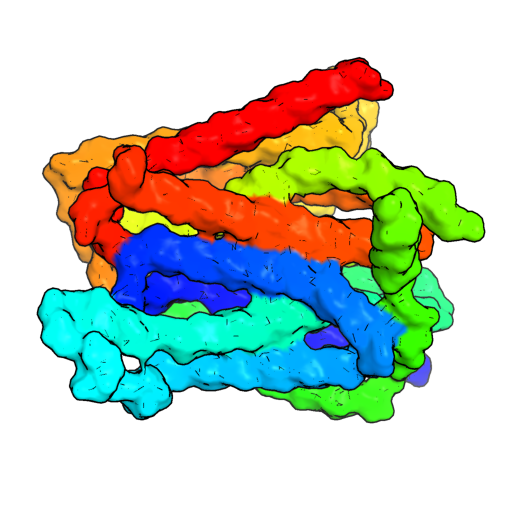C . PHE A 1 417 ? 114.361 113.750 87.023 1.00 104.07 417 PHE A C 1
ATOM 2654 O O . PHE A 1 417 ? 115.561 113.944 86.785 1.00 104.07 417 PHE A O 1
ATOM 2662 N N . ALA A 1 418 ? 113.614 114.623 87.702 1.00 110.44 418 ALA A N 1
ATOM 2663 C CA . ALA A 1 418 ? 114.195 115.846 88.243 1.00 110.44 418 ALA A CA 1
ATOM 2664 C C . ALA A 1 418 ? 115.283 115.527 89.261 1.00 110.44 418 ALA A C 1
ATOM 2665 O O . ALA A 1 418 ? 116.335 116.172 89.287 1.00 110.44 418 ALA A O 1
ATOM 2667 N N . ALA A 1 419 ? 115.045 114.523 90.107 1.00 101.28 419 ALA A N 1
ATOM 2668 C CA . ALA A 1 419 ? 116.048 114.106 91.081 1.00 101.28 419 ALA A CA 1
ATOM 2669 C C . ALA A 1 419 ? 117.298 113.561 90.402 1.00 101.28 419 ALA A C 1
ATOM 2670 O O . ALA A 1 419 ? 118.422 113.803 90.852 1.00 101.28 419 ALA A O 1
ATOM 2672 N N . GLY A 1 420 ? 117.115 112.805 89.323 1.00 103.45 420 GLY A N 1
ATOM 2673 C CA . GLY A 1 420 ? 118.237 112.295 88.561 1.00 103.45 420 GLY A CA 1
ATOM 2674 C C . GLY A 1 420 ? 119.079 113.407 87.970 1.00 103.45 420 GLY A C 1
ATOM 2675 O O . GLY A 1 420 ? 120.312 113.385 88.063 1.00 103.45 420 GLY A O 1
ATOM 2676 N N . ILE A 1 421 ? 118.414 114.391 87.357 1.00 106.82 421 ILE A N 1
ATOM 2677 C CA . ILE A 1 421 ? 119.136 115.539 86.809 1.00 106.82 421 ILE A CA 1
ATOM 2678 C C . ILE A 1 421 ? 119.835 116.311 87.921 1.00 106.82 421 ILE A C 1
ATOM 2679 O O . ILE A 1 421 ? 120.958 116.803 87.748 1.00 106.82 421 ILE A O 1
ATOM 2684 N N . LEU A 1 422 ? 119.190 116.418 89.084 1.00 106.00 422 LEU A N 1
ATOM 2685 C CA . LEU A 1 422 ? 119.785 117.139 90.204 1.00 106.00 422 LEU A CA 1
ATOM 2686 C C . LEU A 1 422 ? 121.046 116.439 90.693 1.00 106.00 422 LEU A C 1
ATOM 2687 O O . LEU A 1 422 ? 122.061 117.088 90.960 1.00 106.00 422 LEU A O 1
ATOM 2692 N N . GLU A 1 423 ? 120.998 115.112 90.819 1.00 115.99 423 GLU A N 1
ATOM 2693 C CA . GLU A 1 423 ? 122.181 114.360 91.222 1.00 115.99 423 GLU A CA 1
ATOM 2694 C C . GLU A 1 423 ? 123.286 114.425 90.176 1.00 115.99 423 GLU A C 1
ATOM 2695 O O . GLU A 1 423 ? 124.465 114.509 90.540 1.00 115.99 423 GLU A O 1
ATOM 2701 N N . SER A 1 424 ? 122.934 114.398 88.889 1.00 115.30 424 SER A N 1
ATOM 2702 C CA . SER A 1 424 ? 123.945 114.538 87.844 1.00 115.30 424 SER A CA 1
ATOM 2703 C C . SER A 1 424 ? 124.633 115.895 87.934 1.00 115.30 424 SER A C 1
ATOM 2704 O O . SER A 1 424 ? 125.865 115.990 87.860 1.00 115.30 424 SER A O 1
ATOM 2707 N N . LYS A 1 425 ? 123.847 116.963 88.095 1.00 112.37 425 LYS A N 1
ATOM 2708 C CA . LYS A 1 425 ? 124.423 118.292 88.259 1.00 112.37 425 LYS A CA 1
ATOM 2709 C C . LYS A 1 425 ? 125.249 118.405 89.533 1.00 112.37 425 LYS A C 1
ATOM 2710 O O . LYS A 1 425 ? 126.287 119.075 89.528 1.00 112.37 425 LYS A O 1
ATOM 2716 N N . ARG A 1 426 ? 124.821 117.757 90.616 1.00 116.34 426 ARG A N 1
ATOM 2717 C CA . ARG A 1 426 ? 125.570 117.759 91.865 1.00 116.34 426 ARG A CA 1
ATOM 2718 C C . ARG A 1 426 ? 126.927 117.100 91.669 1.00 116.34 426 ARG A C 1
ATOM 2719 O O . ARG A 1 426 ? 127.942 117.606 92.156 1.00 116.34 426 ARG A O 1
ATOM 2727 N N . LEU A 1 427 ? 126.954 115.968 90.960 1.00 117.75 427 LEU A N 1
ATOM 2728 C CA . LEU A 1 427 ? 128.227 115.319 90.665 1.00 117.75 427 LEU A CA 1
ATOM 2729 C C . LEU A 1 427 ? 129.112 116.196 89.792 1.00 117.75 427 LEU A C 1
ATOM 2730 O O . LEU A 1 427 ? 130.312 116.338 90.064 1.00 117.75 427 LEU A O 1
ATOM 2735 N N . ASN A 1 428 ? 128.542 116.790 88.741 1.00 123.47 428 ASN A N 1
ATOM 2736 C CA . ASN A 1 428 ? 129.325 117.651 87.859 1.00 123.47 428 ASN A CA 1
ATOM 2737 C C . ASN A 1 428 ? 129.891 118.847 88.615 1.00 123.47 428 ASN A C 1
ATOM 2738 O O . ASN A 1 428 ? 130.980 119.339 88.297 1.00 123.47 428 ASN A O 1
ATOM 2743 N N . LEU A 1 429 ? 129.163 119.331 89.624 1.00 120.58 429 LEU A N 1
ATOM 2744 C CA . LEU A 1 429 ? 129.637 120.479 90.390 1.00 120.58 429 LEU A CA 1
ATOM 2745 C C . LEU A 1 429 ? 130.699 120.072 91.405 1.00 120.58 429 LEU A C 1
ATOM 2746 O O . LEU A 1 429 ? 131.689 120.788 91.596 1.00 120.58 429 LEU A O 1
ATOM 2751 N N . VAL A 1 430 ? 130.515 118.927 92.068 1.00 124.34 430 VAL A N 1
ATOM 2752 C CA . VAL A 1 430 ? 131.475 118.507 93.086 1.00 124.34 430 VAL A CA 1
ATOM 2753 C C . VAL A 1 430 ? 132.763 118.025 92.428 1.00 124.34 430 VAL A C 1
ATOM 2754 O O . VAL A 1 430 ? 133.825 117.986 93.062 1.00 124.34 430 VAL A O 1
ATOM 2758 N N . LYS A 1 431 ? 132.695 117.666 91.144 1.00 126.64 431 LYS A N 1
ATOM 2759 C CA . LYS A 1 431 ? 133.898 117.312 90.399 1.00 126.64 431 LYS A CA 1
ATOM 2760 C C . LYS A 1 431 ? 134.871 118.484 90.330 1.00 126.64 431 LYS A C 1
ATOM 2761 O O . LYS A 1 431 ? 136.073 118.288 90.124 1.00 126.64 431 LYS A O 1
ATOM 2767 N N . GLU A 1 432 ? 134.363 119.705 90.500 1.00 127.23 432 GLU A N 1
ATOM 2768 C CA . GLU A 1 432 ? 135.202 120.908 90.432 1.00 127.23 432 GLU A CA 1
ATOM 2769 C C . GLU A 1 432 ? 135.712 121.299 91.817 1.00 127.23 432 GLU A C 1
ATOM 2770 O O . GLU A 1 432 ? 136.923 121.370 92.044 1.00 127.23 432 GLU A O 1
ATOM 2776 N N . LYS A 1 433 ? 134.796 121.552 92.749 1.00 121.47 433 LYS A N 1
ATOM 2777 C CA . LYS A 1 433 ? 135.193 122.010 94.078 1.00 121.47 433 LYS A CA 1
ATOM 2778 C C . LYS A 1 433 ? 134.317 121.298 95.111 1.00 121.47 433 LYS A C 1
ATOM 2779 O O . LYS A 1 433 ? 133.404 120.553 94.741 1.00 121.47 433 LYS A O 1
ATOM 2785 N N . THR A 1 434 ? 134.594 121.526 96.392 1.00 118.38 434 THR A N 1
ATOM 2786 C CA . THR A 1 434 ? 133.889 120.845 97.471 1.00 118.38 434 THR A CA 1
ATOM 2787 C C . THR A 1 434 ? 133.948 121.738 98.707 1.00 118.38 434 THR A C 1
ATOM 2788 O O . THR A 1 434 ? 134.959 122.393 98.975 1.00 118.38 434 THR A O 1
ATOM 2792 N N . ILE A 1 435 ? 132.847 121.753 99.458 1.00 112.20 435 ILE A N 1
ATOM 2793 C CA . ILE A 1 435 ? 132.763 122.506 100.703 1.00 112.20 435 ILE A CA 1
ATOM 2794 C C . ILE A 1 435 ? 132.528 121.521 101.842 1.00 112.20 435 ILE A C 1
ATOM 2795 O O . ILE A 1 435 ? 132.263 120.337 101.604 1.00 112.20 435 ILE A O 1
ATOM 2800 N N . ASN A 1 436 ? 132.621 121.996 103.084 1.00 105.19 436 ASN A N 1
ATOM 2801 C CA . ASN A 1 436 ? 132.483 121.116 104.239 1.00 105.19 436 ASN A CA 1
ATOM 2802 C C . ASN A 1 436 ? 131.460 121.650 105.233 1.00 105.19 436 ASN A C 1
ATOM 2803 O O . ASN A 1 436 ? 131.794 122.455 106.108 1.00 105.19 436 ASN A O 1
ATOM 2808 N N . GLN A 1 437 ? 130.212 121.206 105.106 1.00 99.29 437 GLN A N 1
ATOM 2809 C CA . GLN A 1 437 ? 129.152 121.573 106.042 1.00 99.29 437 GLN A CA 1
ATOM 2810 C C . GLN A 1 437 ? 128.951 120.418 107.015 1.00 99.29 437 GLN A C 1
ATOM 2811 O O . GLN A 1 437 ? 128.651 119.292 106.610 1.00 99.29 437 GLN A O 1
ATOM 2817 N N . THR A 1 438 ? 129.120 120.693 108.307 1.00 95.31 438 THR A N 1
ATOM 2818 C CA . THR A 1 438 ? 129.045 119.651 109.323 1.00 95.31 438 THR A CA 1
ATOM 2819 C C . THR A 1 438 ? 127.616 119.450 109.814 1.00 95.31 438 THR A C 1
ATOM 2820 O O . THR A 1 438 ? 127.246 119.942 110.885 1.00 95.31 438 THR A O 1
ATOM 2824 N N . ILE A 1 439 ? 126.803 118.735 109.037 1.00 91.54 439 ILE A N 1
ATOM 2825 C CA . ILE A 1 439 ? 125.452 118.385 109.462 1.00 91.54 439 ILE A CA 1
ATOM 2826 C C . ILE A 1 439 ? 125.549 117.310 110.536 1.00 91.54 439 ILE A C 1
ATOM 2827 O O . ILE A 1 439 ? 126.248 116.306 110.362 1.00 91.54 439 ILE A O 1
ATOM 2832 N N . GLY A 1 440 ? 124.847 117.507 111.647 1.00 97.78 440 GLY A N 1
ATOM 2833 C CA . GLY A 1 440 ? 124.933 116.576 112.754 1.00 97.78 440 GLY A CA 1
ATOM 2834 C C . GLY A 1 440 ? 126.264 116.659 113.472 1.00 97.78 440 GLY A C 1
ATOM 2835 O O . GLY A 1 440 ? 126.717 117.752 113.823 1.00 97.78 440 GLY A O 1
ATOM 2836 N N . ASN A 1 441 ? 126.903 115.511 113.697 1.00 100.29 441 ASN A N 1
ATOM 2837 C CA . ASN A 1 441 ? 128.180 115.456 114.394 1.00 100.29 441 ASN A CA 1
ATOM 2838 C C . ASN A 1 441 ? 129.319 114.980 113.498 1.00 100.29 441 ASN A C 1
ATOM 2839 O O . ASN A 1 441 ? 130.445 114.807 113.978 1.00 100.29 441 ASN A O 1
ATOM 2844 N N . VAL A 1 442 ? 129.055 114.764 112.211 1.00 102.20 442 VAL A N 1
ATOM 2845 C CA . VAL A 1 442 ? 130.066 114.316 111.257 1.00 102.20 442 VAL A CA 1
ATOM 2846 C C . VAL A 1 442 ? 129.995 115.224 110.035 1.00 102.20 442 VAL A C 1
ATOM 2847 O O . VAL A 1 442 ? 128.916 115.715 109.680 1.00 102.20 442 VAL A O 1
ATOM 2851 N N . VAL A 1 443 ? 131.144 115.463 109.405 1.00 105.62 443 VAL A N 1
ATOM 2852 C CA . VAL A 1 443 ? 131.237 116.358 108.257 1.00 105.62 443 VAL A CA 1
ATOM 2853 C C . VAL A 1 443 ? 130.704 115.647 107.018 1.00 105.62 443 VAL A C 1
ATOM 2854 O O . VAL A 1 443 ? 130.815 114.422 106.895 1.00 105.62 443 VAL A O 1
ATOM 2858 N N . TYR A 1 444 ? 130.115 116.410 106.097 1.00 102.30 444 TYR A N 1
ATOM 2859 C CA . TYR A 1 444 ? 129.625 115.864 104.837 1.00 102.30 444 TYR A CA 1
ATOM 2860 C C . TYR A 1 444 ? 130.103 116.714 103.667 1.00 102.30 444 TYR A C 1
ATOM 2861 O O . TYR A 1 444 ? 129.708 117.877 103.536 1.00 102.30 444 TYR A O 1
ATOM 2870 N N . HIS A 1 445 ? 130.957 116.146 102.817 1.00 109.11 445 HIS A N 1
ATOM 2871 C CA . HIS A 1 445 ? 131.434 116.864 101.644 1.00 109.11 445 HIS A CA 1
ATOM 2872 C C . HIS A 1 445 ? 130.282 117.149 100.689 1.00 109.11 445 HIS A C 1
ATOM 2873 O O . HIS A 1 445 ? 129.551 116.242 100.282 1.00 109.11 445 HIS A O 1
ATOM 2880 N N . ALA A 1 446 ? 130.125 118.422 100.333 1.00 121.02 446 ALA A N 1
ATOM 2881 C CA . ALA A 1 446 ? 129.012 118.851 99.500 1.00 121.02 446 ALA A CA 1
ATOM 2882 C C . ALA A 1 446 ? 129.511 119.855 98.472 1.00 121.02 446 ALA A C 1
ATOM 2883 O O . ALA A 1 446 ? 130.654 120.316 98.523 1.00 121.02 446 ALA A O 1
ATOM 2885 N N . ALA A 1 447 ? 128.632 120.190 97.531 1.00 123.09 447 ALA A N 1
ATOM 2886 C CA . ALA A 1 447 ? 128.920 121.149 96.474 1.00 123.09 447 ALA A CA 1
ATOM 2887 C C . ALA A 1 447 ? 128.090 122.404 96.699 1.00 123.09 447 ALA A C 1
ATOM 2888 O O . ALA A 1 447 ? 127.128 122.385 97.473 1.00 123.09 447 ALA A O 1
ATOM 2890 N N . ASP A 1 448 ? 128.463 123.489 96.021 1.00 124.89 448 ASP A N 1
ATOM 2891 C CA . ASP A 1 448 ? 127.766 124.760 96.175 1.00 124.89 448 ASP A CA 1
ATOM 2892 C C . ASP A 1 448 ? 126.450 124.764 95.408 1.00 124.89 448 ASP A C 1
ATOM 2893 O O . ASP A 1 448 ? 126.321 125.450 94.388 1.00 124.89 448 ASP A O 1
ATOM 2898 N N . LEU A 1 449 ? 125.469 124.004 95.890 1.00 106.07 449 LEU A N 1
ATOM 2899 C CA . LEU A 1 449 ? 124.149 123.943 95.272 1.00 106.07 449 LEU A CA 1
ATOM 2900 C C . LEU A 1 449 ? 123.115 123.766 96.373 1.00 106.07 449 LEU A C 1
ATOM 2901 O O . LEU A 1 449 ? 123.029 122.691 96.973 1.00 106.07 449 LEU A O 1
ATOM 2906 N N . SER A 1 450 ? 122.338 124.816 96.631 1.00 106.83 450 SER A N 1
ATOM 2907 C CA . SER A 1 450 ? 121.375 124.794 97.725 1.00 106.83 450 SER A CA 1
ATOM 2908 C C . SER A 1 450 ? 120.339 123.694 97.518 1.00 106.83 450 SER A C 1
ATOM 2909 O O . SER A 1 450 ? 120.028 123.304 96.389 1.00 106.83 450 SER A O 1
ATOM 2912 N N . LEU A 1 451 ? 119.799 123.196 98.629 1.00 98.94 451 LEU A N 1
ATOM 2913 C CA . LEU A 1 451 ? 118.815 122.116 98.584 1.00 98.94 451 LEU A CA 1
ATOM 2914 C C . LEU A 1 451 ? 117.451 122.583 98.122 1.00 98.94 451 LEU A C 1
ATOM 2915 O O . LEU A 1 451 ? 116.548 121.743 97.999 1.00 98.94 451 LEU A O 1
ATOM 2920 N N . TRP A 1 452 ? 117.264 123.878 97.863 1.00 95.91 452 TRP A N 1
ATOM 2921 C CA . TRP A 1 452 ? 115.982 124.388 97.389 1.00 95.91 452 TRP A CA 1
ATOM 2922 C C . TRP A 1 452 ? 115.601 123.852 96.016 1.00 95.91 452 TRP A C 1
ATOM 2923 O O . TRP A 1 452 ? 114.480 124.106 95.564 1.00 95.91 452 TRP A O 1
ATOM 2934 N N . TRP A 1 453 ? 116.496 123.127 95.346 1.00 101.67 453 TRP A N 1
ATOM 2935 C CA . TRP A 1 453 ? 116.168 122.478 94.084 1.00 101.67 453 TRP A CA 1
ATOM 2936 C C . TRP A 1 453 ? 115.481 121.136 94.301 1.00 101.67 453 TRP A C 1
ATOM 2937 O O . TRP A 1 453 ? 114.930 120.561 93.356 1.00 101.67 453 TRP A O 1
ATOM 2948 N N . GLN A 1 454 ? 115.513 120.621 95.532 1.00 96.68 454 GLN A N 1
ATOM 2949 C CA . GLN A 1 454 ? 114.760 119.422 95.877 1.00 96.68 454 GLN A CA 1
ATOM 2950 C C . GLN A 1 454 ? 113.289 119.716 96.129 1.00 96.68 454 GLN A C 1
ATOM 2951 O O . GLN A 1 454 ? 112.477 118.783 96.134 1.00 96.68 454 GLN A O 1
ATOM 2957 N N . VAL A 1 455 ? 112.931 120.977 96.344 1.00 92.67 455 VAL A N 1
ATOM 2958 C CA . VAL A 1 455 ? 111.551 121.375 96.609 1.00 92.67 455 VAL A CA 1
ATOM 2959 C C . VAL A 1 455 ? 110.651 121.070 95.412 1.00 92.67 455 VAL A C 1
ATOM 2960 O O . VAL A 1 455 ? 109.514 120.627 95.619 1.00 92.67 455 VAL A O 1
ATOM 2964 N N . PRO A 1 456 ? 111.080 121.297 94.148 1.00 98.01 456 PRO A N 1
ATOM 2965 C CA . PRO A 1 456 ? 110.234 120.880 93.018 1.00 98.01 456 PRO A CA 1
ATOM 2966 C C . PRO A 1 456 ? 109.863 119.404 93.042 1.00 98.01 456 PRO A C 1
ATOM 2967 O O . PRO A 1 456 ? 108.681 119.053 92.927 1.00 98.01 456 PRO A O 1
ATOM 2971 N N . GLN A 1 457 ? 110.862 118.529 93.188 1.00 94.22 457 GLN A N 1
ATOM 2972 C CA . GLN A 1 457 ? 110.585 117.096 93.164 1.00 94.22 457 GLN A CA 1
ATOM 2973 C C . GLN A 1 457 ? 109.784 116.676 94.390 1.00 94.22 457 GLN A C 1
ATOM 2974 O O . GLN A 1 457 ? 108.937 115.780 94.311 1.00 94.22 457 GLN A O 1
ATOM 2980 N N . TYR A 1 458 ? 110.017 117.333 95.531 1.00 91.14 458 TYR A N 1
ATOM 2981 C CA . TYR A 1 458 ? 109.210 117.050 96.713 1.00 91.14 458 TYR A CA 1
ATOM 2982 C C . TYR A 1 458 ? 107.750 117.432 96.500 1.00 91.14 458 TYR A C 1
ATOM 2983 O O . TYR A 1 458 ? 106.850 116.678 96.885 1.00 91.14 458 TYR A O 1
ATOM 2992 N N . LEU A 1 459 ? 107.495 118.588 95.882 1.00 93.86 459 LEU A N 1
ATOM 2993 C CA . LEU A 1 459 ? 106.122 118.993 95.596 1.00 93.86 459 LEU A CA 1
ATOM 2994 C C . LEU A 1 459 ? 105.457 118.029 94.622 1.00 93.86 459 LEU A C 1
ATOM 2995 O O . LEU A 1 459 ? 104.283 117.669 94.792 1.00 93.86 459 LEU A O 1
ATOM 3000 N N . LEU A 1 460 ? 106.189 117.618 93.584 1.00 95.00 460 LEU A N 1
ATOM 3001 C CA . LEU A 1 460 ? 105.648 116.652 92.634 1.00 95.00 460 LEU A CA 1
ATOM 3002 C C . LEU A 1 460 ? 105.308 115.339 93.328 1.00 95.00 460 LEU A C 1
ATOM 3003 O O . LEU A 1 460 ? 104.244 114.756 93.094 1.00 95.00 460 LEU A O 1
ATOM 3008 N N . ILE A 1 461 ? 106.197 114.869 94.205 1.00 92.27 461 ILE A N 1
ATOM 3009 C CA . ILE A 1 461 ? 105.951 113.614 94.906 1.00 92.27 461 ILE A CA 1
ATOM 3010 C C . ILE A 1 461 ? 104.779 113.747 95.866 1.00 92.27 461 ILE A C 1
ATOM 3011 O O . ILE A 1 461 ? 104.002 112.804 96.034 1.00 92.27 461 ILE A O 1
ATOM 3016 N N . GLY A 1 462 ? 104.594 114.918 96.468 1.00 97.74 462 GLY A N 1
ATOM 3017 C CA . GLY A 1 462 ? 103.454 115.130 97.341 1.00 97.74 462 GLY A CA 1
ATOM 3018 C C . GLY A 1 462 ? 102.124 115.120 96.611 1.00 97.74 462 GLY A C 1
ATOM 3019 O O . GLY A 1 462 ? 101.166 114.456 97.038 1.00 97.74 462 GLY A O 1
ATOM 3020 N N . ILE A 1 463 ? 102.046 115.860 95.501 1.00 96.55 463 ILE A N 1
ATOM 3021 C CA . ILE A 1 463 ? 100.803 115.878 94.732 1.00 96.55 463 ILE A CA 1
ATOM 3022 C C . ILE A 1 463 ? 100.528 114.501 94.136 1.00 96.55 463 ILE A C 1
ATOM 3023 O O . ILE A 1 463 ? 99.371 114.064 94.046 1.00 96.55 463 ILE A O 1
ATOM 3028 N N . SER A 1 464 ? 101.586 113.778 93.760 1.00 102.05 464 SER A N 1
ATOM 3029 C CA . SER A 1 464 ? 101.418 112.416 93.269 1.00 102.05 464 SER A CA 1
ATOM 3030 C C . SER A 1 464 ? 100.936 111.495 94.383 1.00 102.05 464 SER A C 1
ATOM 3031 O O . SER A 1 464 ? 100.118 110.600 94.155 1.00 102.05 464 SER A O 1
ATOM 3034 N N . GLU A 1 465 ? 101.450 111.693 95.597 1.00 99.89 465 GLU A N 1
ATOM 3035 C CA . GLU A 1 465 ? 100.997 110.974 96.779 1.00 99.89 465 GLU A CA 1
ATOM 3036 C C . GLU A 1 465 ? 99.492 111.123 96.905 1.00 99.89 465 GLU A C 1
ATOM 3037 O O . GLU A 1 465 ? 98.763 110.124 96.919 1.00 99.89 465 GLU A O 1
ATOM 3043 N N . ILE A 1 466 ? 99.028 112.372 96.947 1.00 106.00 466 ILE A N 1
ATOM 3044 C CA . ILE A 1 466 ? 97.598 112.649 97.058 1.00 106.00 466 ILE A CA 1
ATOM 3045 C C . ILE A 1 466 ? 96.850 111.895 95.966 1.00 106.00 466 ILE A C 1
ATOM 3046 O O . ILE A 1 466 ? 96.030 111.012 96.256 1.00 106.00 466 ILE A O 1
ATOM 3051 N N . PHE A 1 467 ? 97.156 112.214 94.707 1.00 103.93 467 PHE A N 1
ATOM 3052 C CA . PHE A 1 467 ? 96.411 111.670 93.577 1.00 103.93 467 PHE A CA 1
ATOM 3053 C C . PHE A 1 467 ? 96.385 110.146 93.592 1.00 103.93 467 PHE A C 1
ATOM 3054 O O . PHE A 1 467 ? 95.313 109.538 93.698 1.00 103.93 467 PHE A O 1
ATOM 3062 N N . ALA A 1 468 ? 97.562 109.527 93.490 1.00 106.12 468 ALA A N 1
ATOM 3063 C CA . ALA A 1 468 ? 97.694 108.081 93.394 1.00 106.12 468 ALA A CA 1
ATOM 3064 C C . ALA A 1 468 ? 97.080 107.359 94.585 1.00 106.12 468 ALA A C 1
ATOM 3065 O O . ALA A 1 468 ? 96.272 106.446 94.392 1.00 106.12 468 ALA A O 1
ATOM 3067 N N . SER A 1 469 ? 97.459 107.731 95.814 1.00 105.57 469 SER A N 1
ATOM 3068 C CA . SER A 1 469 ? 96.968 106.996 96.974 1.00 105.57 469 SER A CA 1
ATOM 3069 C C . SER A 1 469 ? 95.458 107.133 97.127 1.00 105.57 469 SER A C 1
ATOM 3070 O O . SER A 1 469 ? 94.768 106.137 97.385 1.00 105.57 469 SER A O 1
ATOM 3073 N N . ILE A 1 470 ? 94.919 108.348 96.977 1.00 108.60 470 ILE A N 1
ATOM 3074 C CA . ILE A 1 470 ? 93.482 108.531 97.160 1.00 108.60 470 ILE A CA 1
ATOM 3075 C C . ILE A 1 470 ? 92.709 107.791 96.076 1.00 108.60 470 ILE A C 1
ATOM 3076 O O . ILE A 1 470 ? 91.686 107.151 96.349 1.00 108.60 470 ILE A O 1
ATOM 3081 N N . ALA A 1 471 ? 93.196 107.846 94.832 1.00 115.33 471 ALA A N 1
ATOM 3082 C CA . ALA A 1 471 ? 92.511 107.141 93.755 1.00 115.33 471 ALA A CA 1
ATOM 3083 C C . ALA A 1 471 ? 92.571 105.633 93.947 1.00 115.33 471 ALA A C 1
ATOM 3084 O O . ALA A 1 471 ? 91.576 104.937 93.706 1.00 115.33 471 ALA A O 1
ATOM 3086 N N . GLY A 1 472 ? 93.714 105.114 94.389 1.00 106.64 472 GLY A N 1
ATOM 3087 C CA . GLY A 1 472 ? 93.858 103.698 94.644 1.00 106.64 472 GLY A CA 1
ATOM 3088 C C . GLY A 1 472 ? 92.930 103.225 95.738 1.00 106.64 472 GLY A C 1
ATOM 3089 O O . GLY A 1 472 ? 92.280 102.187 95.594 1.00 106.64 472 GLY A O 1
ATOM 3090 N N . LEU A 1 473 ? 92.847 103.985 96.835 1.00 106.37 473 LEU A N 1
ATOM 3091 C CA . LEU A 1 473 ? 91.941 103.607 97.916 1.00 106.37 473 LEU A CA 1
ATOM 3092 C C . LEU A 1 473 ? 90.483 103.694 97.485 1.00 106.37 473 LEU A C 1
ATOM 3093 O O . LEU A 1 473 ? 89.684 102.815 97.835 1.00 106.37 473 LEU A O 1
ATOM 3098 N N . GLU A 1 474 ? 90.116 104.727 96.720 1.00 107.77 474 GLU A N 1
ATOM 3099 C CA . GLU A 1 474 ? 88.748 104.825 96.223 1.00 107.77 474 GLU A CA 1
ATOM 3100 C C . GLU A 1 474 ? 88.395 103.625 95.353 1.00 107.77 474 GLU A C 1
ATOM 3101 O O . GLU A 1 474 ? 87.339 103.008 95.526 1.00 107.77 474 GLU A O 1
ATOM 3107 N N . PHE A 1 475 ? 89.275 103.276 94.410 1.00 106.58 475 PHE A N 1
ATOM 3108 C CA . PHE A 1 475 ? 88.997 102.144 93.530 1.00 106.58 475 PHE A CA 1
ATOM 3109 C C . PHE A 1 475 ? 88.932 100.841 94.318 1.00 106.58 475 PHE A C 1
ATOM 3110 O O . PHE A 1 475 ? 88.041 100.011 94.096 1.00 106.58 475 PHE A O 1
ATOM 3118 N N . ALA A 1 476 ? 89.868 100.649 95.251 1.00 103.26 476 ALA A N 1
ATOM 3119 C CA . ALA A 1 476 ? 89.900 99.422 96.039 1.00 103.26 476 ALA A CA 1
ATOM 3120 C C . ALA A 1 476 ? 88.628 99.259 96.860 1.00 103.26 476 ALA A C 1
ATOM 3121 O O . ALA A 1 476 ? 88.065 98.162 96.940 1.00 103.26 476 ALA A O 1
ATOM 3123 N N . TYR A 1 477 ? 88.157 100.341 97.479 1.00 96.34 477 TYR A N 1
ATOM 3124 C CA . TYR A 1 477 ? 86.975 100.249 98.326 1.00 96.34 477 TYR A CA 1
ATOM 3125 C C . TYR A 1 477 ? 85.697 100.136 97.504 1.00 96.34 477 TYR A C 1
ATOM 3126 O O . TYR A 1 477 ? 84.770 99.419 97.895 1.00 96.34 477 TYR A O 1
ATOM 3135 N N . SER A 1 478 ? 85.629 100.833 96.369 1.00 109.69 478 SER A N 1
ATOM 3136 C CA . SER A 1 478 ? 84.445 100.792 95.521 1.00 109.69 478 SER A CA 1
ATOM 3137 C C . SER A 1 478 ? 84.352 99.480 94.751 1.00 109.69 478 SER A C 1
ATOM 3138 O O . SER A 1 478 ? 83.280 99.123 94.253 1.00 109.69 478 SER A O 1
ATOM 3141 N N . ALA A 1 479 ? 85.467 98.754 94.646 1.00 110.47 479 ALA A N 1
ATOM 3142 C CA . ALA A 1 479 ? 85.496 97.491 93.917 1.00 110.47 479 ALA A CA 1
ATOM 3143 C C . ALA A 1 479 ? 85.736 96.313 94.854 1.00 110.47 479 ALA A C 1
ATOM 3144 O O . ALA A 1 479 ? 86.449 95.369 94.503 1.00 110.47 479 ALA A O 1
ATOM 3146 N N . ALA A 1 480 ? 85.149 96.352 96.043 1.00 106.65 480 ALA A N 1
ATOM 3147 C CA . ALA A 1 480 ? 85.306 95.281 97.015 1.00 106.65 480 ALA A CA 1
ATOM 3148 C C . ALA A 1 480 ? 84.091 95.279 97.925 1.00 106.65 480 ALA A C 1
ATOM 3149 O O . ALA A 1 480 ? 83.450 96.318 98.126 1.00 106.65 480 ALA A O 1
ATOM 3151 N N . PRO A 1 481 ? 83.742 94.124 98.488 1.00 105.99 481 PRO A N 1
ATOM 3152 C CA . PRO A 1 481 ? 82.615 94.071 99.426 1.00 105.99 481 PRO A CA 1
ATOM 3153 C C . PRO A 1 481 ? 82.909 94.841 100.705 1.00 105.99 481 PRO A C 1
ATOM 3154 O O . PRO A 1 481 ? 84.021 95.320 100.943 1.00 105.99 481 PRO A O 1
ATOM 3158 N N . LYS A 1 482 ? 81.876 94.950 101.542 1.00 105.97 482 LYS A N 1
ATOM 3159 C CA . LYS A 1 482 ? 81.983 95.739 102.765 1.00 105.97 482 LYS A CA 1
ATOM 3160 C C . LYS A 1 482 ? 82.892 95.060 103.786 1.00 105.97 482 LYS A C 1
ATOM 3161 O O . LYS A 1 482 ? 83.758 95.702 104.392 1.00 105.97 482 LYS A O 1
ATOM 3167 N N . SER A 1 483 ? 82.705 93.756 103.992 1.00 104.16 483 SER A N 1
ATOM 3168 C CA . SER A 1 483 ? 83.441 93.021 105.014 1.00 104.16 483 SER A CA 1
ATOM 3169 C C . SER A 1 483 ? 84.931 92.953 104.702 1.00 104.16 483 SER A C 1
ATOM 3170 O O . SER A 1 483 ? 85.761 92.935 105.617 1.00 104.16 483 SER A O 1
ATOM 3173 N N . MET A 1 484 ? 85.282 92.917 103.418 1.00 107.91 484 MET A N 1
ATOM 3174 C CA . MET A 1 484 ? 86.675 92.763 103.015 1.00 107.91 484 MET A CA 1
ATOM 3175 C C . MET A 1 484 ? 87.439 94.082 103.046 1.00 107.91 484 MET A C 1
ATOM 3176 O O . MET A 1 484 ? 88.531 94.176 102.479 1.00 107.91 484 MET A O 1
ATOM 3181 N N . GLN A 1 485 ? 86.885 95.106 103.697 1.00 103.83 485 GLN A N 1
ATOM 3182 C CA . GLN A 1 485 ? 87.585 96.385 103.768 1.00 103.83 485 GLN A CA 1
ATOM 3183 C C . GLN A 1 485 ? 88.867 96.267 104.589 1.00 103.83 485 GLN A C 1
ATOM 3184 O O . GLN A 1 485 ? 89.912 96.806 104.206 1.00 103.83 485 GLN A O 1
ATOM 3190 N N . SER A 1 486 ? 88.817 95.531 105.702 1.00 104.33 486 SER A N 1
ATOM 3191 C CA . SER A 1 486 ? 90.028 95.302 106.483 1.00 104.33 486 SER A CA 1
ATOM 3192 C C . SER A 1 486 ? 91.027 94.457 105.704 1.00 104.33 486 SER A C 1
ATOM 3193 O O . SER A 1 486 ? 92.239 94.691 105.779 1.00 104.33 486 SER A O 1
ATOM 3196 N N . ALA A 1 487 ? 90.535 93.483 104.935 1.00 108.96 487 ALA A N 1
ATOM 3197 C CA . ALA A 1 487 ? 91.426 92.645 104.141 1.00 108.96 487 ALA A CA 1
ATOM 3198 C C . ALA A 1 487 ? 92.144 93.458 103.073 1.00 108.96 487 ALA A C 1
ATOM 3199 O O . ALA A 1 487 ? 93.352 93.297 102.866 1.00 108.96 487 ALA A O 1
ATOM 3201 N N . ILE A 1 488 ? 91.422 94.349 102.391 1.00 102.13 488 ILE A N 1
ATOM 3202 C CA . ILE A 1 488 ? 92.054 95.151 101.349 1.00 102.13 488 ILE A CA 1
ATOM 3203 C C . ILE A 1 488 ? 92.972 96.209 101.953 1.00 102.13 488 ILE A C 1
ATOM 3204 O O . ILE A 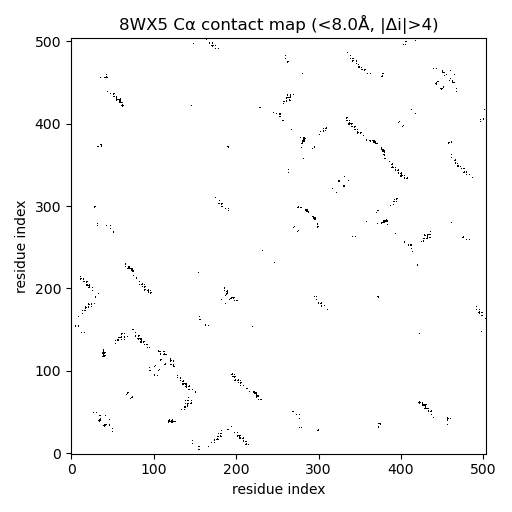1 488 ? 93.997 96.554 101.361 1.00 102.13 488 ILE A O 1
ATOM 3209 N N . MET A 1 489 ? 92.656 96.716 103.150 1.00 92.19 489 MET A N 1
ATOM 3210 C CA . MET A 1 489 ? 93.584 97.630 103.814 1.00 92.19 489 MET A CA 1
ATOM 3211 C C . MET A 1 489 ? 94.877 96.917 104.199 1.00 92.19 489 MET A C 1
ATOM 3212 O O . MET A 1 489 ? 95.981 97.449 104.002 1.00 92.19 489 MET A O 1
ATOM 3217 N N . GLY A 1 490 ? 94.758 95.709 104.747 1.00 96.69 490 GLY A N 1
ATOM 3218 C CA . GLY A 1 490 ? 95.913 94.900 105.074 1.00 96.69 490 GLY A CA 1
ATOM 3219 C C . GLY A 1 490 ? 96.748 94.581 103.854 1.00 96.69 490 GLY A C 1
ATOM 3220 O O . GLY A 1 490 ? 97.976 94.672 103.900 1.00 96.69 490 GLY A O 1
ATOM 3221 N N . LEU A 1 491 ? 96.091 94.212 102.751 1.00 95.04 491 LEU A N 1
ATOM 3222 C CA . LEU A 1 491 ? 96.809 93.948 101.509 1.00 95.04 491 LEU A CA 1
ATOM 3223 C C . LEU A 1 491 ? 97.470 95.201 100.951 1.00 95.04 491 LEU A C 1
ATOM 3224 O O . LEU A 1 491 ? 98.562 95.110 100.385 1.00 95.04 491 LEU A O 1
ATOM 3229 N N . PHE A 1 492 ? 96.841 96.366 101.108 1.00 91.21 492 PHE A N 1
ATOM 3230 C CA . PHE A 1 492 ? 97.451 97.626 100.701 1.00 91.21 492 PHE A CA 1
ATOM 3231 C C . PHE A 1 492 ? 98.746 97.883 101.458 1.00 91.21 492 PHE A C 1
ATOM 3232 O O . PHE A 1 492 ? 99.788 98.163 100.851 1.00 91.21 492 PHE A O 1
ATOM 3240 N N . PHE A 1 493 ? 98.694 97.798 102.789 1.00 87.91 493 PHE A N 1
ATOM 3241 C CA . PHE A 1 493 ? 99.909 97.991 103.576 1.00 87.91 493 PHE A CA 1
ATOM 3242 C C . PHE A 1 493 ? 100.950 96.919 103.271 1.00 87.91 493 PHE A C 1
ATOM 3243 O O . PHE A 1 493 ? 102.153 97.210 103.226 1.00 87.91 493 PHE A O 1
ATOM 3251 N N . PHE A 1 494 ? 100.507 95.683 103.029 1.00 88.79 494 PHE A N 1
ATOM 3252 C CA . PHE A 1 494 ? 101.425 94.605 102.681 1.00 88.79 494 PHE A CA 1
ATOM 3253 C C . PHE A 1 494 ? 102.149 94.898 101.374 1.00 88.79 494 PHE A C 1
ATOM 3254 O O . PHE A 1 494 ? 103.366 94.713 101.277 1.00 88.79 494 PHE A O 1
ATOM 3262 N N . PHE A 1 495 ? 101.420 95.363 100.359 1.00 91.29 495 PHE A N 1
ATOM 3263 C CA . PHE A 1 495 ? 102.052 95.665 99.081 1.00 91.29 495 PHE A CA 1
ATOM 3264 C C . PHE A 1 495 ? 102.934 96.904 99.172 1.00 91.29 495 PHE A C 1
ATOM 3265 O O . PHE A 1 495 ? 103.940 96.994 98.463 1.00 91.29 495 PHE A O 1
ATOM 3273 N N . SER A 1 496 ? 102.597 97.852 100.049 1.00 84.43 496 SER A N 1
ATOM 3274 C CA . SER A 1 496 ? 103.518 98.953 100.313 1.00 84.43 496 SER A CA 1
ATOM 3275 C C . SER A 1 496 ? 104.826 98.468 100.932 1.00 84.43 496 SER A C 1
ATOM 3276 O O . SER A 1 496 ? 105.905 98.931 100.535 1.00 84.43 496 SER A O 1
ATOM 3279 N N . GLY A 1 497 ? 104.752 97.546 101.888 1.00 87.88 497 GLY A N 1
ATOM 3280 C CA . GLY A 1 497 ? 105.947 96.940 102.444 1.00 87.88 497 GLY A CA 1
ATOM 3281 C C . GLY A 1 497 ? 106.740 96.173 101.405 1.00 87.88 497 GLY A C 1
ATOM 3282 O O . GLY A 1 497 ? 107.975 96.190 101.410 1.00 87.88 497 GLY A O 1
ATOM 3283 N N . VAL A 1 498 ? 106.031 95.491 100.507 1.00 87.17 498 VAL A N 1
ATOM 3284 C CA . VAL A 1 498 ? 106.652 94.764 99.405 1.00 87.17 498 VAL A CA 1
ATOM 3285 C C . VAL A 1 498 ? 107.395 95.749 98.513 1.00 87.17 498 VAL A C 1
ATOM 3286 O O . VAL A 1 498 ? 108.498 95.462 98.038 1.00 87.17 498 VAL A O 1
ATOM 3290 N N . GLY A 1 499 ? 106.800 96.916 98.285 1.00 90.05 499 GLY A N 1
ATOM 3291 C CA . GLY A 1 499 ? 107.439 97.958 97.505 1.00 90.05 499 GLY A CA 1
ATOM 3292 C C . GLY A 1 499 ? 108.716 98.457 98.145 1.00 90.05 499 GLY A C 1
ATOM 3293 O O . GLY A 1 499 ? 109.741 98.614 97.474 1.00 90.05 499 GLY A O 1
ATOM 3294 N N . SER A 1 500 ? 108.656 98.719 99.451 1.00 80.56 500 SER A N 1
ATOM 3295 C CA . SER A 1 500 ? 109.861 99.107 100.177 1.00 80.56 500 SER A CA 1
ATOM 3296 C C . SER A 1 500 ? 110.945 98.037 100.102 1.00 80.56 500 SER A C 1
ATOM 3297 O O . SER A 1 500 ? 112.123 98.368 99.910 1.00 80.56 500 SER A O 1
ATOM 3300 N N . PHE A 1 501 ? 110.570 96.765 100.245 1.00 85.15 501 PHE A N 1
ATOM 3301 C CA . PHE A 1 501 ? 111.538 95.678 100.149 1.00 85.15 501 PHE A CA 1
ATOM 3302 C C . PHE A 1 501 ? 112.147 95.593 98.754 1.00 85.15 501 PHE A C 1
ATOM 3303 O O . PHE A 1 501 ? 113.353 95.368 98.616 1.00 85.15 501 PHE A O 1
ATOM 3311 N N . VAL A 1 502 ? 111.329 95.772 97.714 1.00 89.88 502 VAL A N 1
ATOM 3312 C CA . VAL A 1 502 ? 111.833 95.767 96.344 1.00 89.88 502 VAL A CA 1
ATOM 3313 C C . VAL A 1 502 ? 112.790 96.927 96.121 1.00 89.88 502 VAL A C 1
ATOM 3314 O O . VAL A 1 502 ? 113.805 96.782 95.430 1.00 89.88 502 VAL A O 1
ATOM 3318 N N . GLY A 1 503 ? 112.498 98.084 96.707 1.00 90.47 503 GLY A N 1
ATOM 3319 C CA . GLY A 1 503 ? 113.400 99.216 96.622 1.00 90.47 503 GLY A CA 1
ATOM 3320 C C . GLY A 1 503 ? 114.741 98.941 97.272 1.00 90.47 503 GLY A C 1
ATOM 3321 O O . GLY A 1 503 ? 115.797 99.222 96.691 1.00 90.47 503 GLY A O 1
ATOM 3322 N N . SER A 1 504 ? 114.706 98.391 98.485 1.00 87.75 504 SER A N 1
ATOM 3323 C CA . SER A 1 504 ? 115.933 98.031 99.188 1.00 87.75 504 SER A CA 1
ATOM 3324 C C . SER A 1 504 ? 116.730 97.004 98.390 1.00 87.75 504 SER A C 1
ATOM 3325 O O . SER A 1 504 ? 117.960 97.087 98.309 1.00 87.75 504 SER A O 1
ATOM 3328 N N . GLY A 1 505 ? 116.037 96.040 97.790 1.00 98.17 505 GLY A N 1
ATOM 3329 C CA . GLY A 1 505 ? 116.684 95.034 96.971 1.00 98.17 505 GLY A CA 1
ATOM 3330 C C . GLY A 1 505 ? 117.330 95.608 95.728 1.00 98.17 505 GLY A C 1
ATOM 3331 O O . GLY A 1 505 ? 118.440 95.216 95.359 1.00 98.17 505 GLY A O 1
ATOM 3332 N N . LEU A 1 506 ? 116.641 96.538 95.070 1.00 92.91 506 LEU A N 1
ATOM 3333 C CA . LEU A 1 506 ? 117.182 97.212 93.897 1.00 92.91 506 LEU A CA 1
ATOM 3334 C C . LEU A 1 506 ? 118.420 98.013 94.276 1.00 92.91 506 LEU A C 1
ATOM 3335 O O . LEU A 1 506 ? 119.394 98.060 93.516 1.00 92.91 506 LEU A O 1
ATOM 3340 N N . LEU A 1 507 ? 118.394 98.637 95.453 1.00 89.86 507 LEU A N 1
ATOM 3341 C CA . LEU A 1 507 ? 119.554 99.376 95.938 1.00 89.86 507 LEU A CA 1
ATOM 3342 C C . LEU A 1 507 ? 120.723 98.429 96.187 1.00 89.86 507 LEU A C 1
ATOM 3343 O O . LEU A 1 507 ? 121.865 98.724 95.818 1.00 89.86 507 LEU A O 1
ATOM 3348 N N . ALA A 1 508 ? 120.442 97.285 96.811 1.00 95.38 508 ALA A N 1
ATOM 3349 C CA . ALA A 1 508 ? 121.464 96.274 97.055 1.00 95.38 508 ALA A CA 1
ATOM 3350 C C . ALA A 1 508 ? 122.058 95.775 95.744 1.00 95.38 508 ALA A C 1
ATOM 3351 O O . ALA A 1 508 ? 123.264 95.523 95.654 1.00 95.38 508 ALA A O 1
ATOM 3353 N N . LEU A 1 509 ? 121.215 95.635 94.722 1.00 102.70 509 LEU A N 1
ATOM 3354 C CA . LEU A 1 509 ? 121.640 95.125 93.424 1.00 102.70 509 LEU A CA 1
ATOM 3355 C C . LEU A 1 509 ? 122.482 96.142 92.661 1.00 102.70 509 LEU A C 1
ATOM 3356 O O . LEU A 1 509 ? 123.441 95.770 91.978 1.00 102.70 509 LEU A O 1
ATOM 3361 N N . VAL A 1 510 ? 122.126 97.422 92.746 1.00 103.12 510 VAL A N 1
ATOM 3362 C CA . VAL A 1 510 ? 122.870 98.449 92.023 1.00 103.12 510 VAL A CA 1
ATOM 3363 C C . VAL A 1 510 ? 124.176 98.729 92.757 1.00 103.12 510 VAL A C 1
ATOM 3364 O O . VAL A 1 510 ? 125.166 99.150 92.147 1.00 103.12 510 VAL A O 1
ATOM 3368 N N . SER A 1 511 ? 124.201 98.474 94.066 1.00 103.89 511 SER A N 1
ATOM 3369 C CA . SER A 1 511 ? 125.389 98.771 94.859 1.00 103.89 511 SER A CA 1
ATOM 3370 C C . SER A 1 511 ? 126.448 97.678 94.750 1.00 103.89 511 SER A C 1
ATOM 3371 O O . SER A 1 511 ? 127.648 97.973 94.786 1.00 103.89 511 SER A O 1
ATOM 3374 N N . ILE A 1 512 ? 126.023 96.419 94.629 1.00 113.53 512 ILE A N 1
ATOM 3375 C CA . ILE A 1 512 ? 126.939 95.281 94.662 1.00 113.53 512 ILE A CA 1
ATOM 3376 C C . ILE A 1 512 ? 127.908 95.360 93.485 1.00 113.53 512 ILE A C 1
ATOM 3377 O O . ILE A 1 512 ? 127.571 95.886 92.418 1.00 113.53 512 ILE A O 1
ATOM 3382 N N . LYS A 1 513 ? 129.123 94.846 93.682 1.00 127.98 513 LYS A N 1
ATOM 3383 C CA . LYS A 1 513 ? 130.202 94.902 92.702 1.00 127.98 513 LYS A CA 1
ATOM 3384 C C . LYS A 1 513 ? 129.988 93.955 91.522 1.00 127.98 513 LYS A C 1
ATOM 3385 O O . LYS A 1 513 ? 130.729 94.047 90.537 1.00 127.98 513 LYS A O 1
ATOM 3391 N N . ALA A 1 514 ? 128.974 93.085 91.579 1.00 135.59 514 ALA A N 1
ATOM 3392 C CA . ALA A 1 514 ? 128.742 92.113 90.511 1.00 135.59 514 ALA A CA 1
ATOM 3393 C C . ALA A 1 514 ? 128.729 92.785 89.141 1.00 135.59 514 ALA A C 1
ATOM 3394 O O . ALA A 1 514 ? 129.549 92.471 88.270 1.00 135.59 514 ALA A O 1
ATOM 3396 N N . ILE A 1 515 ? 127.804 93.715 88.934 1.00 136.38 515 ILE A N 1
ATOM 3397 C CA . ILE A 1 515 ? 127.849 94.622 87.792 1.00 136.38 515 ILE A CA 1
ATOM 3398 C C . ILE A 1 515 ? 128.284 96.021 88.216 1.00 136.38 515 ILE A C 1
ATOM 3399 O O . ILE A 1 515 ? 129.246 96.569 87.678 1.00 136.38 515 ILE A O 1
ATOM 3404 N N . GLY A 1 516 ? 127.588 96.611 89.184 1.00 130.55 516 GLY A N 1
ATOM 3405 C CA . GLY A 1 516 ? 128.043 97.823 89.833 1.00 130.55 516 GLY A CA 1
ATOM 3406 C C . GLY A 1 516 ? 127.784 99.099 89.062 1.00 130.55 516 GLY A C 1
ATOM 3407 O O . GLY A 1 516 ? 128.157 99.219 87.892 1.00 130.55 516 GLY A O 1
ATOM 3408 N N . TRP A 1 517 ? 127.155 100.067 89.727 1.00 121.32 517 TRP A N 1
ATOM 3409 C CA . TRP A 1 517 ? 127.034 101.424 89.204 1.00 121.32 517 TRP A CA 1
ATOM 3410 C C . TRP A 1 517 ? 127.564 102.489 90.149 1.00 121.32 517 TRP A C 1
ATOM 3411 O O . TRP A 1 517 ? 127.988 103.547 89.672 1.00 121.32 517 TRP A O 1
ATOM 3422 N N . MET A 1 518 ? 127.556 102.265 91.464 1.00 125.15 518 MET A N 1
ATOM 3423 C CA . MET A 1 518 ? 128.127 103.220 92.416 1.00 125.15 518 MET A CA 1
ATOM 3424 C C . MET A 1 518 ? 128.646 102.430 93.620 1.00 125.15 518 MET A C 1
ATOM 3425 O O . MET A 1 518 ? 127.905 102.149 94.563 1.00 125.15 518 MET A O 1
ATOM 3430 N N . SER A 1 519 ? 129.928 102.068 93.571 1.00 136.72 519 SER A N 1
ATOM 3431 C CA . SER A 1 519 ? 130.571 101.404 94.699 1.00 136.72 519 SER A CA 1
ATOM 3432 C C . SER A 1 519 ? 131.700 102.239 95.288 1.00 136.72 519 SER A C 1
ATOM 3433 O O . SER A 1 519 ? 131.654 102.577 96.475 1.00 136.72 519 SER A O 1
ATOM 3436 N N . SER A 1 520 ? 132.714 102.580 94.493 1.00 145.04 520 SER A N 1
ATOM 3437 C CA . SER A 1 520 ? 133.847 103.415 94.888 1.00 145.04 520 SER A CA 1
ATOM 3438 C C . SER A 1 520 ? 134.602 102.874 96.100 1.00 145.04 520 SER A C 1
ATOM 3439 O O . SER A 1 520 ? 135.489 103.559 96.624 1.00 145.04 520 SER A O 1
ATOM 3442 N N . HIS A 1 521 ? 134.257 101.671 96.571 1.00 143.58 521 HIS A N 1
ATOM 3443 C CA . HIS A 1 521 ? 134.864 101.031 97.737 1.00 143.58 521 HIS A CA 1
ATOM 3444 C C . HIS A 1 521 ? 134.641 101.826 99.021 1.00 143.58 521 HIS A C 1
ATOM 3445 O O . HIS A 1 521 ? 135.039 101.383 100.104 1.00 143.58 521 HIS A O 1
ATOM 3452 N N . THR A 1 522 ? 133.983 102.984 98.917 1.00 136.19 522 THR A N 1
ATOM 3453 C CA . THR A 1 522 ? 133.715 103.874 100.050 1.00 136.19 522 THR A CA 1
ATOM 3454 C C . THR A 1 522 ? 132.402 104.592 99.753 1.00 136.19 522 THR A C 1
ATOM 3455 O O . THR A 1 522 ? 132.353 105.470 98.886 1.00 136.19 522 THR A O 1
ATOM 3459 N N . ASP A 1 523 ? 131.341 104.218 100.467 1.00 136.52 523 ASP A N 1
ATOM 3460 C CA . ASP A 1 523 ? 130.026 104.822 100.289 1.00 136.52 523 ASP A CA 1
ATOM 3461 C C . ASP A 1 523 ? 129.534 105.513 101.558 1.00 136.52 523 ASP A C 1
ATOM 3462 O O . ASP A 1 523 ? 128.402 106.000 101.604 1.00 136.52 523 ASP A O 1
ATOM 3467 N N . PHE A 1 524 ? 130.373 105.572 102.592 1.00 136.63 524 PHE A N 1
ATOM 3468 C CA . PHE A 1 524 ? 129.963 106.143 103.870 1.00 136.63 524 PHE A CA 1
ATOM 3469 C C . PHE A 1 524 ? 129.831 107.662 103.800 1.00 136.63 524 PHE A C 1
ATOM 3470 O O . PHE A 1 524 ? 128.829 108.222 104.256 1.00 136.63 524 PHE A O 1
ATOM 3478 N N . GLY A 1 525 ? 130.828 108.339 103.237 1.00 131.78 525 GLY A N 1
ATOM 3479 C CA . GLY A 1 525 ? 130.768 109.776 103.065 1.00 131.78 525 GLY A CA 1
ATOM 3480 C C . GLY A 1 525 ? 131.295 110.213 101.716 1.00 131.78 525 GLY A C 1
ATOM 3481 O O . GLY A 1 525 ? 131.240 111.397 101.369 1.00 131.78 525 GLY A O 1
ATOM 3482 N N . ASN A 1 526 ? 131.809 109.257 100.942 1.00 131.01 526 ASN A N 1
ATOM 3483 C CA . ASN A 1 526 ? 132.386 109.529 99.634 1.00 131.01 526 ASN A CA 1
ATOM 3484 C C . ASN A 1 526 ? 131.408 109.270 98.494 1.00 131.01 526 ASN A C 1
ATOM 3485 O O . ASN A 1 526 ? 131.838 108.920 97.389 1.00 131.01 526 ASN A O 1
ATOM 3490 N N . ILE A 1 527 ? 130.105 109.433 98.735 1.00 120.80 527 ILE A N 1
ATOM 3491 C CA . ILE A 1 527 ? 129.117 109.243 97.678 1.00 120.80 527 ILE A CA 1
ATOM 3492 C C . ILE A 1 527 ? 129.156 110.355 96.642 1.00 120.80 527 ILE A C 1
ATOM 3493 O O . ILE A 1 527 ? 128.505 110.241 95.597 1.00 120.80 527 ILE A O 1
ATOM 3498 N N . ASN A 1 528 ? 129.914 111.424 96.898 1.00 124.13 528 ASN A N 1
ATOM 3499 C CA . ASN A 1 528 ? 130.065 112.508 95.935 1.00 124.13 528 ASN A CA 1
ATOM 3500 C C . ASN A 1 528 ? 130.780 112.075 94.662 1.00 124.13 528 ASN A C 1
ATOM 3501 O O . ASN A 1 528 ? 130.819 112.850 93.701 1.00 124.13 528 ASN A O 1
ATOM 3506 N N . GLY A 1 529 ? 131.352 110.874 94.636 1.00 121.26 529 GLY A N 1
ATOM 3507 C CA . GLY A 1 529 ? 131.939 110.333 93.427 1.00 121.26 529 GL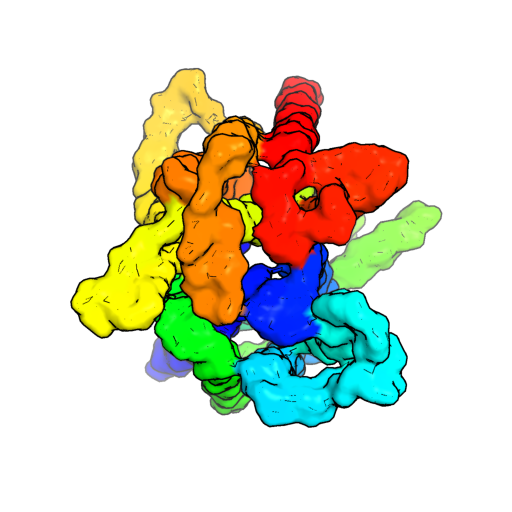Y A CA 1
ATOM 3508 C C . GLY A 1 529 ? 131.140 109.160 92.901 1.00 121.26 529 GLY A C 1
ATOM 3509 O O . GLY A 1 529 ? 131.417 108.640 91.815 1.00 121.26 529 GLY A O 1
ATOM 3510 N N . CYS A 1 530 ? 130.141 108.736 93.670 1.00 118.42 530 CYS A N 1
ATOM 3511 C CA . CYS A 1 530 ? 129.294 107.620 93.289 1.00 118.42 530 CYS A CA 1
ATOM 3512 C C . CYS A 1 530 ? 128.171 108.085 92.365 1.00 118.42 530 CYS A C 1
ATOM 3513 O O . CYS A 1 530 ? 127.712 109.228 92.424 1.00 118.42 530 CYS A O 1
ATOM 3516 N N . TYR A 1 531 ? 127.728 107.172 91.506 1.00 109.88 531 TYR A N 1
ATOM 3517 C CA . TYR A 1 531 ? 126.696 107.466 90.511 1.00 109.88 531 TYR A CA 1
ATOM 3518 C C . TYR A 1 531 ? 125.321 107.021 91.008 1.00 109.88 531 TYR A C 1
ATOM 3519 O O . TYR A 1 531 ? 124.794 105.975 90.629 1.00 109.88 531 TYR A O 1
ATOM 3528 N N . LEU A 1 532 ? 124.738 107.846 91.877 1.00 103.91 532 LEU A N 1
ATOM 3529 C CA . LEU A 1 532 ? 123.409 107.579 92.414 1.00 103.91 532 LEU A CA 1
ATOM 3530 C C . LEU A 1 532 ? 122.332 107.985 91.414 1.00 103.91 532 LEU A C 1
ATOM 3531 O O . LEU A 1 532 ? 121.216 107.449 91.433 1.00 103.91 532 LEU A O 1
ATOM 3536 N N . ASN A 1 533 ? 122.659 108.933 90.531 1.00 109.55 533 ASN A N 1
ATOM 3537 C CA . ASN A 1 533 ? 121.694 109.369 89.528 1.00 109.55 533 ASN A CA 1
ATOM 3538 C C . ASN A 1 533 ? 121.348 108.246 88.559 1.00 109.55 533 ASN A C 1
ATOM 3539 O O . ASN A 1 533 ? 120.231 108.201 88.038 1.00 109.55 533 ASN A O 1
ATOM 3544 N N . TYR A 1 534 ? 122.284 107.327 88.312 1.00 110.46 534 TYR A N 1
ATOM 3545 C CA . TYR A 1 534 ? 121.961 106.156 87.506 1.00 110.46 534 TYR A CA 1
ATOM 3546 C C . TYR A 1 534 ? 120.903 105.285 88.168 1.00 110.46 534 TYR A C 1
ATOM 3547 O O . TYR A 1 534 ? 119.986 104.814 87.487 1.00 110.46 534 TYR A O 1
ATOM 3556 N N . TYR A 1 535 ? 120.997 105.076 89.482 1.00 104.15 535 TYR A N 1
ATOM 3557 C CA . TYR A 1 535 ? 119.978 104.313 90.193 1.00 104.15 535 TYR A CA 1
ATOM 3558 C C . TYR A 1 535 ? 118.645 105.055 90.208 1.00 104.15 535 TYR A C 1
ATOM 3559 O O . TYR A 1 535 ? 117.580 104.440 90.066 1.00 104.15 535 TYR A O 1
ATOM 3568 N N . PHE A 1 536 ? 118.688 106.380 90.379 1.00 99.81 536 PHE A N 1
ATOM 3569 C CA . PHE A 1 536 ? 117.462 107.168 90.303 1.00 99.81 536 PHE A CA 1
ATOM 3570 C C . PHE A 1 536 ? 116.803 107.047 88.935 1.00 99.81 536 PHE A C 1
ATOM 3571 O O . PHE A 1 536 ? 115.578 106.900 88.844 1.00 99.81 536 PHE A O 1
ATOM 3579 N N . PHE A 1 537 ? 117.596 107.091 87.862 1.00 105.38 537 PHE A N 1
ATOM 3580 C CA . PHE A 1 537 ? 117.041 106.950 86.522 1.00 105.38 537 PHE A CA 1
ATOM 3581 C C . PHE A 1 537 ? 116.529 105.538 86.274 1.00 105.38 537 PHE A C 1
ATOM 3582 O O . PHE A 1 537 ? 115.540 105.360 85.558 1.00 105.38 537 PHE A O 1
ATOM 3590 N N . LEU A 1 538 ? 117.176 104.528 86.858 1.00 106.64 538 LEU A N 1
ATOM 3591 C CA . LEU A 1 538 ? 116.668 103.164 86.753 1.00 106.64 538 LEU A CA 1
ATOM 3592 C C . LEU A 1 538 ? 115.304 103.038 87.420 1.00 106.64 538 LEU A C 1
ATOM 3593 O O . LEU A 1 538 ? 114.378 102.436 86.861 1.00 106.64 538 LEU A O 1
ATOM 3598 N N . LEU A 1 539 ? 115.164 103.599 88.624 1.00 104.56 539 LEU A N 1
ATOM 3599 C CA . LEU A 1 539 ? 113.866 103.612 89.291 1.00 104.56 539 LEU A CA 1
ATOM 3600 C C . LEU A 1 539 ? 112.821 104.382 88.495 1.00 104.56 539 LEU A C 1
ATOM 3601 O O . LEU A 1 539 ? 111.667 103.941 88.413 1.00 104.56 539 LEU A O 1
ATOM 3606 N N . ALA A 1 540 ? 113.200 105.517 87.907 1.00 108.99 540 ALA A N 1
ATOM 3607 C CA . ALA A 1 540 ? 112.271 106.286 87.086 1.00 108.99 540 ALA A CA 1
ATOM 3608 C C . ALA A 1 540 ? 111.827 105.486 85.867 1.00 108.99 540 ALA A C 1
ATOM 3609 O O . ALA A 1 540 ? 110.656 105.519 85.476 1.00 108.99 540 ALA A O 1
ATOM 3611 N N . ALA A 1 541 ? 112.760 104.755 85.251 1.00 112.17 541 ALA A N 1
ATOM 3612 C CA . ALA A 1 541 ? 112.421 103.910 84.114 1.00 112.17 541 ALA A CA 1
ATOM 3613 C C . ALA A 1 541 ? 111.496 102.767 84.505 1.00 112.17 541 ALA A C 1
ATOM 3614 O O . ALA A 1 541 ? 110.571 102.448 83.751 1.00 112.17 541 ALA A O 1
ATOM 3616 N N . ILE A 1 542 ? 111.722 102.144 85.664 1.00 107.74 542 ILE A N 1
ATOM 3617 C CA . ILE A 1 542 ? 110.810 101.102 86.131 1.00 107.74 542 ILE A CA 1
ATOM 3618 C C . ILE A 1 542 ? 109.418 101.680 86.360 1.00 107.74 542 ILE A C 1
ATOM 3619 O O . ILE A 1 542 ? 108.407 101.085 85.963 1.00 107.74 542 ILE A O 1
ATOM 3624 N N . GLN A 1 543 ? 109.346 102.848 87.005 1.00 103.65 543 GLN A N 1
ATOM 3625 C CA . GLN A 1 543 ? 108.055 103.491 87.225 1.00 103.65 543 GLN A CA 1
ATOM 3626 C C . GLN A 1 543 ? 107.360 103.818 85.910 1.00 103.65 543 GLN A C 1
ATOM 3627 O O . GLN A 1 543 ? 106.144 103.630 85.786 1.00 103.65 543 GLN A O 1
ATOM 3633 N N . GLY A 1 544 ? 108.112 104.294 84.917 1.00 104.96 544 GLY A N 1
ATOM 3634 C CA . GLY A 1 544 ? 107.514 104.594 83.626 1.00 104.96 544 GLY A CA 1
ATOM 3635 C C . GLY A 1 544 ? 107.031 103.349 82.909 1.00 104.96 544 GLY A C 1
ATOM 3636 O O . GLY A 1 544 ? 106.001 103.366 82.233 1.00 104.96 544 GLY A O 1
ATOM 3637 N N . ALA A 1 545 ? 107.773 102.248 83.048 1.00 111.17 545 ALA A N 1
ATOM 3638 C CA . ALA A 1 545 ? 107.335 100.989 82.455 1.00 111.17 545 ALA A CA 1
ATOM 3639 C C . ALA A 1 545 ? 106.039 100.506 83.091 1.00 111.17 545 ALA A C 1
ATOM 3640 O O . ALA A 1 545 ? 105.125 100.057 82.387 1.00 111.17 545 ALA A O 1
ATOM 3642 N N . THR A 1 546 ? 105.937 100.594 84.420 1.00 112.60 546 THR A N 1
ATOM 3643 C CA . THR A 1 546 ? 104.690 100.213 85.080 1.00 112.60 546 THR A CA 1
ATOM 3644 C C . THR A 1 546 ? 103.546 101.138 84.682 1.00 112.60 546 THR A C 1
ATOM 3645 O O . THR A 1 546 ? 102.407 100.688 84.514 1.00 112.60 546 THR A O 1
ATOM 3649 N N . LEU A 1 547 ? 103.828 102.433 84.520 1.00 118.22 547 LEU A N 1
ATOM 3650 C CA . LEU A 1 547 ? 102.787 103.358 84.082 1.00 118.22 547 LEU A CA 1
ATOM 3651 C C . LEU A 1 547 ? 102.306 103.022 82.675 1.00 118.22 547 LEU A C 1
ATOM 3652 O O . LEU A 1 547 ? 101.100 103.039 82.404 1.00 118.22 547 LEU A O 1
ATOM 3657 N N . LEU A 1 548 ? 103.235 102.706 81.769 1.00 124.27 548 LEU A N 1
ATOM 3658 C CA . LEU A 1 548 ? 102.847 102.324 80.415 1.00 124.27 548 LEU A CA 1
ATOM 3659 C C . LEU A 1 548 ? 102.051 101.026 80.407 1.00 124.27 548 LEU A C 1
ATOM 3660 O O . LEU A 1 548 ? 101.068 100.908 79.666 1.00 124.27 548 LEU A O 1
ATOM 3665 N N . LEU A 1 549 ? 102.454 100.045 81.217 1.00 120.36 549 LEU A N 1
ATOM 3666 C CA . LEU A 1 549 ? 101.688 98.808 81.317 1.00 120.36 549 LEU A CA 1
ATOM 3667 C C . LEU A 1 549 ? 100.286 99.050 81.862 1.00 120.36 549 LEU A C 1
ATOM 3668 O O . LEU A 1 549 ? 99.321 98.464 81.358 1.00 120.36 549 LEU A O 1
ATOM 3673 N N . PHE A 1 550 ? 100.154 99.906 82.879 1.00 122.30 550 PHE A N 1
ATOM 3674 C CA . PHE A 1 550 ? 98.832 100.258 83.384 1.00 122.30 550 PHE A CA 1
ATOM 3675 C C . PHE A 1 550 ? 98.002 100.958 82.318 1.00 122.30 550 PHE A C 1
ATOM 3676 O O . PHE A 1 550 ? 96.791 100.726 82.220 1.00 122.30 550 PHE A O 1
ATOM 3684 N N . LEU A 1 551 ? 98.633 101.811 81.509 1.00 132.79 551 LEU A N 1
ATOM 3685 C CA . LEU A 1 551 ? 97.922 102.467 80.417 1.00 132.79 551 LEU A CA 1
ATOM 3686 C C . LEU A 1 551 ? 97.405 101.442 79.414 1.00 132.79 551 LEU A C 1
ATOM 3687 O O . LEU A 1 551 ? 96.247 101.510 78.985 1.00 132.79 551 LEU A O 1
ATOM 3692 N N . ILE A 1 552 ? 98.251 100.482 79.027 1.00 137.39 552 ILE A N 1
ATOM 3693 C CA . ILE A 1 552 ? 97.822 99.433 78.104 1.00 137.39 552 ILE A CA 1
ATOM 3694 C C . ILE A 1 552 ? 96.709 98.564 78.667 1.00 137.39 552 ILE A C 1
ATOM 3695 O O . ILE A 1 552 ? 95.768 98.234 77.936 1.00 137.39 552 ILE A O 1
ATOM 3700 N N . ILE A 1 553 ? 96.779 98.191 79.945 1.00 137.79 553 ILE A N 1
ATOM 3701 C CA . ILE A 1 553 ? 95.685 97.438 80.558 1.00 137.79 553 ILE A CA 1
ATOM 3702 C C . ILE A 1 553 ? 94.414 98.278 80.610 1.00 137.79 553 ILE A C 1
ATOM 3703 O O . ILE A 1 553 ? 93.298 97.753 80.520 1.00 137.79 553 ILE A O 1
ATOM 3708 N N . SER A 1 554 ? 94.564 99.598 80.746 1.00 140.47 554 SER A N 1
ATOM 3709 C CA . SER A 1 554 ? 93.395 100.471 80.758 1.00 140.47 554 SER A CA 1
ATOM 3710 C C . SER A 1 554 ? 92.672 100.470 79.416 1.00 140.47 554 SER A C 1
ATOM 3711 O O . SER A 1 554 ? 91.456 100.685 79.366 1.00 140.47 554 SER A O 1
ATOM 3714 N N . VAL A 1 555 ? 93.396 100.234 78.322 1.00 144.66 555 VAL A N 1
ATOM 3715 C CA . VAL A 1 555 ? 92.796 100.189 76.993 1.00 144.66 555 VAL A CA 1
ATOM 3716 C C . VAL A 1 555 ? 91.943 98.935 76.852 1.00 144.66 555 VAL A C 1
ATOM 3717 O O . VAL A 1 555 ? 90.772 99.007 76.463 1.00 144.66 555 VAL A O 1
ATOM 3721 N N . LYS A 1 556 ? 92.524 97.779 77.166 1.00 152.96 556 LYS A N 1
ATOM 3722 C CA . LYS A 1 556 ? 91.849 96.497 77.003 1.00 152.96 556 LYS A CA 1
ATOM 3723 C C . LYS A 1 556 ? 90.813 96.223 78.089 1.00 152.96 556 LYS A C 1
ATOM 3724 O O . LYS A 1 556 ? 90.252 95.122 78.125 1.00 152.96 556 LYS A O 1
ATOM 3730 N N . TYR A 1 557 ? 90.542 97.185 78.965 1.00 155.68 557 TYR A N 1
ATOM 3731 C CA . TYR A 1 557 ? 89.537 97.006 80.006 1.00 155.68 557 TYR A CA 1
ATOM 3732 C C . TYR A 1 557 ? 88.477 98.100 79.935 1.00 155.68 557 TYR A C 1
ATOM 3733 O O . TYR A 1 557 ? 87.290 97.842 80.134 1.00 155.68 557 TYR A O 1
ATOM 3742 N N . MET B 2 1 ? 101.792 107.216 103.149 1.00 91.42 1 MET B N 1
ATOM 3743 C CA . MET B 2 1 ? 102.326 107.223 104.505 1.00 91.42 1 MET B CA 1
ATOM 3744 C C . MET B 2 1 ? 101.826 108.433 105.287 1.00 91.42 1 MET B C 1
ATOM 3745 O O . MET B 2 1 ? 101.282 108.297 106.383 1.00 91.42 1 MET B O 1
ATOM 3750 N N . LEU B 2 2 ? 102.016 109.620 104.715 1.00 90.70 2 LEU B N 1
ATOM 3751 C CA . LEU B 2 2 ? 101.623 110.856 105.380 1.00 90.70 2 LEU B CA 1
ATOM 3752 C C . LEU B 2 2 ? 100.122 111.082 105.281 1.00 90.70 2 LEU B C 1
ATOM 3753 O O . LEU B 2 2 ? 99.579 111.983 105.928 1.00 90.70 2 LEU B O 1
ATOM 3758 N N . SER B 2 3 ? 99.442 110.277 104.467 1.00 102.22 3 SER B N 1
ATOM 3759 C CA . SER B 2 3 ? 98.017 110.450 104.240 1.00 102.22 3 SER B CA 1
ATOM 3760 C C . SER B 2 3 ? 97.154 109.389 104.908 1.00 102.22 3 SER B C 1
ATOM 3761 O O . SER B 2 3 ? 95.947 109.353 104.650 1.00 102.22 3 SER B O 1
ATOM 3764 N N . GLU B 2 4 ? 97.812 108.613 105.773 1.00 99.12 4 GLU B N 1
ATOM 3765 C CA . GLU B 2 4 ? 97.080 107.575 106.506 1.00 99.12 4 GLU B CA 1
ATOM 3766 C C . GLU B 2 4 ? 95.868 108.324 107.004 1.00 99.12 4 GLU B C 1
ATOM 3767 O O . GLU B 2 4 ? 94.797 107.708 107.236 1.00 99.12 4 GLU B O 1
ATOM 3773 N N . GLY B 2 5 ? 96.017 109.626 107.043 1.00 102.21 5 GLY B N 1
ATOM 3774 C CA . GLY B 2 5 ? 94.833 110.378 107.418 1.00 102.21 5 GLY B CA 1
ATOM 3775 C C . GLY B 2 5 ? 93.699 110.142 106.473 1.00 102.21 5 GLY B C 1
ATOM 3776 O O . GLY B 2 5 ? 92.755 109.320 106.734 1.00 102.21 5 GLY B O 1
ATOM 3777 N N . TYR B 2 6 ? 93.760 110.858 105.387 1.00 104.49 6 TYR B N 1
ATOM 3778 C CA . TYR B 2 6 ? 92.554 110.722 104.579 1.00 104.49 6 TYR B CA 1
ATOM 3779 C C . TYR B 2 6 ? 92.315 109.251 104.315 1.00 104.49 6 TYR B C 1
ATOM 3780 O O . TYR B 2 6 ? 91.258 108.997 103.853 1.00 104.49 6 TYR B O 1
ATOM 3789 N N . LEU B 2 7 ? 93.191 108.309 104.643 1.00 102.24 7 LEU B N 1
ATOM 3790 C CA . LEU B 2 7 ? 92.853 106.911 104.240 1.00 102.24 7 LEU B CA 1
ATOM 3791 C C . LEU B 2 7 ? 91.890 106.245 105.249 1.00 102.24 7 LEU B C 1
ATOM 3792 O O . LEU B 2 7 ? 90.795 105.681 104.854 1.00 102.24 7 LEU B O 1
ATOM 3797 N N . SER B 2 8 ? 92.227 106.231 106.523 1.00 104.14 8 SER B N 1
ATOM 3798 C CA . SER B 2 8 ? 91.218 105.737 107.471 1.00 104.14 8 SER B CA 1
ATOM 3799 C C . SER B 2 8 ? 89.961 106.510 107.125 1.00 104.14 8 SER B C 1
ATOM 3800 O O . SER B 2 8 ? 88.749 106.074 107.345 1.00 104.14 8 SER B O 1
ATOM 3803 N N . GLY B 2 9 ? 90.238 107.688 106.602 1.00 115.21 9 GLY B N 1
ATOM 3804 C CA . GLY B 2 9 ? 89.047 108.515 106.392 1.00 115.21 9 GLY B CA 1
ATOM 3805 C C . GLY B 2 9 ? 88.127 107.982 105.337 1.00 115.21 9 GLY B C 1
ATOM 3806 O O . GLY B 2 9 ? 86.969 108.009 105.555 1.00 115.21 9 GLY B O 1
ATOM 3807 N N . LEU B 2 10 ? 88.633 107.780 104.145 1.00 113.00 10 LEU B N 1
ATOM 3808 C CA . LEU B 2 10 ? 87.814 107.189 103.105 1.00 113.00 10 LEU B CA 1
ATOM 3809 C C . LEU B 2 10 ? 87.057 106.182 103.897 1.00 113.00 10 LEU B C 1
ATOM 3810 O O . LEU B 2 10 ? 85.854 106.329 104.106 1.00 113.00 10 LEU B O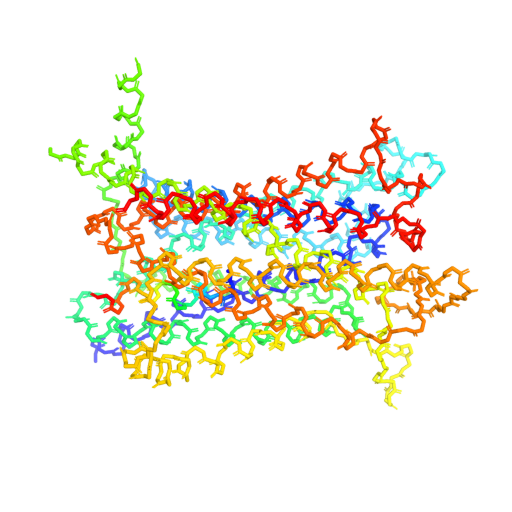 1
ATOM 3815 N N . GLU B 2 11 ? 87.832 105.292 104.455 1.00 112.47 11 GLU B N 1
ATOM 3816 C CA . GLU B 2 11 ? 87.094 104.214 105.142 1.00 112.47 11 GLU B CA 1
ATOM 3817 C C . GLU B 2 11 ? 85.766 104.703 105.721 1.00 112.47 11 GLU B C 1
ATOM 3818 O O . GLU B 2 11 ? 84.713 104.393 105.160 1.00 112.47 11 GLU B O 1
ATOM 3824 N N . TYR B 2 12 ? 85.820 105.412 106.849 1.00 116.71 12 TYR B N 1
ATOM 3825 C CA . TYR B 2 12 ? 84.499 105.727 107.482 1.00 116.71 12 TYR B CA 1
ATOM 3826 C C . TYR B 2 12 ? 83.638 106.799 106.803 1.00 116.71 12 TYR B C 1
ATOM 3827 O O . TYR B 2 12 ? 82.442 106.576 106.805 1.00 116.71 12 TYR B O 1
ATOM 3836 N N . TRP B 2 13 ? 84.172 107.913 106.302 1.00 115.15 13 TRP B N 1
ATOM 3837 C CA . TRP B 2 13 ? 83.314 108.868 105.557 1.00 115.15 13 TRP B CA 1
ATOM 3838 C C . TRP B 2 13 ? 82.392 107.945 104.811 1.00 115.15 13 TRP B C 1
ATOM 3839 O O . TRP B 2 13 ? 81.168 108.158 104.801 1.00 115.15 13 TRP B O 1
ATOM 3850 N N . ASN B 2 14 ? 83.009 106.930 104.226 1.00 122.76 14 ASN B N 1
ATOM 3851 C CA . ASN B 2 14 ? 82.216 105.989 103.415 1.00 122.76 14 ASN B CA 1
ATOM 3852 C C . ASN B 2 14 ? 80.830 105.854 104.043 1.00 122.76 14 ASN B C 1
ATOM 3853 O O . ASN B 2 14 ? 80.016 105.107 103.469 1.00 122.76 14 ASN B O 1
#

Organism: Homo sapiens (NCBI:txid9606)

InterPro domains:
  IPR000109 Proton-dependent oligopeptide transporter family [PF00854] (104-512)
  IPR018456 PTR2 family proton/oligopeptide symporter, conserved site [PS01023] (195-207)
  IPR036259 MFS transporter superfamily [G3DSA:1.20.1250.20] (19-566)
  IPR036259 MFS transporter superfamily [SSF103473] (32-554)